Protein AF-0000000067412248 (afdb_homodimer)

Organism: Triticum aestivum (NCBI:txid4565)

Structure (mmCIF, N/CA/C/O backbone):
data_AF-0000000067412248-model_v1
#
loop_
_entity.id
_entity.type
_entity.pdbx_description
1 polymer "pyridoxal 5'-phosphate synthase"
#
loop_
_atom_site.group_PDB
_atom_site.id
_atom_site.type_symbol
_atom_site.label_atom_id
_atom_site.label_alt_id
_atom_site.label_comp_id
_atom_site.label_asym_id
_atom_site.label_entity_id
_atom_site.label_seq_id
_atom_site.pdbx_PDB_ins_code
_atom_site.Cartn_x
_atom_site.Cartn_y
_atom_site.Cartn_z
_atom_site.occupancy
_atom_site.B_iso_or_equiv
_atom_site.auth_seq_id
_atom_site.auth_comp_id
_atom_site.auth_asym_id
_atom_site.auth_atom_id
_atom_site.pdbx_PDB_model_num
ATOM 1 N N . MET A 1 1 ? -34.062 -30.984 -52.438 1 23.94 1 MET A N 1
ATOM 2 C CA . MET A 1 1 ? -34.156 -29.547 -52.156 1 23.94 1 MET A CA 1
ATOM 3 C C . MET A 1 1 ? -34.281 -29.281 -50.656 1 23.94 1 MET A C 1
ATOM 5 O O . MET A 1 1 ? -35.312 -28.844 -50.188 1 23.94 1 MET A O 1
ATOM 9 N N . GLU A 1 2 ? -33.75 -30.016 -49.812 1 24.92 2 GLU A N 1
ATOM 10 C CA . GLU A 1 2 ? -33.906 -30.172 -48.375 1 24.92 2 GLU A CA 1
ATOM 11 C C . GLU A 1 2 ? -33.438 -28.922 -47.656 1 24.92 2 GLU A C 1
ATOM 13 O O . GLU A 1 2 ? -32.312 -28.469 -47.844 1 24.92 2 GLU A O 1
ATOM 18 N N . VAL A 1 3 ? -34.406 -28.047 -47.219 1 26.38 3 VAL A N 1
ATOM 19 C CA . VAL A 1 3 ? -34.312 -26.75 -46.562 1 26.38 3 VAL A CA 1
ATOM 20 C C . VAL A 1 3 ? -33.562 -26.891 -45.25 1 26.38 3 VAL A C 1
ATOM 22 O O . VAL A 1 3 ? -33.938 -27.656 -44.375 1 26.38 3 VAL A O 1
ATOM 25 N N . ALA A 1 4 ? -32.219 -26.703 -45.188 1 28.34 4 ALA A N 1
ATOM 26 C CA . ALA A 1 4 ? -31.312 -26.703 -44.062 1 28.34 4 ALA A CA 1
ATOM 27 C C . ALA A 1 4 ? -31.766 -25.75 -42.969 1 28.34 4 ALA A C 1
ATOM 29 O O . ALA A 1 4 ? -31.953 -24.547 -43.219 1 28.34 4 ALA A O 1
ATOM 30 N N . ALA A 1 5 ? -32.531 -26.109 -41.938 1 21.38 5 ALA A N 1
ATOM 31 C CA . ALA A 1 5 ? -33.094 -25.375 -40.781 1 21.38 5 ALA A CA 1
ATOM 32 C C . ALA A 1 5 ? -32 -24.578 -40.062 1 21.38 5 ALA A C 1
ATOM 34 O O . ALA A 1 5 ? -31 -25.156 -39.625 1 21.38 5 ALA A O 1
ATOM 35 N N . ALA A 1 6 ? -31.922 -23.219 -40.219 1 25.75 6 ALA A N 1
ATOM 36 C CA . ALA A 1 6 ? -31.078 -22.172 -39.656 1 25.75 6 ALA A CA 1
ATOM 37 C C . ALA A 1 6 ? -31.219 -22.141 -38.125 1 25.75 6 ALA A C 1
ATOM 39 O O . ALA A 1 6 ? -32.281 -21.797 -37.594 1 25.75 6 ALA A O 1
ATOM 40 N N . ALA A 1 7 ? -30.719 -23.078 -37.281 1 24.94 7 ALA A N 1
ATOM 41 C CA . ALA A 1 7 ? -30.859 -23.062 -35.844 1 24.94 7 ALA A CA 1
ATOM 42 C C . ALA A 1 7 ? -30.453 -21.719 -35.25 1 24.94 7 ALA A C 1
ATOM 44 O O . ALA A 1 7 ? -29.328 -21.25 -35.469 1 24.94 7 ALA A O 1
ATOM 45 N N . SER A 1 8 ? -31.328 -20.688 -35 1 23.98 8 SER A N 1
ATOM 46 C CA . SER A 1 8 ? -31.219 -19.344 -34.406 1 23.98 8 SER A CA 1
ATOM 47 C C . SER A 1 8 ? -30.578 -19.391 -33.031 1 23.98 8 SER A C 1
ATOM 49 O O . SER A 1 8 ? -31.109 -20.016 -32.125 1 23.98 8 SER A O 1
ATOM 51 N N . ALA A 1 9 ? -29.328 -19.547 -32.875 1 26.02 9 ALA A N 1
ATOM 52 C CA . ALA A 1 9 ? -28.609 -19.5 -31.609 1 26.02 9 ALA A CA 1
ATOM 53 C C . ALA A 1 9 ? -29 -18.266 -30.812 1 26.02 9 ALA A C 1
ATOM 55 O O . ALA A 1 9 ? -28.875 -17.141 -31.297 1 26.02 9 ALA A O 1
ATOM 56 N N . GLY A 1 10 ? -29.984 -18.266 -29.969 1 25.47 10 GLY A N 1
ATOM 57 C CA . GLY A 1 10 ? -30.5 -17.25 -29.047 1 25.47 10 GLY A CA 1
ATOM 58 C C . GLY A 1 10 ? -29.422 -16.453 -28.359 1 25.47 10 GLY A C 1
ATOM 59 O O . GLY A 1 10 ? -28.422 -17.031 -27.891 1 25.47 10 GLY A O 1
ATOM 60 N N . HIS A 1 11 ? -29.203 -15.156 -28.719 1 24.83 11 HIS A N 1
ATOM 61 C CA . HIS A 1 11 ? -28.391 -14.047 -28.234 1 24.83 11 HIS A CA 1
ATOM 62 C C . HIS A 1 11 ? -28.5 -13.914 -26.719 1 24.83 11 HIS A C 1
ATOM 64 O O . HIS A 1 11 ? -29.547 -13.523 -26.203 1 24.83 11 HIS A O 1
ATOM 70 N N . GLN A 1 12 ? -28.094 -14.867 -26.031 1 26.34 12 GLN A N 1
ATOM 71 C CA . GLN A 1 12 ? -28.156 -14.633 -24.594 1 26.34 12 GLN A CA 1
ATOM 72 C C . GLN A 1 12 ? -27.672 -13.227 -24.234 1 26.34 12 GLN A C 1
ATOM 74 O O . GLN A 1 12 ? -26.594 -12.812 -24.641 1 26.34 12 GLN A O 1
ATOM 79 N N . ARG A 1 13 ? -28.625 -12.266 -24.047 1 27.31 13 ARG A N 1
ATOM 80 C CA . ARG A 1 13 ? -28.469 -10.891 -23.609 1 27.31 13 ARG A CA 1
ATOM 81 C C . ARG A 1 13 ? -27.375 -10.789 -22.531 1 27.31 13 ARG A C 1
ATOM 83 O O . ARG A 1 13 ? -27.391 -11.539 -21.562 1 27.31 13 ARG A O 1
ATOM 90 N N . ALA A 1 14 ? -26.328 -10.297 -22.906 1 27.39 14 ALA A N 1
ATOM 91 C CA . ALA A 1 14 ? -25.234 -9.914 -22.016 1 27.39 14 ALA A CA 1
ATOM 92 C C . ALA A 1 14 ? -25.766 -9.305 -20.719 1 27.39 14 ALA A C 1
ATOM 94 O O . ALA A 1 14 ? -26.656 -8.453 -20.75 1 27.39 14 ALA A O 1
ATOM 95 N N . PRO A 1 15 ? -25.688 -10.008 -19.641 1 29.42 15 PRO A N 1
ATOM 96 C CA . PRO A 1 15 ? -26.328 -9.406 -18.469 1 29.42 15 PRO A CA 1
ATOM 97 C C . PRO A 1 15 ? -26.078 -7.902 -18.375 1 29.42 15 PRO A C 1
ATOM 99 O O . PRO A 1 15 ? -25.016 -7.418 -18.812 1 29.42 15 PRO A O 1
ATOM 102 N N . GLN A 1 16 ? -27.094 -7.02 -18.5 1 25.97 16 GLN A N 1
ATOM 103 C CA . GLN A 1 16 ? -27.188 -5.562 -18.453 1 25.97 16 GLN A CA 1
ATOM 104 C C . GLN A 1 16 ? -26.156 -4.977 -17.5 1 25.97 16 GLN A C 1
ATOM 106 O O . GLN A 1 16 ? -25.875 -5.543 -16.438 1 25.97 16 GLN A O 1
ATOM 111 N N . ALA A 1 17 ? -25.266 -4.215 -17.922 1 28.03 17 ALA A N 1
ATOM 112 C CA . ALA A 1 17 ? -24.344 -3.309 -17.25 1 28.03 17 ALA A CA 1
ATOM 113 C C . ALA A 1 17 ? -24.984 -2.701 -16 1 28.03 17 ALA A C 1
ATOM 115 O O . ALA A 1 17 ? -26.031 -2.059 -16.094 1 28.03 17 ALA A O 1
ATOM 116 N N . LEU A 1 18 ? -24.938 -3.375 -14.93 1 32.53 18 LEU A N 1
ATOM 117 C CA . LEU A 1 18 ? -25.359 -2.721 -13.695 1 32.53 18 LEU A CA 1
ATOM 118 C C . LEU A 1 18 ? -25.047 -1.228 -13.742 1 32.53 18 LEU A C 1
ATOM 120 O O . LEU A 1 18 ? -23.906 -0.82 -13.57 1 32.53 18 LEU A O 1
ATOM 124 N N . HIS A 1 19 ? -25.453 -0.4 -14.672 1 30.81 19 HIS A N 1
ATOM 125 C CA . HIS A 1 19 ? -25.531 1.055 -14.727 1 30.81 19 HIS A CA 1
ATOM 126 C C . HIS A 1 19 ? -25.625 1.652 -13.328 1 30.81 19 HIS A C 1
ATOM 128 O O . HIS A 1 19 ? -25.906 0.942 -12.359 1 30.81 19 HIS A O 1
ATOM 134 N N . LEU A 1 20 ? -26.094 3.092 -13.328 1 32.75 20 LEU A N 1
ATOM 135 C CA . LEU A 1 20 ? -26.266 4.195 -12.391 1 32.75 20 LEU A CA 1
ATOM 136 C C . LEU A 1 20 ? -27.156 3.771 -11.219 1 32.75 20 LEU A C 1
ATOM 138 O O . LEU A 1 20 ? -28.375 3.85 -11.305 1 32.75 20 LEU A O 1
ATOM 142 N N . LEU A 1 21 ? -26.984 2.705 -10.688 1 34.81 21 LEU A N 1
ATOM 143 C CA . LEU A 1 21 ? -27.953 2.621 -9.602 1 34.81 21 LEU A CA 1
ATOM 144 C C . LEU A 1 21 ? -27.984 3.92 -8.797 1 34.81 21 LEU A C 1
ATOM 146 O O . LEU A 1 21 ? -26.938 4.414 -8.367 1 34.81 21 LEU A O 1
ATOM 150 N N . PRO A 1 22 ? -28.922 4.781 -8.938 1 34.53 22 PRO A N 1
ATOM 151 C CA . PRO A 1 22 ? -29.016 5.992 -8.117 1 34.53 22 PRO A CA 1
ATOM 152 C C . PRO A 1 22 ? -28.656 5.742 -6.656 1 34.53 22 PRO A C 1
ATOM 154 O O . PRO A 1 22 ? -28.844 4.633 -6.152 1 34.53 22 PRO A O 1
ATOM 157 N N . ALA A 1 23 ? -27.656 6.5 -6.062 1 37.81 23 ALA A N 1
ATOM 158 C CA . ALA A 1 23 ? -27.297 6.473 -4.648 1 37.81 23 ALA A CA 1
ATOM 159 C C . ALA A 1 23 ? -28.5 6.184 -3.768 1 37.81 23 ALA A C 1
ATOM 161 O O . ALA A 1 23 ? -28.359 5.957 -2.564 1 37.81 23 ALA A O 1
ATOM 162 N N . ARG A 1 24 ? -29.656 6.473 -4.238 1 37.31 24 ARG A N 1
ATOM 163 C CA . ARG A 1 24 ? -30.828 6.488 -3.371 1 37.31 24 ARG A CA 1
ATOM 164 C C . ARG A 1 24 ? -31.156 5.082 -2.881 1 37.31 24 ARG A C 1
ATOM 166 O O . ARG A 1 24 ? -31.641 4.906 -1.756 1 37.31 24 ARG A O 1
ATOM 173 N N . THR A 1 25 ? -31.5 4.109 -3.807 1 40.34 25 THR A N 1
ATOM 174 C CA . THR A 1 25 ? -32.219 2.914 -3.369 1 40.34 25 THR A CA 1
ATOM 175 C C . THR A 1 25 ? -31.234 1.777 -3.088 1 40.34 25 THR A C 1
ATOM 177 O O . THR A 1 25 ? -30.984 0.94 -3.955 1 40.34 25 THR A O 1
ATOM 180 N N . LEU A 1 26 ? -30.062 2.061 -2.721 1 41.75 26 LEU A N 1
ATOM 181 C CA . LEU A 1 26 ? -29.438 0.791 -2.363 1 41.75 26 LEU A CA 1
ATOM 182 C C . LEU A 1 26 ? -30.375 -0.048 -1.498 1 41.75 26 LEU A C 1
ATOM 184 O O . LEU A 1 26 ? -30.828 0.402 -0.44 1 41.75 26 LEU A O 1
ATOM 188 N N . PRO A 1 27 ? -31.188 -0.952 -2.027 1 41.38 27 PRO A N 1
ATOM 189 C CA . PRO A 1 27 ? -32.031 -1.787 -1.153 1 41.38 27 PRO A CA 1
ATOM 190 C C . PRO A 1 27 ? -31.266 -2.271 0.085 1 41.38 27 PRO A C 1
ATOM 192 O O . PRO A 1 27 ? -30.031 -2.211 0.127 1 41.38 27 PRO A O 1
ATOM 195 N N . SER A 1 28 ? -31.922 -2.9 1.094 1 44.16 28 SER A N 1
ATOM 196 C CA . SER A 1 28 ? -31.5 -3.762 2.191 1 44.16 28 SER A CA 1
ATOM 197 C C . SER A 1 28 ? -30.25 -4.559 1.812 1 44.16 28 SER A C 1
ATOM 199 O O . SER A 1 28 ? -29.953 -4.73 0.628 1 44.16 28 SER A O 1
ATOM 201 N N . PRO A 1 29 ? -29.406 -4.863 2.736 1 48.25 29 PRO A N 1
ATOM 202 C CA . PRO A 1 29 ? -28.25 -5.707 2.41 1 48.25 29 PRO A CA 1
ATOM 203 C C . PRO A 1 29 ? -28.547 -6.707 1.296 1 48.25 29 PRO A C 1
ATOM 205 O O . PRO A 1 29 ? -29.453 -7.547 1.436 1 48.25 29 PRO A O 1
ATOM 208 N N . VAL A 1 30 ? -28.75 -6.281 0.125 1 45.38 30 VAL A N 1
ATOM 209 C CA . VAL A 1 30 ? -29.031 -7.207 -0.966 1 45.38 30 VAL A CA 1
ATOM 210 C C . VAL A 1 30 ? -27.812 -8.07 -1.252 1 45.38 30 VAL A C 1
ATOM 212 O O . VAL A 1 30 ? -26.703 -7.555 -1.418 1 45.38 30 VAL A O 1
ATOM 215 N N . PRO A 1 31 ? -27.906 -9.336 -0.81 1 52.19 31 PRO A N 1
ATOM 216 C CA . PRO A 1 31 ? -26.891 -10.266 -1.32 1 52.19 31 PRO A CA 1
ATOM 217 C C . PRO A 1 31 ? -26.625 -10.086 -2.814 1 52.19 31 PRO A C 1
ATOM 219 O O . PRO A 1 31 ? -27.562 -10.125 -3.619 1 52.19 31 PRO A O 1
ATOM 222 N N . LEU A 1 32 ? -25.859 -9.148 -3.207 1 50.09 32 LEU A N 1
ATOM 223 C CA . LEU A 1 32 ? -25.562 -8.938 -4.621 1 50.09 32 LEU A CA 1
ATOM 224 C C . LEU A 1 32 ? -24.469 -9.906 -5.086 1 50.09 32 LEU A C 1
ATOM 226 O O . LEU A 1 32 ? -23.578 -10.25 -4.316 1 50.09 32 LEU A O 1
ATOM 230 N N . PRO A 1 33 ? -24.75 -10.703 -6.039 1 50.69 33 PRO A N 1
ATOM 231 C CA . PRO A 1 33 ? -23.578 -11.32 -6.664 1 50.69 33 PRO A CA 1
ATOM 232 C C . PRO A 1 33 ? -22.484 -10.305 -7.008 1 50.69 33 PRO A C 1
ATOM 234 O O . PRO A 1 33 ? -22.344 -9.914 -8.172 1 50.69 33 PRO A O 1
ATOM 237 N N . ILE A 1 34 ? -22.188 -9.305 -6.102 1 50.56 34 ILE A N 1
ATOM 238 C CA . ILE A 1 34 ? -21.359 -8.109 -6.07 1 50.56 34 ILE A CA 1
ATOM 239 C C . ILE A 1 34 ? -19.984 -8.406 -6.668 1 50.56 34 ILE A C 1
ATOM 241 O O . ILE A 1 34 ? -19.312 -7.504 -7.164 1 50.56 34 ILE A O 1
ATOM 245 N N . PRO A 1 35 ? -19.422 -9.758 -6.566 1 57.25 35 PRO A N 1
ATOM 246 C CA . PRO A 1 35 ? -18.125 -9.898 -7.242 1 57.25 35 PRO A CA 1
ATOM 247 C C . PRO A 1 35 ? -18.125 -9.273 -8.633 1 57.25 35 PRO A C 1
ATOM 249 O O . PRO A 1 35 ? -17.078 -8.805 -9.094 1 57.25 35 PRO A O 1
ATOM 252 N N . PHE A 1 36 ? -19.219 -8.93 -9.109 1 60.16 36 PHE A N 1
ATOM 253 C CA . PHE A 1 36 ? -19.25 -8.5 -10.5 1 60.16 36 PHE A CA 1
ATOM 254 C C . PHE A 1 36 ? -18.844 -7.035 -10.625 1 60.16 36 PHE A C 1
ATOM 256 O O . PHE A 1 36 ? -18.047 -6.68 -11.5 1 60.16 36 PHE A O 1
ATOM 263 N N . PHE A 1 37 ? -19.109 -6.117 -9.602 1 68.38 37 PHE A N 1
ATOM 264 C CA . PHE A 1 37 ? -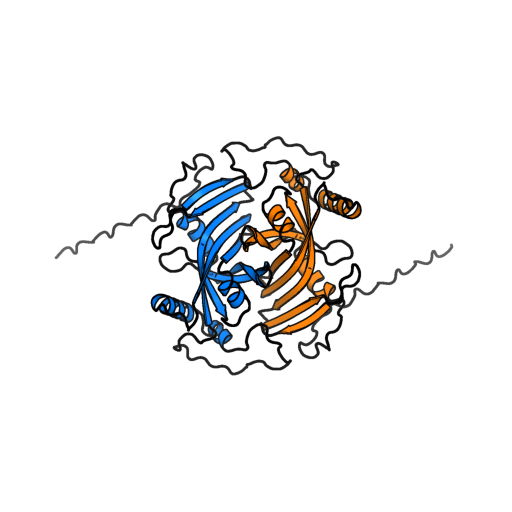18.797 -4.699 -9.75 1 68.38 37 PHE A CA 1
ATOM 265 C C . PHE A 1 37 ? -17.297 -4.461 -9.727 1 68.38 37 PHE A C 1
ATOM 267 O O . PHE A 1 37 ? -16.75 -3.887 -10.672 1 68.38 37 PHE A O 1
ATOM 274 N N . TRP A 1 38 ? -16.672 -4.945 -8.797 1 79.69 38 TRP A N 1
ATOM 275 C CA . TRP A 1 38 ? -15.242 -4.625 -8.734 1 79.69 38 TRP A CA 1
ATOM 276 C C . TRP A 1 38 ? -14.43 -5.57 -9.617 1 79.69 38 TRP A C 1
ATOM 278 O O . TRP A 1 38 ? -13.328 -5.227 -10.055 1 79.69 38 TRP A O 1
ATOM 288 N N . GLY A 1 39 ? -15.102 -6.676 -9.844 1 81.12 39 GLY A N 1
ATOM 289 C CA . GLY A 1 39 ? -14.406 -7.605 -10.711 1 81.12 39 GLY A CA 1
ATOM 290 C C . GLY A 1 39 ? -14.172 -7.059 -12.109 1 81.12 39 GLY A C 1
ATOM 291 O O . GLY A 1 39 ? -13.055 -7.129 -12.633 1 81.12 39 GLY A O 1
ATOM 292 N N . GLU A 1 40 ? -15.164 -6.484 -12.633 1 79.75 40 GLU A N 1
ATOM 293 C CA . GLU A 1 40 ? -15.062 -5.961 -13.992 1 79.75 40 GLU A CA 1
ATOM 294 C C . GLU A 1 40 ? -14.094 -4.789 -14.062 1 79.75 40 GLU A C 1
ATOM 296 O O . GLU A 1 40 ? -13.281 -4.707 -14.984 1 79.75 40 GLU A O 1
ATOM 301 N N . LYS A 1 41 ? -14.195 -3.932 -13.172 1 84.38 41 LYS A N 1
ATOM 302 C CA . LYS A 1 41 ? -13.336 -2.756 -13.164 1 84.38 41 LYS A CA 1
ATOM 303 C C . LYS A 1 41 ? -11.875 -3.146 -12.945 1 84.38 41 LYS A C 1
ATOM 305 O O . LYS A 1 41 ? -10.984 -2.664 -13.648 1 84.38 41 LYS A O 1
ATOM 310 N N . LEU A 1 42 ? -11.664 -4.012 -12.031 1 88.5 42 LEU A N 1
ATOM 311 C CA . LEU A 1 42 ? -10.297 -4.395 -11.703 1 88.5 42 LEU A CA 1
ATOM 312 C C . LEU A 1 42 ? -9.688 -5.238 -12.82 1 88.5 42 LEU A C 1
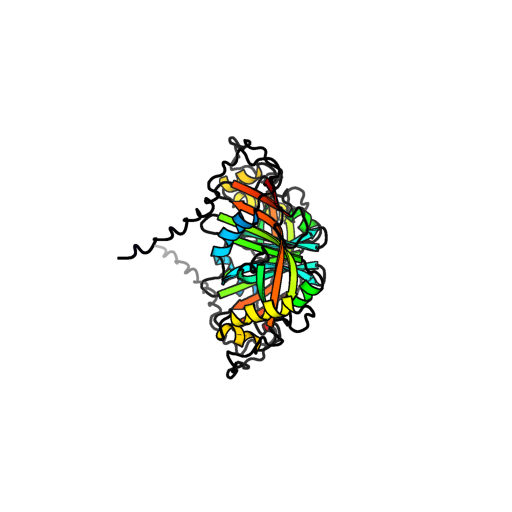ATOM 314 O O . LEU A 1 42 ? -8.477 -5.227 -13.023 1 88.5 42 LEU A O 1
ATOM 318 N N . ASP A 1 43 ? -10.547 -5.934 -13.508 1 85.94 43 ASP A N 1
ATOM 319 C CA . ASP A 1 43 ? -10.047 -6.75 -14.609 1 85.94 43 ASP A CA 1
ATOM 320 C C . ASP A 1 43 ? -9.312 -5.895 -15.641 1 85.94 43 ASP A C 1
ATOM 322 O O . ASP A 1 43 ? -8.383 -6.371 -16.297 1 85.94 43 ASP A O 1
ATOM 326 N N . THR A 1 44 ? -9.695 -4.648 -15.75 1 85.94 44 THR A N 1
ATOM 327 C CA . THR A 1 44 ? -9.047 -3.744 -16.688 1 85.94 44 THR A CA 1
ATOM 328 C C . THR A 1 44 ? -7.617 -3.451 -16.266 1 85.94 44 THR A C 1
ATOM 330 O O . THR A 1 44 ? -6.82 -2.936 -17.047 1 85.94 44 THR A O 1
ATOM 333 N N . LEU A 1 45 ? -7.305 -3.795 -15.023 1 87.88 45 LEU A N 1
ATOM 334 C CA . LEU A 1 45 ? -5.984 -3.508 -14.477 1 87.88 45 LEU A CA 1
ATOM 335 C C . LEU A 1 45 ? -5.105 -4.754 -14.492 1 87.88 45 LEU A C 1
ATOM 337 O O . LEU A 1 45 ? -4.012 -4.754 -13.93 1 87.88 45 LEU A O 1
ATOM 341 N N . THR A 1 46 ? -5.574 -5.727 -15.141 1 87.88 46 THR A N 1
ATOM 342 C CA . THR A 1 46 ? -4.797 -6.957 -15.211 1 87.88 46 THR A CA 1
ATOM 343 C C . THR A 1 46 ? -3.426 -6.699 -15.828 1 87.88 46 THR A C 1
ATOM 345 O O . THR A 1 46 ? -3.309 -5.957 -16.812 1 87.88 46 THR A O 1
ATOM 348 N N . ASP A 1 47 ? -2.381 -7.359 -15.203 1 90.19 47 ASP A N 1
ATOM 349 C CA . ASP A 1 47 ? -0.975 -7.273 -15.586 1 90.19 47 ASP A CA 1
ATOM 350 C C . ASP A 1 47 ? -0.39 -5.91 -15.211 1 90.19 47 ASP A C 1
ATOM 352 O O . ASP A 1 47 ? 0.741 -5.594 -15.586 1 90.19 47 ASP A O 1
ATOM 356 N N . GLY A 1 48 ? -1.179 -5.105 -14.523 1 91.06 48 GLY A N 1
ATOM 357 C CA . GLY A 1 48 ? -0.699 -3.834 -14 1 91.06 48 GLY A CA 1
ATOM 358 C C . GLY A 1 48 ? -0.297 -3.9 -12.539 1 91.06 48 GLY A C 1
ATOM 359 O O . GLY A 1 48 ? -0.519 -4.914 -11.875 1 91.06 48 GLY A O 1
ATOM 360 N N . PRO A 1 49 ? 0.266 -2.801 -12.117 1 93.19 49 PRO A N 1
ATOM 361 C CA . PRO A 1 49 ? 0.727 -2.762 -10.727 1 93.19 49 PRO A CA 1
ATOM 362 C C . PRO A 1 49 ? -0.419 -2.619 -9.727 1 93.19 49 PRO A C 1
ATOM 364 O O . PRO A 1 49 ? -1.43 -1.98 -10.031 1 93.19 49 PRO A O 1
ATOM 367 N N . SER A 1 50 ? -0.317 -3.215 -8.625 1 94.19 50 SER A N 1
ATOM 368 C CA . SER A 1 50 ? -1.123 -3.059 -7.414 1 94.19 50 SER A CA 1
ATOM 369 C C . SER A 1 50 ? -0.246 -2.979 -6.172 1 94.19 50 SER A C 1
ATOM 371 O O . SER A 1 50 ? 0.945 -3.293 -6.223 1 94.19 50 SER A O 1
ATOM 373 N N . PHE A 1 51 ? -0.813 -2.494 -5.102 1 96.69 51 PHE A N 1
ATOM 374 C CA . PHE A 1 51 ? -0.033 -2.322 -3.883 1 96.69 51 PHE A CA 1
ATOM 375 C C . PHE A 1 51 ? -0.536 -3.25 -2.785 1 96.69 51 PHE A C 1
ATOM 377 O O . PHE A 1 51 ? -1.683 -3.141 -2.348 1 96.69 51 PHE A O 1
ATOM 384 N N . GLN A 1 52 ? 0.35 -4.082 -2.367 1 98.5 52 GLN A N 1
ATOM 385 C CA . GLN A 1 52 ? -0.043 -5.09 -1.389 1 98.5 52 GLN A CA 1
ATOM 386 C C . GLN A 1 52 ? 0.632 -4.844 -0.042 1 98.5 52 GLN A C 1
ATOM 388 O O . GLN A 1 52 ? 1.855 -4.707 0.029 1 98.5 52 GLN A O 1
ATOM 393 N N . ALA A 1 53 ? -0.194 -4.828 0.939 1 98.69 53 ALA A N 1
ATOM 394 C CA . ALA A 1 53 ? 0.296 -4.723 2.311 1 98.69 53 ALA A CA 1
ATOM 395 C C . ALA A 1 53 ? 0.196 -6.059 3.035 1 98.69 53 ALA A C 1
ATOM 397 O O . ALA A 1 53 ? -0.783 -6.793 2.869 1 98.69 53 ALA A O 1
ATOM 398 N N . THR A 1 54 ? 1.182 -6.41 3.75 1 98.38 54 THR A N 1
ATOM 399 C CA . THR A 1 54 ? 1.253 -7.527 4.684 1 98.38 54 THR A CA 1
ATOM 400 C C . THR A 1 54 ? 1.837 -7.078 6.02 1 98.38 54 THR A C 1
ATOM 402 O O . THR A 1 54 ? 2.104 -5.891 6.223 1 98.38 54 THR A O 1
ATOM 405 N N . VAL A 1 55 ? 1.89 -7.984 6.941 1 96.5 55 VAL A N 1
ATOM 406 C CA . VAL A 1 55 ? 2.482 -7.676 8.234 1 96.5 55 VAL A CA 1
ATOM 407 C C . VAL A 1 55 ? 3.732 -8.523 8.453 1 96.5 55 VAL A C 1
ATOM 409 O O . VAL A 1 55 ? 3.684 -9.75 8.336 1 96.5 55 VAL A O 1
ATOM 412 N N . GLY A 1 56 ? 4.848 -7.852 8.695 1 90.69 56 GLY A N 1
ATOM 413 C CA . GLY A 1 56 ? 6.105 -8.539 8.938 1 90.69 56 GLY A CA 1
ATOM 414 C C . GLY A 1 56 ? 6.348 -8.828 10.406 1 90.69 56 GLY A C 1
ATOM 415 O O . GLY A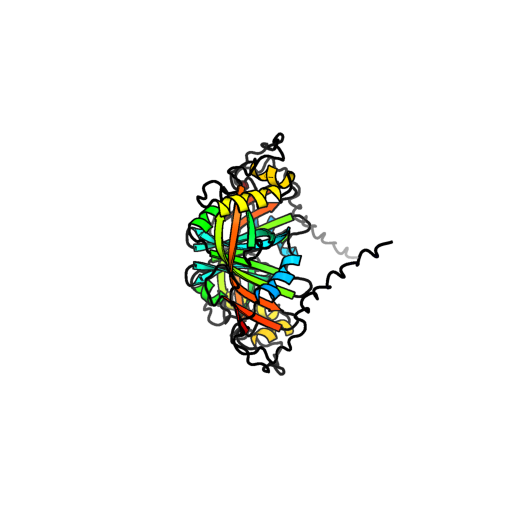 1 56 ? 5.434 -8.719 11.227 1 90.69 56 GLY A O 1
ATOM 416 N N . GLY A 1 57 ? 7.645 -9.273 10.602 1 84.44 57 GLY A N 1
ATOM 417 C CA . GLY A 1 57 ? 8.047 -9.539 11.977 1 84.44 57 GLY A CA 1
ATOM 418 C C . GLY A 1 57 ? 7.906 -8.336 12.883 1 84.44 57 GLY A C 1
ATOM 419 O O . GLY A 1 57 ? 8.172 -7.207 12.469 1 84.44 57 GLY A O 1
ATOM 420 N N . GLY A 1 58 ? 7.445 -8.547 14.18 1 82.38 58 GLY A N 1
ATOM 421 C CA . GLY A 1 58 ? 7.324 -7.465 15.133 1 82.38 58 GLY A CA 1
ATOM 422 C C . GLY A 1 58 ? 6.117 -6.574 14.883 1 82.38 58 GLY A C 1
ATOM 423 O O . GLY A 1 58 ? 6.016 -5.484 15.453 1 82.38 58 GLY A O 1
ATOM 424 N N . GLY A 1 59 ? 5.27 -6.996 13.906 1 87.38 59 GLY A N 1
ATOM 425 C CA . GLY A 1 59 ? 4.062 -6.219 13.672 1 87.38 59 GLY A CA 1
ATOM 426 C C . GLY A 1 59 ? 4.285 -5.047 12.734 1 87.38 59 GLY A C 1
ATOM 427 O O . GLY A 1 59 ? 3.465 -4.125 12.68 1 87.38 59 GLY A O 1
ATOM 428 N N . ARG A 1 60 ? 5.328 -5.055 12.016 1 93.25 60 ARG A N 1
ATOM 429 C CA . ARG A 1 60 ? 5.621 -3.963 11.094 1 93.25 60 ARG A CA 1
ATOM 430 C C . ARG A 1 60 ? 4.902 -4.164 9.766 1 93.25 60 ARG A C 1
ATOM 432 O O . ARG A 1 60 ? 5.004 -5.23 9.156 1 93.25 60 ARG A O 1
ATOM 439 N N . PRO A 1 61 ? 4.234 -3.119 9.344 1 97.44 61 PRO A N 1
ATOM 440 C CA . PRO A 1 61 ? 3.596 -3.258 8.031 1 97.44 61 PRO A CA 1
ATOM 441 C C . PRO A 1 61 ? 4.598 -3.213 6.883 1 97.44 61 PRO A C 1
ATOM 443 O O . PRO A 1 61 ? 5.613 -2.518 6.969 1 97.44 61 PRO A O 1
ATOM 446 N N . ALA A 1 62 ? 4.379 -3.979 5.91 1 97.88 62 ALA A N 1
ATOM 447 C CA . ALA A 1 62 ? 5.098 -3.932 4.641 1 97.88 62 ALA A CA 1
ATOM 448 C C . ALA A 1 62 ? 4.152 -3.613 3.484 1 97.88 62 ALA A C 1
ATOM 450 O O . ALA A 1 62 ? 3.014 -4.086 3.459 1 97.88 62 ALA A O 1
ATOM 451 N N . ASN A 1 63 ? 4.582 -2.818 2.623 1 98.5 63 ASN A N 1
ATOM 452 C CA . ASN A 1 63 ? 3.809 -2.398 1.46 1 98.5 63 ASN A CA 1
ATOM 453 C C . ASN A 1 63 ? 4.66 -2.393 0.193 1 98.5 63 ASN A C 1
ATOM 455 O O . ASN A 1 63 ? 5.727 -1.776 0.159 1 98.5 63 ASN A O 1
ATOM 459 N N . ARG A 1 64 ? 4.199 -3.064 -0.868 1 98.12 64 ARG A N 1
ATOM 460 C CA . ARG A 1 64 ? 4.984 -3.143 -2.096 1 98.12 64 ARG A CA 1
ATOM 461 C C . ARG A 1 64 ? 4.082 -3.32 -3.312 1 98.12 64 ARG A C 1
ATOM 463 O O . ARG A 1 64 ? 2.924 -3.719 -3.18 1 98.12 64 ARG A O 1
ATOM 470 N N . THR A 1 65 ? 4.719 -3.014 -4.387 1 97.38 65 THR A N 1
ATOM 471 C CA . THR A 1 65 ? 4.016 -3.258 -5.645 1 97.38 65 THR A CA 1
ATOM 472 C C . THR A 1 65 ? 4.074 -4.738 -6.016 1 97.38 65 THR A C 1
ATOM 474 O O . THR A 1 65 ? 5.109 -5.383 -5.852 1 97.38 65 THR A O 1
ATOM 477 N N . VAL A 1 66 ? 2.967 -5.234 -6.457 1 97.19 66 VAL A N 1
ATOM 478 C CA . VAL A 1 66 ? 2.871 -6.562 -7.055 1 97.19 66 VAL A CA 1
ATOM 479 C C . VAL A 1 66 ? 2.066 -6.492 -8.352 1 97.19 66 VAL A C 1
ATOM 481 O O . VAL A 1 66 ? 1.281 -5.562 -8.547 1 97.19 66 VAL A O 1
ATOM 484 N N . VAL A 1 67 ? 2.309 -7.426 -9.219 1 95.81 67 VAL A N 1
ATOM 485 C CA . VAL A 1 67 ? 1.563 -7.449 -10.469 1 95.81 67 VAL A CA 1
ATOM 486 C C . VAL A 1 67 ? 0.252 -8.203 -10.281 1 95.81 67 VAL A C 1
ATOM 488 O O . VAL A 1 67 ? 0.252 -9.359 -9.844 1 95.81 67 VAL A O 1
ATOM 491 N N . PHE A 1 68 ? -0.808 -7.488 -10.602 1 96.12 68 PHE A N 1
ATOM 492 C CA . PHE A 1 68 ? -2.127 -8.109 -10.602 1 96.12 68 PHE A CA 1
ATOM 493 C C . PHE A 1 68 ? -2.291 -9.031 -11.805 1 96.12 68 PHE A C 1
ATOM 495 O O . PHE A 1 68 ? -2.357 -8.562 -12.945 1 96.12 68 PHE A O 1
ATOM 502 N N . ARG A 1 69 ? -2.438 -10.344 -11.547 1 95.88 69 ARG A N 1
ATOM 503 C CA . ARG A 1 69 ? -2.508 -11.297 -12.648 1 95.88 69 ARG A CA 1
ATOM 504 C C . ARG A 1 69 ? -3.949 -11.711 -12.93 1 95.88 69 ARG A C 1
ATOM 506 O O . ARG A 1 69 ? -4.199 -12.711 -13.602 1 95.88 69 ARG A O 1
ATOM 513 N N . GLY A 1 70 ? -4.867 -10.961 -12.305 1 92.25 70 GLY A N 1
ATOM 514 C CA . GLY A 1 70 ? -6.277 -11.234 -12.531 1 92.25 70 GLY A CA 1
ATOM 515 C C . GLY A 1 70 ? -6.895 -12.117 -11.461 1 92.25 70 GLY A C 1
ATOM 516 O O . GLY A 1 70 ? -6.293 -12.336 -10.406 1 92.25 70 GLY A O 1
ATOM 517 N N . PHE A 1 71 ? -8.156 -12.523 -11.75 1 90.44 71 PHE A N 1
ATOM 518 C CA . PHE A 1 71 ? -8.898 -13.383 -10.844 1 90.44 71 PHE A CA 1
ATOM 519 C C . PHE A 1 71 ? -8.773 -14.844 -11.25 1 90.44 71 PHE A C 1
ATOM 521 O O . PHE A 1 71 ? -8.664 -15.156 -12.438 1 90.44 71 PHE A O 1
ATOM 528 N N . GLN A 1 72 ? -8.688 -15.656 -10.219 1 87.5 72 GLN A N 1
ATOM 529 C CA . GLN A 1 72 ? -8.719 -17.094 -10.492 1 87.5 72 GLN A CA 1
ATOM 530 C C . GLN A 1 72 ? -10 -17.484 -11.211 1 87.5 72 GLN A C 1
ATOM 532 O O . GLN A 1 72 ? -11.062 -16.906 -10.961 1 87.5 72 GLN A O 1
ATOM 537 N N . GLU A 1 73 ? -9.891 -18.516 -11.969 1 80.06 73 GLU A N 1
ATOM 538 C CA . GLU A 1 73 ? -11.031 -18.953 -12.766 1 80.06 73 GLU A CA 1
ATOM 539 C C . GLU A 1 73 ? -12.219 -19.328 -11.875 1 80.06 73 GLU A C 1
ATOM 541 O O . GLU A 1 73 ? -12.055 -20.047 -10.891 1 80.06 73 GLU A O 1
ATOM 546 N N . HIS A 1 74 ? -13.383 -18.781 -12.109 1 75.75 74 HIS A N 1
ATOM 547 C CA . HIS A 1 74 ? -14.68 -19.094 -11.523 1 75.75 74 HIS A CA 1
ATOM 548 C C . HIS A 1 74 ? -14.742 -18.688 -10.055 1 75.75 74 HIS A C 1
ATOM 550 O O . HIS A 1 74 ? -15.547 -19.234 -9.289 1 75.75 74 HIS A O 1
ATOM 556 N N . CYS A 1 75 ? -13.805 -17.891 -9.711 1 79.25 75 CYS A N 1
ATOM 557 C CA . CYS A 1 75 ? -13.914 -17.375 -8.352 1 79.25 75 CYS A CA 1
ATOM 558 C C . CYS A 1 75 ? -13.344 -15.969 -8.258 1 79.25 75 CYS A C 1
ATOM 560 O O . CYS A 1 75 ? -12.898 -15.406 -9.258 1 79.25 75 CYS A O 1
ATOM 562 N N . ASP A 1 76 ? -13.398 -15.367 -7.039 1 83.31 76 ASP A N 1
ATOM 563 C CA . ASP A 1 76 ? -13.016 -13.977 -6.84 1 83.31 76 ASP A CA 1
ATOM 564 C C . ASP A 1 76 ? -11.633 -13.867 -6.211 1 83.31 76 ASP A C 1
ATOM 566 O O . ASP A 1 76 ? -11.258 -12.812 -5.695 1 83.31 76 ASP A O 1
ATOM 570 N N . LYS A 1 77 ? -10.875 -14.93 -6.312 1 91.88 77 LYS A N 1
ATOM 571 C CA . LYS A 1 77 ? -9.539 -14.875 -5.727 1 91.88 77 LYS A CA 1
ATOM 572 C C . LYS A 1 77 ? -8.562 -14.156 -6.652 1 91.88 77 LYS A C 1
ATOM 574 O O . LYS A 1 77 ? -8.562 -14.383 -7.863 1 91.88 77 LYS A O 1
ATOM 579 N N . ILE A 1 78 ? -7.793 -13.344 -6.078 1 95 78 ILE A N 1
ATOM 580 C CA . ILE A 1 78 ? -6.797 -12.57 -6.816 1 95 78 ILE A CA 1
ATOM 581 C C . ILE A 1 78 ? -5.496 -13.367 -6.91 1 95 78 ILE A C 1
ATOM 583 O O . ILE A 1 78 ? -5.039 -13.938 -5.918 1 95 78 ILE A O 1
ATOM 587 N N . GLN A 1 79 ? -4.871 -13.328 -8.102 1 96.75 79 GLN A N 1
ATOM 588 C CA . GLN A 1 79 ? -3.645 -14.086 -8.312 1 96.75 79 GLN A CA 1
ATOM 589 C C . GLN A 1 79 ? -2.441 -13.164 -8.469 1 96.75 79 GLN A C 1
ATOM 591 O O . GLN A 1 79 ? -2.518 -12.141 -9.156 1 96.75 79 GLN A O 1
ATOM 596 N N . ILE A 1 80 ? -1.347 -13.602 -7.809 1 98.06 80 ILE A N 1
ATOM 597 C CA . ILE A 1 80 ? -0.078 -12.883 -7.863 1 98.06 80 ILE A CA 1
ATOM 598 C C . ILE A 1 80 ? 1.071 -13.875 -8.008 1 98.06 80 ILE A C 1
ATOM 600 O O . ILE A 1 80 ? 1.153 -14.852 -7.258 1 98.06 80 ILE A O 1
ATOM 604 N N . ASN A 1 81 ? 1.936 -13.648 -9 1 98.06 81 ASN A N 1
ATOM 605 C CA . ASN A 1 81 ? 3.182 -14.406 -9.102 1 98.06 81 ASN A CA 1
ATOM 606 C C . ASN A 1 81 ? 4.281 -13.781 -8.242 1 98.06 81 ASN A C 1
ATOM 608 O O . ASN A 1 81 ? 4.406 -12.562 -8.18 1 98.06 81 ASN A O 1
ATOM 612 N N . THR A 1 82 ? 5.027 -14.664 -7.598 1 98 82 THR A N 1
ATOM 613 C CA . THR A 1 82 ? 6.105 -14.109 -6.781 1 98 82 THR A CA 1
ATOM 614 C C . THR A 1 82 ? 7.211 -15.141 -6.582 1 98 82 THR A C 1
ATOM 616 O O . THR A 1 82 ? 7.117 -16.266 -7.074 1 98 82 THR A O 1
ATOM 619 N N . ASP A 1 83 ? 8.344 -14.703 -6.039 1 97.94 83 ASP A N 1
ATOM 620 C CA . ASP A 1 83 ? 9.477 -15.547 -5.672 1 97.94 83 ASP A CA 1
ATOM 621 C C . ASP A 1 83 ? 9.328 -16.078 -4.25 1 97.94 83 ASP A C 1
ATOM 623 O O . ASP A 1 83 ? 9.156 -15.312 -3.305 1 97.94 83 ASP A O 1
ATOM 627 N N . ALA A 1 84 ? 9.375 -17.359 -4.121 1 98.06 84 ALA A N 1
ATOM 628 C CA . ALA A 1 84 ? 9.164 -18.031 -2.84 1 98.06 84 ALA A CA 1
ATOM 629 C C . ALA A 1 84 ? 10.234 -17.641 -1.83 1 98.06 84 ALA A C 1
ATOM 631 O O . ALA A 1 84 ? 10.078 -17.859 -0.627 1 98.06 84 ALA A O 1
ATOM 632 N N . ARG A 1 85 ? 11.297 -17.094 -2.285 1 97.12 85 ARG A N 1
ATOM 633 C CA . ARG A 1 85 ? 12.438 -16.766 -1.438 1 97.12 85 ARG A CA 1
ATOM 634 C C . ARG A 1 85 ? 12.336 -15.328 -0.933 1 97.12 85 ARG A C 1
ATOM 636 O O . ARG A 1 85 ? 13.148 -14.898 -0.111 1 97.12 85 ARG A O 1
ATOM 643 N N . SER A 1 86 ? 11.352 -14.562 -1.402 1 96.44 86 SER A N 1
ATOM 644 C CA . SER A 1 86 ? 11.188 -13.172 -0.992 1 96.44 86 SER A CA 1
ATOM 645 C C . SER A 1 86 ? 10.688 -13.07 0.444 1 96.44 86 SER A C 1
ATOM 647 O O . SER A 1 86 ? 10.047 -14 0.947 1 96.44 86 SER A O 1
ATOM 649 N N . ASN A 1 87 ? 10.883 -11.945 1.09 1 94.38 87 ASN A N 1
ATOM 650 C CA . ASN A 1 87 ? 10.523 -11.711 2.484 1 94.38 87 ASN A CA 1
ATOM 651 C C . ASN A 1 87 ? 9.016 -11.844 2.707 1 94.38 87 ASN A C 1
ATOM 653 O O . ASN A 1 87 ? 8.586 -12.289 3.771 1 94.38 87 ASN A O 1
ATOM 657 N N . LYS A 1 88 ? 8.258 -11.477 1.71 1 96.69 88 LYS A N 1
ATOM 658 C CA . LYS A 1 88 ? 6.812 -11.461 1.903 1 96.69 88 LYS A CA 1
ATOM 659 C C . LYS A 1 88 ? 6.273 -12.867 2.156 1 96.69 88 LYS A C 1
ATOM 661 O O . LYS A 1 88 ? 5.227 -13.031 2.787 1 96.69 88 LYS A O 1
ATOM 666 N N . ILE A 1 89 ? 6.941 -13.844 1.657 1 97.31 89 ILE A N 1
ATOM 667 C CA . ILE A 1 89 ? 6.473 -15.211 1.845 1 97.31 89 ILE A CA 1
ATOM 668 C C . ILE A 1 89 ? 6.559 -15.594 3.322 1 97.31 89 ILE A C 1
ATOM 670 O O . ILE A 1 89 ? 5.625 -16.172 3.875 1 97.31 89 ILE A O 1
ATOM 674 N N . GLY A 1 90 ? 7.684 -15.266 3.936 1 95.69 90 GLY A N 1
ATOM 675 C CA . GLY A 1 90 ? 7.789 -15.492 5.371 1 95.69 90 GLY A CA 1
ATOM 676 C C . GLY A 1 90 ? 6.734 -14.742 6.168 1 95.69 90 GLY A C 1
ATOM 677 O O . GLY A 1 90 ? 6.172 -15.289 7.117 1 95.69 90 GLY A O 1
ATOM 678 N N . GLU A 1 91 ? 6.477 -13.523 5.801 1 96.38 91 GLU A N 1
ATOM 679 C CA . GLU A 1 91 ? 5.445 -12.719 6.449 1 96.38 91 GLU A CA 1
ATOM 680 C C . GLU A 1 91 ? 4.082 -13.398 6.367 1 96.38 91 GLU A C 1
ATOM 682 O O . GLU A 1 91 ? 3.393 -13.547 7.379 1 96.38 91 GLU A O 1
ATOM 687 N N . ILE A 1 92 ? 3.74 -13.82 5.199 1 97.19 92 ILE A N 1
ATOM 688 C CA . ILE A 1 92 ? 2.414 -14.359 4.914 1 97.19 92 ILE A CA 1
ATOM 689 C C . ILE A 1 92 ? 2.244 -15.711 5.605 1 97.19 92 ILE A C 1
ATOM 691 O O . ILE A 1 92 ? 1.154 -16.031 6.082 1 97.19 92 ILE A O 1
ATOM 695 N N . LYS A 1 93 ? 3.258 -16.484 5.645 1 95.88 93 LYS A N 1
ATOM 696 C CA . LYS A 1 93 ? 3.168 -17.781 6.324 1 95.88 93 LYS A CA 1
ATOM 697 C C . LYS A 1 93 ? 2.896 -17.594 7.816 1 95.88 93 LYS A C 1
ATOM 699 O O . LYS A 1 93 ? 2.189 -18.391 8.43 1 95.88 93 LYS A O 1
ATOM 704 N N . GLU A 1 94 ? 3.41 -16.562 8.32 1 94.19 94 GLU A N 1
ATOM 705 C CA . GLU A 1 94 ? 3.184 -16.266 9.734 1 94.19 94 GLU A CA 1
ATOM 706 C C . GLU A 1 94 ? 1.827 -15.602 9.945 1 94.19 94 GLU A C 1
ATOM 708 O O . GLU A 1 94 ? 1.113 -15.922 10.898 1 94.19 94 GLU A O 1
ATOM 713 N N . TRP A 1 95 ? 1.529 -14.625 9.086 1 93.94 95 TRP A N 1
ATOM 714 C CA . TRP A 1 95 ? 0.27 -13.883 9.125 1 93.94 95 TRP A CA 1
ATOM 715 C C . TRP A 1 95 ? -0.385 -13.859 7.746 1 93.94 95 TRP A C 1
ATOM 717 O O . TRP A 1 95 ? -0.179 -12.93 6.969 1 93.94 95 TRP A O 1
ATOM 727 N N . PRO A 1 96 ? -1.256 -14.82 7.484 1 96.62 96 PRO A N 1
ATOM 728 C CA . PRO A 1 96 ? -1.749 -14.984 6.117 1 96.62 96 PRO A CA 1
ATOM 729 C C . PRO A 1 96 ? -2.828 -13.969 5.75 1 96.62 96 PRO A C 1
ATOM 731 O O . PRO A 1 96 ? -3.838 -14.328 5.137 1 96.62 96 PRO A O 1
ATOM 734 N N . LEU A 1 97 ? -2.676 -12.758 6.168 1 96.75 97 LEU A N 1
ATOM 735 C CA . LEU A 1 97 ? -3.598 -11.664 5.883 1 96.75 97 LEU A CA 1
ATOM 736 C C . LEU A 1 97 ? -2.936 -10.609 5 1 96.75 97 LEU A C 1
ATOM 738 O O . LEU A 1 97 ? -1.735 -10.352 5.129 1 96.75 97 LEU A O 1
ATOM 742 N N . GLY A 1 98 ? -3.729 -10.047 4.113 1 97.81 98 GLY A N 1
ATOM 743 C CA . GLY A 1 98 ? -3.23 -8.984 3.252 1 97.81 98 GLY A CA 1
ATOM 744 C C . GLY A 1 98 ? -4.32 -8.047 2.77 1 97.81 98 GLY A C 1
ATOM 745 O O . GLY A 1 98 ? -5.508 -8.352 2.891 1 97.81 98 GLY A O 1
ATOM 746 N N . GLU A 1 99 ? -3.914 -6.93 2.336 1 98.44 99 GLU A N 1
ATOM 747 C CA . GLU A 1 99 ? -4.789 -5.973 1.669 1 98.44 99 GLU A CA 1
ATOM 748 C C . GLU A 1 99 ? -4.117 -5.367 0.44 1 98.44 99 GLU A C 1
ATOM 750 O O . GLU A 1 99 ? -2.945 -4.988 0.493 1 98.44 99 GLU A O 1
ATOM 755 N N . ILE A 1 100 ? -4.852 -5.352 -0.631 1 98.06 100 ILE A N 1
ATOM 756 C CA . ILE A 1 100 ? -4.375 -4.77 -1.881 1 98.06 100 ILE A CA 1
ATOM 757 C C . ILE A 1 100 ? -5.137 -3.48 -2.172 1 98.06 100 ILE A C 1
ATOM 759 O O . ILE A 1 100 ? -6.355 -3.418 -1.997 1 98.06 100 ILE A O 1
ATOM 763 N N . CYS A 1 101 ? -4.391 -2.51 -2.611 1 98.12 101 CYS A N 1
ATOM 764 C CA . CYS A 1 101 ? -4.965 -1.202 -2.908 1 98.12 101 CYS A CA 1
ATOM 765 C C . CYS A 1 101 ? -4.66 -0.783 -4.34 1 98.12 101 CYS A C 1
ATOM 767 O O . CYS A 1 101 ? -3.539 -0.963 -4.816 1 98.12 101 CYS A O 1
ATOM 769 N N . TRP A 1 102 ? -5.695 -0.324 -5.062 1 96.25 102 TRP A N 1
ATOM 770 C CA . TRP A 1 102 ? -5.578 0.329 -6.363 1 96.25 102 TRP A CA 1
ATOM 771 C C . TRP A 1 102 ? -6.117 1.755 -6.305 1 96.25 102 TRP A C 1
ATOM 773 O O . TRP A 1 102 ? -7.078 2.033 -5.586 1 96.25 102 TRP A O 1
ATOM 783 N N . TYR A 1 103 ? -5.477 2.602 -7.062 1 93.81 103 TYR A N 1
ATOM 784 C CA . TYR A 1 103 ? -6 3.951 -7.254 1 93.81 103 TYR A CA 1
ATOM 785 C C . TYR A 1 103 ? -6.047 4.309 -8.734 1 93.81 103 TYR A C 1
ATOM 787 O O . TYR A 1 103 ? -5.039 4.219 -9.438 1 93.81 103 TYR A O 1
ATOM 795 N N . PHE A 1 104 ? -7.207 4.703 -9.172 1 90.44 104 PHE A N 1
ATOM 796 C CA . PHE A 1 104 ? -7.422 5.188 -10.523 1 90.44 104 PHE A CA 1
ATOM 797 C C . PHE A 1 104 ? -7.309 6.703 -10.586 1 90.44 104 PHE A C 1
ATOM 799 O O . PHE A 1 104 ? -8.219 7.418 -10.156 1 90.44 104 PHE A O 1
ATOM 806 N N . THR A 1 105 ? -6.215 7.184 -11.141 1 87.81 105 THR A N 1
ATOM 807 C CA . THR A 1 105 ? -5.918 8.609 -11.109 1 87.81 105 THR A CA 1
ATOM 808 C C . THR A 1 105 ? -6.91 9.391 -11.969 1 87.81 105 THR A C 1
ATOM 810 O O . THR A 1 105 ? -7.234 10.539 -11.664 1 87.81 105 THR A O 1
ATOM 813 N N . ASP A 1 106 ? -7.41 8.812 -13.047 1 90.12 106 ASP A N 1
ATOM 814 C CA . ASP A 1 106 ? -8.297 9.516 -13.953 1 90.12 106 ASP A CA 1
ATOM 815 C C . ASP A 1 106 ? -9.695 9.664 -13.359 1 90.12 106 ASP A C 1
ATOM 817 O O . ASP A 1 106 ? -10.297 10.742 -13.43 1 90.12 106 ASP A O 1
ATOM 821 N N . SER A 1 107 ? -10.156 8.617 -12.734 1 91.81 107 SER A N 1
ATOM 822 C CA . SER A 1 107 ? -11.523 8.633 -12.219 1 91.81 107 SER A CA 1
ATOM 823 C C . SER A 1 107 ? -11.547 8.883 -10.719 1 91.81 107 SER A C 1
ATOM 825 O O . SER A 1 107 ? -12.625 9 -10.125 1 91.81 107 SER A O 1
ATOM 827 N N . TRP A 1 108 ? -10.43 9.016 -10.078 1 94.25 108 TRP A N 1
ATOM 828 C CA . TRP A 1 108 ? -10.281 9.258 -8.648 1 94.25 108 TRP A CA 1
ATOM 829 C C . TRP A 1 108 ? -10.984 8.18 -7.832 1 94.25 108 TRP A C 1
ATOM 831 O O . TRP A 1 108 ? -11.688 8.484 -6.867 1 94.25 108 TRP A O 1
ATOM 841 N N . GLU A 1 109 ? -10.766 6.973 -8.242 1 94.81 109 GLU A N 1
ATOM 842 C CA . GLU A 1 109 ? -11.352 5.824 -7.555 1 94.81 109 GLU A CA 1
ATOM 843 C C . GLU A 1 109 ? -10.273 5 -6.848 1 94.81 109 GLU A C 1
ATOM 845 O O . GLU A 1 109 ? -9.18 4.816 -7.375 1 94.81 109 GLU A O 1
ATOM 850 N N . GLN A 1 110 ? -10.695 4.547 -5.699 1 96.56 110 GLN A N 1
ATOM 851 C CA . GLN A 1 110 ? -9.836 3.635 -4.945 1 96.56 110 GLN A CA 1
ATOM 852 C C . GLN A 1 110 ? -10.57 2.334 -4.625 1 96.56 110 GLN A C 1
ATOM 854 O O . GLN A 1 110 ? -11.742 2.352 -4.238 1 96.56 110 GLN A O 1
ATOM 859 N N . PHE A 1 111 ? -9.867 1.234 -4.855 1 96.06 111 PHE A N 1
ATOM 860 C CA . PHE A 1 111 ? -10.305 -0.076 -4.387 1 96.06 111 PHE A CA 1
ATOM 861 C C . PHE A 1 111 ? -9.336 -0.633 -3.352 1 96.06 111 PHE A C 1
ATOM 863 O O . PHE A 1 111 ? -8.125 -0.634 -3.568 1 96.06 111 PHE A O 1
ATOM 870 N N . ARG A 1 112 ? -9.867 -1.053 -2.238 1 97.56 112 ARG A N 1
ATOM 871 C CA . ARG A 1 112 ? -9.117 -1.811 -1.24 1 97.56 112 ARG A CA 1
ATOM 872 C C . ARG A 1 112 ? -9.758 -3.174 -0.995 1 97.56 112 ARG A C 1
ATOM 874 O O . ARG A 1 112 ? -10.938 -3.256 -0.639 1 97.56 112 ARG A O 1
ATOM 881 N N . ILE A 1 113 ? -8.977 -4.176 -1.197 1 96.06 113 ILE A N 1
ATOM 882 C CA . ILE A 1 113 ? -9.477 -5.531 -1.026 1 96.06 113 ILE A CA 1
ATOM 883 C C . ILE A 1 113 ? -8.633 -6.273 0.004 1 96.06 113 ILE A C 1
ATOM 885 O O . ILE A 1 113 ? -7.422 -6.441 -0.186 1 96.06 113 ILE A O 1
ATOM 889 N N . SER A 1 114 ? -9.305 -6.68 1.026 1 96.94 114 SER A N 1
ATOM 890 C CA . SER A 1 114 ? -8.609 -7.402 2.084 1 96.94 114 SER A CA 1
ATOM 891 C C . SER A 1 114 ? -9.133 -8.828 2.223 1 96.94 114 SER A C 1
ATOM 893 O O . SER A 1 114 ? -10.297 -9.102 1.914 1 96.94 114 SER A O 1
ATOM 895 N N . GLY A 1 115 ? -8.188 -9.672 2.66 1 96.25 115 GLY A N 1
ATOM 896 C CA . GLY A 1 115 ? -8.57 -11.062 2.842 1 96.25 115 GLY A CA 1
ATOM 897 C C . GLY A 1 115 ? -7.41 -11.961 3.227 1 96.25 115 GLY A C 1
ATOM 898 O O . GLY A 1 115 ? -6.438 -11.5 3.824 1 96.25 115 GLY A O 1
ATOM 899 N N . ILE A 1 116 ? -7.586 -13.227 2.959 1 96.69 116 ILE A N 1
ATOM 900 C CA . ILE A 1 116 ? -6.617 -14.25 3.334 1 96.69 116 ILE A CA 1
ATOM 901 C C . ILE A 1 116 ? -5.75 -14.602 2.129 1 96.69 116 ILE A C 1
ATOM 903 O O . ILE A 1 116 ? -6.258 -14.789 1.021 1 96.69 116 ILE A O 1
ATOM 907 N N . ILE A 1 117 ? -4.449 -14.688 2.379 1 97.94 117 ILE A N 1
ATOM 908 C CA . ILE A 1 117 ? -3.518 -15.023 1.308 1 97.94 117 ILE A CA 1
ATOM 909 C C . ILE A 1 117 ? -3.053 -16.469 1.46 1 97.94 117 ILE A C 1
ATOM 911 O O . ILE A 1 117 ? -2.672 -16.891 2.553 1 97.94 117 ILE A O 1
ATOM 915 N N . ASP A 1 118 ? -3.09 -17.156 0.385 1 97.75 118 ASP A N 1
ATOM 916 C CA . ASP A 1 118 ? -2.559 -18.516 0.313 1 97.75 118 ASP A CA 1
ATOM 917 C C . ASP A 1 118 ? -1.239 -18.562 -0.454 1 97.75 118 ASP A C 1
ATOM 919 O O . ASP A 1 118 ? -1.118 -17.953 -1.519 1 97.75 118 ASP A O 1
ATOM 923 N N . VAL A 1 119 ? -0.318 -19.281 0.154 1 98.31 119 VAL A N 1
ATOM 924 C CA . VAL A 1 119 ? 0.978 -19.484 -0.481 1 98.31 119 VAL A CA 1
ATOM 925 C C . VAL A 1 119 ? 1.003 -20.859 -1.152 1 98.31 119 VAL A C 1
ATOM 927 O O . VAL A 1 119 ? 0.909 -21.891 -0.48 1 98.31 119 VAL A O 1
ATOM 930 N N . ILE A 1 120 ? 1.169 -20.844 -2.49 1 98.25 120 ILE A N 1
ATOM 931 C CA . ILE A 1 120 ? 1.182 -22.094 -3.252 1 98.25 120 ILE A CA 1
ATOM 932 C C . ILE A 1 120 ? 2.555 -22.281 -3.893 1 98.25 120 ILE A C 1
ATOM 934 O O . ILE A 1 120 ? 2.787 -21.859 -5.023 1 98.25 120 ILE A O 1
ATOM 938 N N . ASP A 1 121 ? 3.391 -22.875 -3.164 1 97.81 121 ASP A N 1
ATOM 939 C CA . ASP A 1 121 ? 4.711 -23.219 -3.682 1 97.81 121 ASP A CA 1
ATOM 940 C C . ASP A 1 121 ? 4.805 -24.703 -4.039 1 97.81 121 ASP A C 1
ATOM 942 O O . ASP A 1 121 ? 3.785 -25.391 -4.109 1 97.81 121 ASP A O 1
ATOM 946 N N . GLY A 1 122 ? 5.98 -25.188 -4.402 1 96.06 122 GLY A N 1
ATOM 947 C CA . GLY A 1 122 ? 6.168 -26.547 -4.879 1 96.06 122 GLY A CA 1
ATOM 948 C C . GLY A 1 122 ? 5.859 -27.594 -3.826 1 96.06 122 GLY A C 1
ATOM 949 O O . GLY A 1 122 ? 5.625 -28.75 -4.152 1 96.06 122 GLY A O 1
ATOM 950 N N . SER A 1 123 ? 5.852 -27.234 -2.586 1 95.62 123 SER A N 1
ATOM 951 C CA . SER A 1 123 ? 5.645 -28.188 -1.492 1 95.62 123 SER A CA 1
ATOM 952 C C . SER A 1 123 ? 4.172 -28.281 -1.112 1 95.62 123 SER A C 1
ATOM 954 O O . SER A 1 123 ? 3.803 -29.047 -0.223 1 95.62 123 SER A O 1
ATOM 956 N N . CYS A 1 124 ? 3.354 -27.562 -1.751 1 95.5 124 CYS A N 1
ATOM 957 C CA . CYS A 1 124 ? 1.924 -27.594 -1.458 1 95.5 124 CYS A CA 1
ATOM 958 C C . CYS A 1 124 ? 1.363 -29 -1.632 1 95.5 124 CYS A C 1
ATOM 960 O O . CYS A 1 124 ? 1.576 -29.625 -2.666 1 95.5 124 CYS A O 1
ATOM 962 N N . PRO A 1 125 ? 0.687 -29.5 -0.686 1 94.81 125 PRO A N 1
ATOM 963 C CA . PRO A 1 125 ? 0.183 -30.875 -0.763 1 94.81 125 PRO A CA 1
ATOM 964 C C . PRO A 1 125 ? -1.082 -31 -1.61 1 94.81 125 PRO A C 1
ATOM 966 O O . PRO A 1 125 ? -1.478 -32.094 -1.985 1 94.81 125 PRO A O 1
ATOM 969 N N . ASP A 1 126 ? -1.796 -30.016 -1.903 1 96.56 126 ASP A N 1
ATOM 970 C CA . ASP A 1 126 ? -3.062 -30.031 -2.629 1 96.56 126 ASP A CA 1
ATOM 971 C C . ASP A 1 126 ? -2.832 -30.078 -4.137 1 96.56 126 ASP A C 1
ATOM 973 O O . ASP A 1 126 ? -2.391 -29.094 -4.73 1 96.56 126 ASP A O 1
ATOM 977 N N . PRO A 1 127 ? -3.205 -31.125 -4.766 1 96.94 127 PRO A N 1
ATOM 978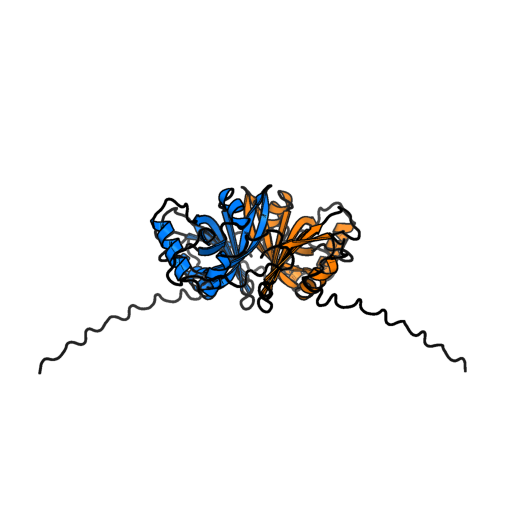 C CA . PRO A 1 127 ? -2.957 -31.25 -6.203 1 96.94 127 PRO A CA 1
ATOM 979 C C . PRO A 1 127 ? -3.68 -30.188 -7.027 1 96.94 127 PRO A C 1
ATOM 981 O O . PRO A 1 127 ? -3.176 -29.766 -8.07 1 96.94 127 PRO A O 1
ATOM 984 N N . ALA A 1 128 ? -4.816 -29.844 -6.598 1 95.25 128 ALA A N 1
ATOM 985 C CA . ALA A 1 128 ? -5.566 -28.812 -7.316 1 95.25 128 ALA A CA 1
ATOM 986 C C . ALA A 1 128 ? -4.816 -27.484 -7.309 1 95.25 128 ALA A C 1
ATOM 988 O O . ALA A 1 128 ? -4.777 -26.766 -8.32 1 95.25 128 ALA A O 1
ATOM 989 N N . LYS A 1 129 ? -4.246 -27.141 -6.234 1 96.56 129 LYS A N 1
ATOM 990 C CA . LYS A 1 129 ? -3.471 -25.922 -6.117 1 96.56 129 LYS A CA 1
ATOM 991 C C . LYS A 1 129 ? -2.182 -26 -6.93 1 96.56 129 LYS A C 1
ATOM 993 O O . LYS A 1 129 ? -1.748 -25.016 -7.52 1 96.56 129 LYS A O 1
ATOM 998 N N . LEU A 1 130 ? -1.632 -27.156 -6.969 1 97.5 130 LEU A N 1
ATOM 999 C CA . LEU A 1 130 ? -0.435 -27.344 -7.781 1 97.5 130 LEU A CA 1
ATOM 1000 C C . LEU A 1 130 ? -0.747 -27.156 -9.266 1 97.5 130 LEU A C 1
ATOM 1002 O O . LEU A 1 130 ? 0.076 -26.625 -10.016 1 97.5 130 LEU A O 1
ATOM 1006 N N . GLN A 1 131 ? -1.854 -27.609 -9.656 1 96.81 131 GLN A N 1
ATOM 1007 C CA . GLN A 1 131 ? -2.281 -27.406 -11.039 1 96.81 131 GLN A CA 1
ATOM 1008 C C . GLN A 1 131 ? -2.467 -25.922 -11.336 1 96.81 131 GLN A C 1
ATOM 1010 O O . GLN A 1 131 ? -2.111 -25.453 -12.422 1 96.81 131 GLN A O 1
ATOM 1015 N N . GLN A 1 132 ? -3.049 -25.219 -10.422 1 95.81 132 GLN A N 1
ATOM 1016 C CA . GLN A 1 132 ? -3.205 -23.766 -10.562 1 95.81 132 GLN A CA 1
ATOM 1017 C C . GLN A 1 132 ? -1.851 -23.078 -10.695 1 95.81 132 GLN A C 1
ATOM 1019 O O . GLN A 1 132 ? -1.683 -22.188 -11.523 1 95.81 132 GLN A O 1
ATOM 1024 N N . ARG A 1 133 ? -0.964 -23.5 -9.867 1 98 133 ARG A N 1
ATOM 1025 C CA . ARG A 1 133 ? 0.402 -22.984 -9.906 1 98 133 ARG A CA 1
ATOM 1026 C C . ARG A 1 133 ? 1.025 -23.219 -11.281 1 98 133 ARG A C 1
ATOM 1028 O O . ARG A 1 133 ? 1.64 -22.297 -11.852 1 98 133 ARG A O 1
ATOM 1035 N N . GLU A 1 134 ? 0.875 -24.344 -11.812 1 98.12 134 GLU A N 1
ATOM 1036 C CA . GLU A 1 134 ? 1.421 -24.688 -13.125 1 98.12 134 GLU A CA 1
ATOM 1037 C C . GLU A 1 134 ? 0.768 -23.844 -14.219 1 98.12 134 GLU A C 1
ATOM 1039 O O . GLU A 1 134 ? 1.452 -23.328 -15.109 1 98.12 134 GLU A O 1
ATOM 1044 N N . LYS A 1 135 ? -0.502 -23.766 -14.156 1 97.06 135 LYS A N 1
ATOM 1045 C CA . LYS A 1 135 ? -1.222 -22.953 -15.133 1 97.06 135 LYS A CA 1
ATOM 1046 C C . LYS A 1 135 ? -0.724 -21.5 -15.125 1 97.06 135 LYS A C 1
ATOM 1048 O O . LYS A 1 135 ? -0.496 -20.906 -16.188 1 97.06 135 LYS A O 1
ATOM 1053 N N . ALA A 1 136 ? -0.59 -20.922 -13.953 1 97.12 136 ALA A N 1
ATOM 1054 C CA . ALA A 1 136 ? -0.11 -19.547 -13.812 1 97.12 136 ALA A CA 1
ATOM 1055 C C . ALA A 1 136 ? 1.311 -19.406 -14.352 1 97.12 136 ALA A C 1
ATOM 1057 O O . ALA A 1 136 ? 1.645 -18.406 -14.977 1 97.12 136 ALA A O 1
ATOM 1058 N N . TRP A 1 137 ? 2.141 -20.391 -14.117 1 98.12 137 TRP A N 1
ATOM 1059 C CA . TRP A 1 137 ? 3.508 -20.438 -14.625 1 98.12 137 TRP A CA 1
ATOM 1060 C C . TRP A 1 137 ? 3.527 -20.344 -16.141 1 98.12 137 TRP A C 1
ATOM 1062 O O . TRP A 1 137 ? 4.227 -19.5 -16.719 1 98.12 137 TRP A O 1
ATOM 1072 N N . PHE A 1 138 ? 2.748 -21.109 -16.766 1 97.69 138 PHE A N 1
ATOM 1073 C CA . PHE A 1 138 ? 2.775 -21.188 -18.219 1 97.69 138 PHE A CA 1
ATOM 1074 C C . PHE A 1 138 ? 2.051 -20 -18.844 1 97.69 138 PHE A C 1
ATOM 1076 O O . PHE A 1 138 ? 2.221 -19.703 -20.016 1 97.69 138 PHE A O 1
ATOM 1083 N N . ALA A 1 139 ? 1.197 -19.312 -18.031 1 95.75 139 ALA A N 1
ATOM 1084 C CA . ALA A 1 139 ? 0.553 -18.094 -18.5 1 95.75 139 ALA A CA 1
ATOM 1085 C C . ALA A 1 139 ? 1.545 -16.922 -18.547 1 95.75 139 ALA A C 1
ATOM 1087 O O . ALA A 1 139 ? 1.284 -15.906 -19.188 1 95.75 139 ALA A O 1
ATOM 1088 N N . SER A 1 140 ? 2.699 -17.062 -17.891 1 95.69 140 SER A N 1
ATOM 1089 C CA . SER A 1 140 ? 3.738 -16.031 -17.875 1 95.69 140 SER A CA 1
ATOM 1090 C C . SER A 1 140 ? 4.695 -16.203 -19.047 1 95.69 140 SER A C 1
ATOM 1092 O O . SER A 1 140 ? 4.926 -17.312 -19.516 1 95.69 140 SER A O 1
ATOM 1094 N N . SER A 1 141 ? 5.266 -15.109 -19.531 1 94.38 141 SER A N 1
ATOM 1095 C CA . SER A 1 141 ? 6.254 -15.18 -20.609 1 94.38 141 SER A CA 1
ATOM 1096 C C . SER A 1 141 ? 7.516 -15.906 -20.156 1 94.38 141 SER A C 1
ATOM 1098 O O . SER A 1 141 ? 7.816 -15.945 -18.953 1 94.38 141 SER A O 1
ATOM 1100 N N . VAL A 1 142 ? 8.211 -16.422 -21.094 1 94.62 142 VAL A N 1
ATOM 1101 C CA . VAL A 1 142 ? 9.469 -17.094 -20.781 1 94.62 142 VAL A CA 1
ATOM 1102 C C . VAL A 1 142 ? 10.43 -16.094 -20.125 1 94.62 142 VAL A C 1
ATOM 1104 O O . VAL A 1 142 ? 11.141 -16.453 -19.188 1 94.62 142 VAL A O 1
ATOM 1107 N N . LYS A 1 143 ? 10.43 -14.914 -20.625 1 91 143 LYS A N 1
ATOM 1108 C CA . LYS A 1 143 ? 11.266 -13.867 -20.047 1 91 143 LYS A CA 1
ATOM 1109 C C . LYS A 1 143 ? 10.945 -13.656 -18.562 1 91 143 LYS A C 1
ATOM 1111 O O . LYS A 1 143 ? 11.852 -13.547 -17.734 1 91 143 LYS A O 1
ATOM 1116 N N . SER A 1 144 ? 9.664 -13.57 -18.266 1 92.88 144 SER A N 1
ATOM 1117 C CA . SER A 1 144 ? 9.234 -13.414 -16.875 1 92.88 144 SER A CA 1
ATOM 1118 C C . SER A 1 144 ? 9.641 -14.617 -16.031 1 92.88 144 SER A C 1
ATOM 1120 O O . SER A 1 144 ? 10.07 -14.469 -14.883 1 92.88 144 SER A O 1
ATOM 1122 N N . ARG A 1 145 ? 9.57 -15.773 -16.594 1 96.38 145 ARG A N 1
ATOM 1123 C CA . ARG A 1 145 ? 9.883 -17 -15.883 1 96.38 145 ARG A CA 1
ATOM 1124 C C . ARG A 1 145 ? 11.375 -17.094 -15.586 1 96.38 145 ARG A C 1
ATOM 1126 O O . ARG A 1 145 ? 11.781 -17.656 -14.562 1 96.38 145 ARG A O 1
ATOM 1133 N N . LEU A 1 146 ? 12.219 -16.562 -16.391 1 93.56 146 LEU A N 1
ATOM 1134 C CA . LEU A 1 146 ? 13.664 -16.594 -16.234 1 93.56 146 LEU A CA 1
ATOM 1135 C C . LEU A 1 146 ? 14.086 -15.867 -14.961 1 93.56 146 LEU A C 1
ATOM 1137 O O . LEU A 1 146 ? 15.148 -16.156 -14.398 1 93.56 146 LEU A O 1
ATOM 1141 N N . GLN A 1 147 ? 13.258 -15.008 -14.477 1 90.69 147 GLN A N 1
ATOM 1142 C CA . GLN A 1 147 ? 13.586 -14.227 -13.289 1 90.69 147 GLN A CA 1
ATOM 1143 C C . GLN A 1 147 ? 13.703 -15.117 -12.055 1 90.69 147 GLN A C 1
ATOM 1145 O O . GLN A 1 147 ? 14.406 -14.773 -11.102 1 90.69 147 GLN A O 1
ATOM 1150 N N . TYR A 1 148 ? 13.102 -16.219 -12.102 1 95.81 148 TYR A N 1
ATOM 1151 C CA . TYR A 1 148 ? 13.062 -17.094 -10.945 1 95.81 148 TYR A CA 1
ATOM 1152 C C . TYR A 1 148 ? 14.305 -17.969 -10.875 1 95.81 148 TYR A C 1
ATOM 1154 O O . TYR A 1 148 ? 14.516 -18.703 -9.906 1 95.81 148 TYR A O 1
ATOM 1162 N N . LEU A 1 149 ? 15.117 -17.891 -11.883 1 93.62 149 LEU A N 1
ATOM 1163 C CA . LEU A 1 149 ? 16.344 -18.672 -11.93 1 93.62 149 LEU A CA 1
ATOM 1164 C C . LEU A 1 149 ? 17.531 -17.859 -11.422 1 93.62 149 LEU A C 1
ATOM 1166 O O . LEU A 1 149 ? 18.625 -18.391 -11.219 1 93.62 149 LEU A O 1
ATOM 1170 N N . GLY A 1 150 ? 17.328 -16.609 -11.219 1 88.81 150 GLY A N 1
ATOM 1171 C CA . GLY A 1 150 ? 18.375 -15.727 -10.75 1 88.81 150 GLY A CA 1
ATOM 1172 C C . GLY A 1 150 ? 18.609 -15.812 -9.258 1 88.81 150 GLY A C 1
ATOM 1173 O O . GLY A 1 150 ? 18.094 -16.719 -8.594 1 88.81 150 GLY A O 1
ATOM 1174 N N . PRO A 1 151 ? 19.406 -14.891 -8.742 1 91 151 PRO A N 1
ATOM 1175 C CA . PRO A 1 151 ? 19.688 -14.875 -7.305 1 91 151 PRO A CA 1
ATOM 1176 C C . PRO A 1 151 ? 18.453 -14.578 -6.461 1 91 151 PRO A C 1
ATOM 1178 O O . PRO A 1 151 ? 17.5 -13.961 -6.949 1 91 151 PRO A O 1
ATOM 1181 N N . SER A 1 152 ? 18.531 -15.047 -5.211 1 93.44 152 SER A N 1
ATOM 1182 C CA . SER A 1 152 ? 17.453 -14.773 -4.281 1 93.44 152 SER A CA 1
ATOM 1183 C C . SER A 1 152 ? 17.281 -13.273 -4.035 1 93.44 152 SER A C 1
ATOM 1185 O O . SER A 1 152 ? 18.281 -12.562 -3.85 1 93.44 152 SER A O 1
ATOM 1187 N N . PRO A 1 153 ? 16.047 -12.891 -4.012 1 94.19 153 PRO A N 1
ATOM 1188 C CA . PRO A 1 153 ? 15.82 -11.469 -3.734 1 94.19 153 PRO A CA 1
ATOM 1189 C C . PRO A 1 153 ? 16.328 -11.047 -2.359 1 94.19 153 PRO A C 1
ATOM 1191 O O . PRO A 1 153 ? 16.156 -11.773 -1.378 1 94.19 153 PRO A O 1
ATOM 1194 N N . GLY A 1 154 ? 16.969 -9.867 -2.338 1 92.81 154 GLY A N 1
ATOM 1195 C CA . GLY A 1 154 ? 17.375 -9.289 -1.064 1 92.81 154 GLY A CA 1
ATOM 1196 C C . GLY A 1 154 ? 18.766 -9.703 -0.628 1 92.81 154 GLY A C 1
ATOM 1197 O O . GLY A 1 154 ? 19.281 -9.195 0.369 1 92.81 154 GLY A O 1
ATOM 1198 N N . VAL A 1 155 ? 19.312 -10.625 -1.331 1 91.38 155 VAL A N 1
ATOM 1199 C CA . VAL A 1 155 ? 20.672 -11.039 -0.988 1 91.38 155 VAL A CA 1
ATOM 1200 C C . VAL A 1 155 ? 21.672 -10.008 -1.493 1 91.38 155 VAL A C 1
ATOM 1202 O O . VAL A 1 155 ? 21.531 -9.477 -2.596 1 91.38 155 VAL A O 1
ATOM 1205 N N . PRO A 1 156 ? 22.672 -9.781 -0.687 1 89.69 156 PRO A N 1
ATOM 1206 C CA . PRO A 1 156 ? 23.688 -8.82 -1.124 1 89.69 156 PRO A CA 1
ATOM 1207 C C . PRO A 1 156 ? 24.359 -9.227 -2.434 1 89.69 156 PRO A C 1
ATOM 1209 O O . PRO A 1 156 ? 24.609 -10.414 -2.66 1 89.69 156 PRO A O 1
ATOM 1212 N N . VAL A 1 157 ? 24.359 -8.359 -3.387 1 81.75 157 VAL A N 1
ATOM 1213 C CA . VAL A 1 157 ? 25 -8.625 -4.676 1 81.75 157 VAL A CA 1
ATOM 1214 C C . VAL A 1 157 ? 26.406 -8.023 -4.695 1 81.75 157 VAL A C 1
ATOM 1216 O O . VAL A 1 157 ? 26.594 -6.875 -4.293 1 81.75 157 VAL A O 1
ATOM 1219 N N . ALA A 1 158 ? 27.219 -8.969 -4.961 1 68.75 158 ALA A N 1
ATOM 1220 C CA . ALA A 1 158 ? 28.562 -8.453 -5.238 1 68.75 158 ALA A CA 1
ATOM 1221 C C . ALA A 1 158 ? 28.625 -7.84 -6.637 1 68.75 158 ALA A C 1
ATOM 1223 O O . ALA A 1 158 ? 27.797 -8.133 -7.492 1 68.75 158 ALA A O 1
ATOM 1224 N N . ASN A 1 159 ? 29.234 -6.746 -6.957 1 58.12 159 ASN A N 1
ATOM 1225 C CA . ASN A 1 159 ? 29.328 -5.934 -8.164 1 58.12 159 ASN A CA 1
ATOM 1226 C C . ASN A 1 159 ? 28.922 -6.719 -9.406 1 58.12 159 ASN A C 1
ATOM 1228 O O . ASN A 1 159 ? 28.25 -6.184 -10.289 1 58.12 159 ASN A O 1
ATOM 1232 N N . ASP A 1 160 ? 29.531 -7.859 -9.797 1 54.16 160 ASP A N 1
ATOM 1233 C CA . ASP A 1 160 ? 29.656 -8.352 -11.164 1 54.16 160 ASP A CA 1
ATOM 1234 C C . ASP A 1 160 ? 28.641 -9.461 -11.445 1 54.16 160 ASP A C 1
ATOM 1236 O O . ASP A 1 160 ? 28.719 -10.117 -12.484 1 54.16 160 ASP A O 1
ATOM 1240 N N . ASP A 1 161 ? 27.766 -9.734 -10.609 1 54.38 161 ASP A N 1
ATOM 1241 C CA . ASP A 1 161 ? 27.266 -11.078 -10.898 1 54.38 161 ASP A CA 1
ATOM 1242 C C . ASP A 1 161 ? 26.016 -11.031 -11.758 1 54.38 161 ASP A C 1
ATOM 1244 O O . ASP A 1 161 ? 24.906 -10.891 -11.234 1 54.38 161 ASP A O 1
ATOM 1248 N N . HIS A 1 162 ? 26.094 -10.484 -12.906 1 55.53 162 HIS A N 1
ATOM 1249 C CA . HIS A 1 162 ? 24.969 -10.625 -13.82 1 55.53 162 HIS A CA 1
ATOM 1250 C C . HIS A 1 162 ? 24.812 -12.07 -14.273 1 55.53 162 HIS A C 1
ATOM 1252 O O . HIS A 1 162 ? 25.781 -12.703 -14.703 1 55.53 162 HIS A O 1
ATOM 1258 N N . VAL A 1 163 ? 23.938 -12.711 -13.719 1 56.19 163 VAL A N 1
ATOM 1259 C CA . VAL A 1 163 ? 23.656 -14.055 -14.219 1 56.19 163 VAL A CA 1
ATOM 1260 C C . VAL A 1 163 ? 23.266 -13.984 -15.695 1 56.19 163 VAL A C 1
ATOM 1262 O O . VAL A 1 163 ? 22.25 -13.375 -16.047 1 56.19 163 VAL A O 1
ATOM 1265 N N . THR A 1 164 ? 24.172 -13.906 -16.672 1 61.66 164 THR A N 1
ATOM 1266 C CA . THR A 1 164 ? 24 -13.719 -18.109 1 61.66 164 THR A CA 1
ATOM 1267 C C . THR A 1 164 ? 23.422 -14.977 -18.75 1 61.66 164 THR A C 1
ATOM 1269 O O . THR A 1 164 ? 22.656 -14.898 -19.719 1 61.66 164 THR A O 1
ATOM 1272 N N . ASP A 1 165 ? 23.875 -16.141 -18.359 1 66.31 165 ASP A N 1
ATOM 1273 C CA . ASP A 1 165 ? 23.672 -17.219 -19.344 1 66.31 165 ASP A CA 1
ATOM 1274 C C . ASP A 1 165 ? 22.688 -18.266 -18.812 1 66.31 165 ASP A C 1
ATOM 1276 O O . ASP A 1 165 ? 23.031 -19.438 -18.688 1 66.31 165 ASP A O 1
ATOM 1280 N N . VAL A 1 166 ? 21.469 -17.719 -18.453 1 78.06 166 VAL A N 1
ATOM 1281 C CA . VAL A 1 166 ? 20.531 -18.719 -17.953 1 78.06 166 VAL A CA 1
ATOM 1282 C C . VAL A 1 166 ? 19.547 -19.109 -19.047 1 78.06 166 VAL A C 1
ATOM 1284 O O . VAL A 1 166 ? 19.094 -18.25 -19.812 1 78.06 166 VAL A O 1
ATOM 1287 N N . HIS A 1 167 ? 19.375 -20.453 -19.297 1 87.25 167 HIS A N 1
ATOM 1288 C CA . HIS A 1 167 ? 18.438 -20.984 -20.266 1 87.25 167 HIS A CA 1
ATOM 1289 C C . HIS A 1 167 ? 17.297 -21.734 -19.578 1 87.25 167 HIS A C 1
ATOM 1291 O O . HIS A 1 167 ? 17.516 -22.422 -18.578 1 87.25 167 HIS A O 1
ATOM 1297 N N . LEU A 1 168 ? 16.078 -21.5 -20.109 1 91.31 168 LEU A N 1
ATOM 1298 C CA . LEU A 1 168 ? 14.898 -22.188 -19.609 1 91.31 168 LEU A CA 1
ATOM 1299 C C . LEU A 1 168 ? 14.133 -22.844 -20.75 1 91.31 168 LEU A C 1
ATOM 1301 O O . LEU A 1 168 ? 13.828 -22.203 -21.75 1 91.31 168 LEU A O 1
ATOM 1305 N N . ASP A 1 169 ? 13.945 -24.188 -20.625 1 94.31 169 ASP A N 1
ATOM 1306 C CA . ASP A 1 169 ? 13.062 -24.891 -21.547 1 94.31 169 ASP A CA 1
ATOM 1307 C C . ASP A 1 169 ? 11.625 -24.375 -21.438 1 94.31 169 ASP A C 1
ATOM 1309 O O . ASP A 1 169 ? 11.023 -24.422 -20.359 1 94.31 169 ASP A O 1
ATOM 1313 N N . PRO A 1 170 ? 11.086 -23.891 -22.5 1 94.25 170 PRO A N 1
ATOM 1314 C CA . PRO A 1 170 ? 9.734 -23.312 -22.469 1 94.25 170 PRO A CA 1
ATOM 1315 C C . PRO A 1 170 ? 8.688 -24.328 -22 1 94.25 170 PRO A C 1
ATOM 1317 O O . PRO A 1 170 ? 7.625 -23.922 -21.516 1 94.25 170 PRO A O 1
ATOM 1320 N N . SER A 1 171 ? 8.938 -25.562 -22.062 1 96.25 171 SER A N 1
ATOM 1321 C CA . SER A 1 171 ? 7.969 -26.578 -21.688 1 96.25 171 SER A CA 1
ATOM 1322 C C . SER A 1 171 ? 8.18 -27.016 -20.234 1 96.25 171 SER A C 1
ATOM 1324 O O . SER A 1 171 ? 7.363 -27.766 -19.688 1 96.25 171 SER A O 1
ATOM 1326 N N . ALA A 1 172 ? 9.195 -26.531 -19.672 1 96.44 172 ALA A N 1
ATOM 1327 C CA . ALA A 1 172 ? 9.5 -26.922 -18.297 1 96.44 172 ALA A CA 1
ATOM 1328 C C . ALA A 1 172 ? 8.492 -26.328 -17.312 1 96.44 172 ALA A C 1
ATOM 1330 O O . ALA A 1 172 ? 8.102 -25.156 -17.453 1 96.44 172 ALA A O 1
ATOM 1331 N N . GLY A 1 173 ? 8.086 -27.078 -16.375 1 97.5 173 GLY A N 1
ATOM 1332 C CA . GLY A 1 173 ? 7.176 -26.625 -15.344 1 97.5 173 GLY A CA 1
ATOM 1333 C C . GLY A 1 173 ? 7.82 -25.656 -14.367 1 97.5 173 GLY A C 1
ATOM 1334 O O . GLY A 1 173 ? 8.977 -25.266 -14.547 1 97.5 173 GLY A O 1
ATOM 1335 N N . PRO A 1 174 ? 7.012 -25.25 -13.336 1 98.38 174 PRO A N 1
ATOM 1336 C CA . PRO A 1 174 ? 7.496 -24.25 -12.398 1 98.38 174 PRO A CA 1
ATOM 1337 C C . PRO A 1 174 ? 8.742 -24.703 -11.633 1 98.38 174 PRO A C 1
ATOM 1339 O O . PRO A 1 174 ? 8.812 -25.844 -11.188 1 98.38 174 PRO A O 1
ATOM 1342 N N . VAL A 1 175 ? 9.664 -23.781 -11.531 1 97.75 175 VAL A N 1
ATOM 1343 C CA . VAL A 1 175 ? 10.859 -24.047 -10.734 1 97.75 175 VAL A CA 1
ATOM 1344 C C . VAL A 1 175 ? 10.547 -23.844 -9.25 1 97.75 175 VAL A C 1
ATOM 1346 O O . VAL A 1 175 ? 9.492 -23.312 -8.898 1 97.75 175 VAL A O 1
ATOM 1349 N N . ASP A 1 176 ? 11.406 -24.234 -8.328 1 97.19 176 ASP A N 1
ATOM 1350 C CA . ASP A 1 176 ? 11.172 -24.203 -6.891 1 97.19 176 ASP A CA 1
ATOM 1351 C C . ASP A 1 176 ? 10.938 -22.781 -6.398 1 97.19 176 ASP A C 1
ATOM 1353 O O . ASP A 1 176 ? 10.102 -22.547 -5.523 1 97.19 176 ASP A O 1
ATOM 1357 N N . ALA A 1 177 ? 11.609 -21.844 -6.988 1 97.69 177 ALA A N 1
ATOM 1358 C CA . ALA A 1 177 ? 11.57 -20.453 -6.527 1 97.69 177 ALA A CA 1
ATOM 1359 C C . ALA A 1 177 ? 10.234 -19.812 -6.875 1 97.69 177 ALA A C 1
ATOM 1361 O O . ALA A 1 177 ? 9.852 -18.797 -6.281 1 97.69 177 ALA A O 1
ATOM 1362 N N . TYR A 1 178 ? 9.609 -20.391 -7.824 1 98.56 178 TYR A N 1
ATOM 1363 C CA . TYR A 1 178 ? 8.344 -19.812 -8.25 1 98.56 178 TYR A CA 1
ATOM 1364 C C . TYR A 1 178 ? 7.234 -20.141 -7.25 1 98.56 178 TYR A C 1
ATOM 1366 O O . TYR A 1 178 ? 7.074 -21.297 -6.848 1 98.56 178 TYR A O 1
ATOM 1374 N N . CYS A 1 179 ? 6.434 -19.125 -6.93 1 98.5 179 CYS A N 1
ATOM 1375 C CA . CYS A 1 179 ? 5.328 -19.234 -5.984 1 98.5 179 CYS A CA 1
ATOM 1376 C C . CYS A 1 179 ? 4.113 -18.469 -6.48 1 98.5 179 CYS A C 1
ATOM 1378 O O . CYS A 1 179 ? 4.242 -17.359 -6.996 1 98.5 179 CYS A O 1
ATOM 1380 N N . LEU A 1 180 ? 2.969 -19.078 -6.387 1 98.56 180 LEU A N 1
ATOM 1381 C CA . LEU A 1 180 ? 1.7 -18.422 -6.672 1 98.56 180 LEU A CA 1
ATOM 1382 C C . LEU A 1 180 ? 1.004 -18 -5.379 1 98.56 180 LEU A C 1
ATOM 1384 O O . LEU A 1 180 ? 0.814 -18.828 -4.48 1 98.56 180 LEU A O 1
ATOM 1388 N N . LEU A 1 181 ? 0.651 -16.766 -5.293 1 98.62 181 LEU A N 1
ATOM 1389 C CA . LEU A 1 181 ? -0.189 -16.281 -4.203 1 98.62 181 LEU A CA 1
ATOM 1390 C C . LEU A 1 181 ? -1.631 -16.109 -4.668 1 98.62 181 LEU A C 1
ATOM 1392 O O . LEU A 1 181 ? -1.875 -15.633 -5.781 1 98.62 181 LEU A O 1
ATOM 1396 N N . THR A 1 182 ? -2.5 -16.453 -3.816 1 97.62 182 THR A N 1
ATOM 1397 C CA . THR A 1 182 ? -3.906 -16.125 -4.039 1 97.62 182 THR A CA 1
ATOM 1398 C C . THR A 1 182 ? -4.492 -15.391 -2.834 1 97.62 182 THR A C 1
ATOM 1400 O O . THR A 1 182 ? -4.246 -15.773 -1.688 1 97.62 182 THR A O 1
ATOM 1403 N N . LEU A 1 183 ? -5.184 -14.375 -3.084 1 97 183 LEU A N 1
ATOM 1404 C CA . LEU A 1 183 ? -5.898 -13.656 -2.037 1 97 183 LEU A CA 1
ATOM 1405 C C . LEU A 1 183 ? -7.402 -13.898 -2.137 1 97 183 LEU A C 1
ATOM 1407 O O . LEU A 1 183 ? -8.008 -13.625 -3.174 1 97 183 LEU A O 1
ATOM 1411 N N . ASP A 1 184 ? -7.93 -14.414 -1.112 1 94.88 184 ASP A N 1
ATOM 1412 C CA . ASP A 1 184 ? -9.367 -14.625 -0.983 1 94.88 184 ASP A CA 1
ATOM 1413 C C . ASP A 1 184 ? -10.039 -13.43 -0.302 1 94.88 184 ASP A C 1
ATOM 1415 O O . ASP A 1 184 ? -9.898 -13.242 0.908 1 94.88 184 ASP A O 1
ATOM 1419 N N . PRO A 1 185 ? -10.844 -12.656 -1.086 1 93.88 185 PRO A N 1
ATOM 1420 C CA . PRO A 1 185 ? -11.375 -11.406 -0.536 1 93.88 185 PRO A CA 1
ATOM 1421 C C . PRO A 1 185 ? -12.398 -11.641 0.571 1 93.88 185 PRO A C 1
ATOM 1423 O O . PRO A 1 185 ? -13.25 -12.531 0.455 1 93.88 185 PRO A O 1
ATOM 1426 N N . GLU A 1 186 ? -12.336 -10.828 1.604 1 93.44 186 GLU A N 1
ATOM 1427 C CA . GLU A 1 186 ? -13.312 -10.805 2.693 1 93.44 186 GLU A CA 1
ATOM 1428 C C . GLU A 1 186 ? -14.031 -9.461 2.76 1 93.44 186 GLU A C 1
ATOM 1430 O O . GLU A 1 186 ? -15.195 -9.398 3.152 1 93.44 186 GLU A O 1
ATOM 1435 N N . LYS A 1 187 ? -13.305 -8.43 2.463 1 94.25 187 LYS A N 1
ATOM 1436 C CA . LYS A 1 187 ? -13.836 -7.066 2.475 1 94.25 187 LYS A CA 1
ATOM 1437 C C . LYS A 1 187 ? -13.352 -6.277 1.259 1 94.25 187 LYS A C 1
ATOM 1439 O O . LYS A 1 187 ? -12.203 -6.422 0.836 1 94.25 187 LYS A O 1
ATOM 1444 N N . VAL A 1 188 ? -14.266 -5.473 0.738 1 94.38 188 VAL A N 1
ATOM 1445 C CA . VAL A 1 188 ? -13.938 -4.547 -0.342 1 94.38 188 VAL A CA 1
ATOM 1446 C C . VAL A 1 188 ? -14.383 -3.135 0.034 1 94.38 188 VAL A C 1
ATOM 1448 O O . VAL A 1 188 ? -15.539 -2.922 0.405 1 94.38 188 VAL A O 1
ATOM 1451 N N . ASP A 1 189 ? -13.461 -2.201 0.046 1 96.44 189 ASP A N 1
ATOM 1452 C CA . ASP A 1 189 ? -13.703 -0.786 0.302 1 96.44 189 ASP A CA 1
ATOM 1453 C C . ASP A 1 189 ? -13.508 0.043 -0.965 1 96.44 189 ASP A C 1
ATOM 1455 O O . ASP A 1 189 ? -12.398 0.137 -1.488 1 96.44 189 ASP A O 1
ATOM 1459 N N . TYR A 1 190 ? -14.648 0.569 -1.476 1 95.56 190 TYR A N 1
ATOM 1460 C CA . TYR A 1 190 ? -14.633 1.366 -2.697 1 95.56 190 TYR A CA 1
ATOM 1461 C C . TYR A 1 190 ? -14.938 2.828 -2.396 1 95.56 190 TYR A C 1
ATOM 1463 O O . TYR A 1 190 ? -15.938 3.141 -1.743 1 95.56 190 TYR A O 1
ATOM 1471 N N . VAL A 1 191 ? -14 3.699 -2.877 1 96 191 VAL A N 1
ATOM 1472 C CA . VAL A 1 191 ? -14.234 5.133 -2.723 1 96 191 VAL A CA 1
ATOM 1473 C C . VAL A 1 191 ? -14.141 5.82 -4.082 1 96 191 VAL A C 1
ATOM 1475 O O . VAL A 1 191 ? -13.242 5.516 -4.879 1 96 191 VAL A O 1
ATOM 1478 N N . ASN A 1 192 ? -15.102 6.617 -4.383 1 93.94 192 ASN A N 1
ATOM 1479 C CA . ASN A 1 192 ? -15.078 7.547 -5.508 1 93.94 192 ASN A CA 1
ATOM 1480 C C . ASN A 1 192 ? -15.047 9 -5.035 1 93.94 192 ASN A C 1
ATOM 1482 O O . ASN A 1 192 ? -16.062 9.516 -4.551 1 93.94 192 ASN A O 1
ATOM 1486 N N . LEU A 1 193 ? -13.938 9.656 -5.25 1 91 193 LEU A N 1
ATOM 1487 C CA . LEU A 1 193 ? -13.742 10.992 -4.707 1 91 193 LEU A CA 1
ATOM 1488 C C . LEU A 1 193 ? -14.406 12.039 -5.59 1 91 193 LEU A C 1
ATOM 1490 O O . LEU A 1 193 ? -14.68 13.156 -5.141 1 91 193 LEU A O 1
ATOM 1494 N N . LYS A 1 194 ? -14.594 11.703 -6.836 1 90.19 194 LYS A N 1
ATOM 1495 C CA . LYS A 1 194 ? -15.305 12.641 -7.707 1 90.19 194 LYS A CA 1
ATOM 1496 C C . LYS A 1 194 ? -16.766 12.758 -7.309 1 90.19 194 LYS A C 1
ATOM 1498 O O . LYS A 1 194 ? -17.297 13.867 -7.195 1 90.19 194 LYS A O 1
ATOM 1503 N N . SER A 1 195 ? -17.391 11.688 -7.078 1 90.06 195 SER A N 1
ATOM 1504 C CA . SER A 1 195 ? -18.797 11.68 -6.684 1 90.06 195 SER A CA 1
ATOM 1505 C C . SER A 1 195 ? -18.938 11.664 -5.164 1 90.06 195 SER A C 1
ATOM 1507 O O . SER A 1 195 ? -20.062 11.633 -4.645 1 90.06 195 SER A O 1
ATOM 1509 N N . ASN A 1 196 ? -17.844 11.617 -4.473 1 89.38 196 ASN A N 1
ATOM 1510 C CA . ASN A 1 196 ? -17.812 11.594 -3.014 1 89.38 196 ASN A CA 1
ATOM 1511 C C . ASN A 1 196 ? -18.641 10.438 -2.457 1 89.38 196 ASN A C 1
ATOM 1513 O O . ASN A 1 196 ? -19.5 10.648 -1.596 1 89.38 196 ASN A O 1
ATOM 1517 N N . GLN A 1 197 ? -18.438 9.273 -2.918 1 91.75 197 GLN A N 1
ATOM 1518 C CA . GLN A 1 197 ? -19.125 8.062 -2.496 1 91.75 197 GLN A CA 1
ATOM 1519 C C . GLN A 1 197 ? -18.156 7.023 -1.955 1 91.75 197 GLN A C 1
ATOM 1521 O O . GLN A 1 197 ? -17.016 6.914 -2.439 1 91.75 197 GLN A O 1
ATOM 1526 N N . ARG A 1 198 ? -18.656 6.285 -1.024 1 94.31 198 ARG A N 1
ATOM 1527 C CA . ARG A 1 198 ? -17.875 5.18 -0.467 1 94.31 198 ARG A CA 1
ATOM 1528 C C . ARG A 1 198 ? -18.781 3.99 -0.147 1 94.31 198 ARG A C 1
ATOM 1530 O O . ARG A 1 198 ? -19.797 4.137 0.542 1 94.31 198 ARG A O 1
ATOM 1537 N N . LEU A 1 199 ? -18.422 2.875 -0.668 1 92.56 199 LEU A N 1
ATOM 1538 C CA . LEU A 1 199 ? -19.156 1.632 -0.461 1 92.56 199 LEU A CA 1
ATOM 1539 C C . LEU A 1 199 ? -18.266 0.581 0.196 1 92.56 199 LEU A C 1
ATOM 1541 O O . LEU A 1 199 ? -17.141 0.355 -0.241 1 92.56 199 LEU A O 1
ATOM 1545 N N . MET A 1 200 ? -18.812 -0.025 1.19 1 93.44 200 MET A N 1
ATOM 1546 C CA . MET A 1 200 ? -18.125 -1.118 1.873 1 93.44 200 MET A CA 1
ATOM 1547 C C . MET A 1 200 ? -18.859 -2.441 1.641 1 93.44 200 MET A C 1
ATOM 1549 O O . MET A 1 200 ? -20.047 -2.555 1.896 1 93.44 200 MET A O 1
ATOM 1553 N N . PHE A 1 201 ? -18.078 -3.408 1.142 1 91.31 201 PHE A N 1
ATOM 1554 C CA . PHE A 1 201 ? -18.625 -4.746 0.932 1 91.31 201 PHE A CA 1
ATOM 1555 C C . PHE A 1 201 ? -17.984 -5.742 1.896 1 91.31 201 PHE A C 1
ATOM 1557 O O . PHE A 1 201 ? -16.766 -5.738 2.09 1 91.31 201 PHE A O 1
ATOM 1564 N N . THR A 1 202 ? -18.812 -6.543 2.504 1 91.56 202 THR A N 1
ATOM 1565 C CA . THR A 1 202 ? -18.328 -7.605 3.381 1 91.56 202 THR A CA 1
ATOM 1566 C C . THR A 1 202 ? -18.922 -8.953 2.979 1 91.56 202 THR A C 1
ATOM 1568 O O . THR A 1 202 ? -20.125 -9.047 2.717 1 91.56 202 THR A O 1
ATOM 1571 N N . ARG A 1 203 ? -18.047 -9.875 2.959 1 88.69 203 ARG A N 1
ATOM 1572 C CA . ARG A 1 203 ? -18.5 -11.219 2.615 1 88.69 203 ARG A CA 1
ATOM 1573 C C . ARG A 1 203 ? -19.312 -11.828 3.754 1 88.69 203 ARG A C 1
ATOM 1575 O O . ARG A 1 203 ? -18.906 -11.758 4.918 1 88.69 203 ARG A O 1
ATOM 1582 N N . THR A 1 204 ? -20.547 -12.328 3.541 1 81.38 204 THR A N 1
ATOM 1583 C CA . THR A 1 204 ? -21.438 -12.859 4.574 1 81.38 204 THR A CA 1
ATOM 1584 C C . THR A 1 204 ? -21.234 -14.367 4.727 1 81.38 204 THR A C 1
ATOM 1586 O O . THR A 1 204 ? -21.5 -14.922 5.793 1 81.38 204 THR A O 1
ATOM 1589 N N . GLN A 1 205 ? -21.172 -15.141 3.73 1 67.75 205 GLN A N 1
ATOM 1590 C CA . GLN A 1 205 ? -21.031 -16.578 3.881 1 67.75 205 GLN A CA 1
ATOM 1591 C C . GLN A 1 205 ? -19.688 -17.062 3.361 1 67.75 205 GLN A C 1
ATOM 1593 O O . GLN A 1 205 ? -19.141 -16.5 2.406 1 67.75 205 GLN A O 1
ATOM 1598 N N . GLU A 1 206 ? -19.125 -17.859 4.348 1 58.19 206 GLU A N 1
ATOM 1599 C CA . GLU A 1 206 ? -17.891 -18.547 4.004 1 58.19 206 GLU A CA 1
ATOM 1600 C C . GLU A 1 206 ? -18.172 -19.734 3.078 1 58.19 206 GLU A C 1
ATOM 1602 O O . GLU A 1 206 ? -19.203 -20.391 3.193 1 58.19 206 GLU A O 1
ATOM 1607 N N . GLY A 1 207 ? -17.812 -19.781 1.692 1 53.47 207 GLY A N 1
ATOM 1608 C CA . GLY A 1 207 ? -17.891 -20.953 0.852 1 53.47 207 GLY A CA 1
ATOM 1609 C C . GLY A 1 207 ? -17.453 -20.703 -0.581 1 53.47 207 GLY A C 1
ATOM 1610 O O . GLY A 1 207 ? -17.25 -19.547 -0.973 1 53.47 207 GLY A O 1
ATOM 1611 N N . ASP A 1 208 ? -16.938 -21.703 -1.198 1 52.75 208 ASP A N 1
ATOM 1612 C CA . ASP A 1 208 ? -16.328 -21.797 -2.52 1 52.75 208 ASP A CA 1
ATOM 1613 C C . ASP A 1 208 ? -17.203 -21.141 -3.58 1 52.75 208 ASP A C 1
ATOM 1615 O O . ASP A 1 208 ? -16.719 -20.734 -4.633 1 52.75 208 ASP A O 1
ATOM 1619 N N . GLU A 1 209 ? -18.562 -21.312 -3.465 1 50.78 209 GLU A N 1
ATOM 1620 C CA . GLU A 1 209 ? -19.422 -20.922 -4.578 1 50.78 209 GLU A CA 1
ATOM 1621 C C . GLU A 1 209 ? -19.672 -19.406 -4.562 1 50.78 209 GLU A C 1
ATOM 1623 O O . GLU A 1 209 ? -19.031 -18.672 -3.812 1 50.78 209 GLU A O 1
ATOM 1628 N N . SER A 1 210 ? -20.922 -18.922 -4.852 1 54 210 SER A N 1
ATOM 1629 C CA . SER A 1 210 ? -21.375 -17.547 -4.988 1 54 210 SER A CA 1
ATOM 1630 C C . SER A 1 210 ? -21.344 -16.812 -3.648 1 54 210 SER A C 1
ATOM 1632 O O . SER A 1 210 ? -22.031 -17.219 -2.705 1 54 210 SER A O 1
ATOM 1634 N N . SER A 1 211 ? -20.141 -16.203 -3.354 1 60.59 211 SER A N 1
ATOM 1635 C CA . SER A 1 211 ? -20.078 -15.445 -2.105 1 60.59 211 SER A CA 1
ATOM 1636 C C . SER A 1 211 ? -21.156 -14.375 -2.043 1 60.59 211 SER A C 1
ATOM 1638 O O . SER A 1 211 ? -21.406 -13.68 -3.029 1 60.59 211 SER A O 1
ATOM 1640 N N . ASP A 1 212 ? -21.891 -14.492 -1.024 1 76.44 212 ASP A N 1
ATOM 1641 C CA . ASP A 1 212 ? -22.844 -13.422 -0.738 1 76.44 212 ASP A CA 1
ATOM 1642 C C . ASP A 1 212 ? -22.156 -12.25 -0.042 1 76.44 212 ASP A C 1
ATOM 1644 O O . ASP A 1 212 ? -21.312 -12.445 0.823 1 76.44 212 ASP A O 1
ATOM 1648 N N . TRP A 1 213 ? -22.312 -11.133 -0.649 1 84 213 TRP A N 1
ATOM 1649 C CA . TRP A 1 213 ? -21.719 -9.898 -0.134 1 84 213 TRP A CA 1
ATOM 1650 C C . TRP A 1 213 ? -22.797 -8.953 0.382 1 84 213 TRP A C 1
ATOM 1652 O O . TRP A 1 213 ? -23.891 -8.867 -0.195 1 84 213 TRP A O 1
ATOM 1662 N N . MET A 1 214 ? -22.547 -8.352 1.461 1 85.81 214 MET A N 1
ATOM 1663 C CA . MET A 1 214 ? -23.359 -7.238 1.955 1 85.81 214 MET A CA 1
ATOM 1664 C C . MET A 1 214 ? -22.656 -5.906 1.692 1 85.81 214 MET A C 1
ATOM 1666 O O . MET A 1 214 ? -21.453 -5.773 1.92 1 85.81 214 MET A O 1
ATOM 1670 N N . ALA A 1 215 ? -23.469 -4.93 1.196 1 87.44 215 ALA A N 1
ATOM 1671 C CA . ALA A 1 215 ? -22.922 -3.609 0.891 1 87.44 215 ALA A CA 1
ATOM 1672 C C . ALA A 1 215 ? -23.5 -2.547 1.826 1 87.44 215 ALA A C 1
ATOM 1674 O O . ALA A 1 215 ? -24.688 -2.592 2.174 1 87.44 215 ALA A O 1
ATOM 1675 N N . LYS A 1 216 ? -22.672 -1.656 2.203 1 90 216 LYS A N 1
ATOM 1676 C CA . LYS A 1 216 ? -23.062 -0.498 2.994 1 90 216 LYS A CA 1
ATOM 1677 C C . LYS A 1 216 ? -22.469 0.788 2.43 1 90 216 LYS A C 1
ATOM 1679 O O . LYS A 1 216 ? -21.297 0.824 2.062 1 90 216 LYS A O 1
ATOM 1684 N N . LYS A 1 217 ? -23.359 1.786 2.381 1 92.12 217 LYS A N 1
ATOM 1685 C CA . LYS A 1 217 ? -22.875 3.117 2.025 1 92.12 217 LYS A CA 1
ATOM 1686 C C . LYS A 1 217 ? -22.406 3.877 3.258 1 92.12 217 LYS A C 1
ATOM 1688 O O . LYS A 1 217 ? -23.125 3.98 4.25 1 92.12 217 LYS A O 1
ATOM 1693 N N . VAL A 1 218 ? -21.219 4.402 3.129 1 94 218 VAL A N 1
ATOM 1694 C CA . VAL A 1 218 ? -20.656 5.121 4.273 1 94 218 VAL A CA 1
ATOM 1695 C C . VAL A 1 218 ? -20.062 6.449 3.807 1 94 218 VAL A C 1
ATOM 1697 O O . VAL A 1 218 ? -19.875 6.668 2.607 1 94 218 VAL A O 1
ATOM 1700 N N . SER A 1 219 ? -19.812 7.312 4.785 1 93.12 219 SER A N 1
ATOM 1701 C CA . SER A 1 219 ? -19.188 8.594 4.469 1 93.12 219 SER A CA 1
ATOM 1702 C C . SER A 1 219 ? -17.734 8.398 4.023 1 93.12 219 SER A C 1
ATOM 1704 O O . SER A 1 219 ? -16.984 7.637 4.641 1 93.12 219 SER A O 1
ATOM 1706 N N . PRO A 1 220 ? -17.344 9.078 3 1 91.88 220 PRO A N 1
ATOM 1707 C CA . PRO A 1 220 ? -15.961 8.961 2.535 1 91.88 220 PRO A CA 1
ATOM 1708 C C . PRO A 1 220 ? -14.953 9.555 3.521 1 91.88 220 PRO A C 1
ATOM 1710 O O . PRO A 1 220 ? -15.305 10.445 4.305 1 91.88 220 PRO A O 1
ATOM 1713 N N . MET B 1 1 ? 29.484 61.062 -8.117 1 24.25 1 MET B N 1
ATOM 1714 C CA . MET B 1 1 ? 29.375 60.062 -9.195 1 24.25 1 MET B CA 1
ATOM 1715 C C . MET B 1 1 ? 29.734 58.688 -8.695 1 24.25 1 MET B C 1
ATOM 1717 O O . MET B 1 1 ? 30.531 57.969 -9.328 1 24.25 1 MET B O 1
ATOM 1721 N N . GLU B 1 2 ? 29.641 58.375 -7.441 1 24.39 2 GLU B N 1
ATOM 1722 C CA . GLU B 1 2 ? 30.094 57.25 -6.645 1 24.39 2 GLU B CA 1
ATOM 1723 C C . GLU B 1 2 ? 29.469 55.938 -7.152 1 24.39 2 GLU B C 1
ATOM 1725 O O . GLU B 1 2 ? 28.25 55.844 -7.316 1 24.39 2 GLU B O 1
ATOM 1730 N N . VAL B 1 3 ? 30.328 55.125 -7.902 1 25.88 3 VAL B N 1
ATOM 1731 C CA . VAL B 1 3 ? 30.109 53.875 -8.609 1 25.88 3 VAL B CA 1
ATOM 1732 C C . VAL B 1 3 ? 29.594 52.812 -7.637 1 25.88 3 VAL B C 1
ATOM 1734 O O . VAL B 1 3 ? 30.281 52.469 -6.668 1 25.88 3 VAL B O 1
ATOM 1737 N N . ALA B 1 4 ? 28.297 52.781 -7.312 1 27.84 4 ALA B N 1
ATOM 1738 C CA . ALA B 1 4 ? 27.656 51.781 -6.469 1 27.84 4 ALA B CA 1
ATOM 1739 C C . ALA B 1 4 ? 28.109 50.344 -6.852 1 27.84 4 ALA B C 1
ATOM 1741 O O . ALA B 1 4 ? 27.938 49.938 -8 1 27.84 4 ALA B O 1
ATOM 1742 N N . ALA B 1 5 ? 29.141 49.781 -6.242 1 23.59 5 ALA B N 1
ATOM 1743 C CA . ALA B 1 5 ? 29.719 48.438 -6.41 1 23.59 5 ALA B CA 1
ATOM 1744 C C . ALA B 1 5 ? 28.641 47.375 -6.371 1 23.59 5 ALA B C 1
ATOM 1746 O O . ALA B 1 5 ? 27.891 47.281 -5.398 1 23.59 5 ALA B O 1
ATOM 1747 N N . ALA B 1 6 ? 28.141 46.812 -7.48 1 25.02 6 ALA B N 1
ATOM 1748 C CA . ALA B 1 6 ? 27.219 45.719 -7.746 1 25.02 6 ALA B CA 1
ATOM 1749 C C . ALA B 1 6 ? 27.688 44.438 -7.07 1 25.02 6 ALA B C 1
ATOM 1751 O O . ALA B 1 6 ? 28.734 43.906 -7.406 1 25.02 6 ALA B O 1
ATOM 1752 N N . ALA B 1 7 ? 27.469 44.25 -5.809 1 25.03 7 ALA B N 1
ATOM 1753 C CA . ALA B 1 7 ? 27.859 43.031 -5.086 1 25.03 7 ALA B CA 1
ATOM 1754 C C . ALA B 1 7 ? 27.438 41.781 -5.855 1 25.03 7 ALA B C 1
ATOM 1756 O O . ALA B 1 7 ? 26.281 41.625 -6.23 1 25.03 7 ALA B O 1
ATOM 1757 N N . SER B 1 8 ? 28.266 41.125 -6.672 1 23.67 8 SER B N 1
ATOM 1758 C CA . SER B 1 8 ? 28.188 39.875 -7.422 1 23.67 8 SER B CA 1
ATOM 1759 C C . SER B 1 8 ? 27.703 38.75 -6.535 1 23.67 8 SER B C 1
ATOM 1761 O O . SER B 1 8 ? 28.375 38.375 -5.559 1 23.67 8 SER B O 1
ATOM 1763 N N . ALA B 1 9 ? 26.5 38.688 -6.168 1 24.72 9 ALA B N 1
ATOM 1764 C CA . ALA B 1 9 ? 25.953 37.562 -5.402 1 24.72 9 ALA B CA 1
ATOM 1765 C C . ALA B 1 9 ? 26.438 36.219 -5.969 1 24.72 9 ALA B C 1
ATOM 1767 O O . ALA B 1 9 ? 26.234 35.938 -7.148 1 24.72 9 ALA B O 1
ATOM 1768 N N . GLY B 1 10 ? 27.469 35.625 -5.531 1 23.97 10 GLY B N 1
ATOM 1769 C CA . GLY B 1 10 ? 28.078 34.344 -5.824 1 23.97 10 GLY B CA 1
ATOM 1770 C C . GLY B 1 10 ? 27.078 33.219 -6.027 1 23.97 10 GLY B C 1
ATOM 1771 O O . GLY B 1 10 ? 26.109 33.125 -5.27 1 23.97 10 GLY B O 1
ATOM 1772 N N . HIS B 1 11 ? 26.875 32.75 -7.293 1 24.92 11 HIS B N 1
ATOM 1773 C CA . HIS B 1 11 ? 26.156 31.609 -7.859 1 24.92 11 HIS B CA 1
ATOM 1774 C C . HIS B 1 11 ? 26.359 30.344 -7.027 1 24.92 11 HIS B C 1
ATOM 1776 O O . HIS B 1 11 ? 27.453 29.766 -7.027 1 24.92 11 HIS B O 1
ATOM 1782 N N . GLN B 1 12 ? 26 30.375 -5.816 1 27.25 12 GLN B N 1
ATOM 1783 C CA . GLN B 1 12 ? 26.172 29.109 -5.125 1 27.25 12 GLN B CA 1
ATOM 1784 C C . GLN B 1 12 ? 25.781 27.938 -6.023 1 27.25 12 GLN B C 1
ATOM 1786 O O . GLN B 1 12 ? 24.703 27.922 -6.598 1 27.25 12 GLN B O 1
ATOM 1791 N N . ARG B 1 13 ? 26.781 27.344 -6.656 1 26.16 13 ARG B N 1
ATOM 1792 C CA . ARG B 1 13 ? 26.734 26.156 -7.496 1 26.16 13 ARG B CA 1
ATOM 1793 C C . ARG B 1 13 ? 25.719 25.141 -6.961 1 26.16 13 ARG B C 1
ATOM 1795 O O . ARG B 1 13 ? 25.734 24.812 -5.777 1 26.16 13 ARG B O 1
ATOM 1802 N N . ALA B 1 14 ? 24.703 24.984 -7.621 1 27.78 14 ALA B N 1
ATOM 1803 C CA . ALA B 1 14 ? 23.688 23.938 -7.414 1 27.78 14 ALA B CA 1
ATOM 1804 C C . ALA B 1 14 ? 24.344 22.594 -7.137 1 27.78 14 ALA B C 1
ATOM 1806 O O . ALA B 1 14 ? 25.266 22.188 -7.848 1 27.78 14 ALA B O 1
ATOM 1807 N N . PRO B 1 15 ? 24.359 22.172 -5.93 1 28.62 15 PRO B N 1
ATOM 1808 C CA . PRO B 1 15 ? 25.094 20.922 -5.723 1 28.62 15 PRO B CA 1
ATOM 1809 C C . PRO B 1 15 ? 24.859 19.922 -6.848 1 28.62 15 PRO B C 1
ATOM 1811 O O . PRO B 1 15 ? 23.797 19.891 -7.457 1 28.62 15 PRO B O 1
ATOM 1814 N N . GLN B 1 16 ? 25.891 19.516 -7.629 1 26.08 16 GLN B N 1
ATOM 1815 C CA . GLN B 1 16 ? 26.031 18.578 -8.734 1 26.08 16 GLN B CA 1
ATOM 1816 C C . GLN B 1 16 ? 25.078 17.406 -8.578 1 26.08 16 GLN B C 1
ATOM 1818 O O . GLN B 1 16 ? 24.844 16.922 -7.465 1 26.08 16 GLN B O 1
ATOM 1823 N N . ALA B 1 17 ? 24.188 17.188 -9.422 1 27.53 17 ALA B N 1
ATOM 1824 C CA . ALA B 1 17 ? 23.328 16.047 -9.695 1 27.53 17 ALA B CA 1
ATOM 1825 C C . ALA B 1 17 ? 24.062 14.727 -9.422 1 27.53 17 ALA B C 1
ATOM 1827 O O . ALA B 1 17 ? 25.109 14.453 -10.008 1 27.53 17 ALA B O 1
ATOM 1828 N N . LEU B 1 18 ? 24.078 14.297 -8.234 1 32.31 18 LEU B N 1
ATOM 1829 C CA . LEU B 1 18 ? 24.547 12.938 -7.996 1 32.31 18 LEU B CA 1
ATOM 1830 C C . LEU B 1 18 ? 24.203 12.023 -9.164 1 32.31 18 LEU B C 1
ATOM 1832 O O . LEU B 1 18 ? 23.047 11.594 -9.305 1 32.31 18 LEU B O 1
ATOM 1836 N N . HIS B 1 19 ? 24.469 12.289 -10.438 1 30.98 19 HIS B N 1
ATOM 1837 C CA . HIS B 1 19 ? 24.5 11.445 -11.625 1 30.98 19 HIS B CA 1
ATOM 1838 C C . HIS B 1 19 ? 24.75 9.984 -11.25 1 30.98 19 HIS B C 1
ATOM 1840 O O . HIS B 1 19 ? 25.156 9.688 -10.125 1 30.98 19 HIS B O 1
ATOM 1846 N N . LEU B 1 20 ? 25.453 9.203 -12.375 1 32.47 20 LEU B N 1
ATOM 1847 C CA . LEU B 1 20 ? 25.797 7.832 -12.734 1 32.47 20 LEU B CA 1
ATOM 1848 C C . LEU B 1 20 ? 26.688 7.199 -11.68 1 32.47 20 LEU B C 1
ATOM 1850 O O . LEU B 1 20 ? 27.922 7.305 -11.75 1 32.47 20 LEU B O 1
ATOM 1854 N N . LEU B 1 21 ? 26.516 7.41 -10.508 1 34.47 21 LEU B N 1
ATOM 1855 C CA . LEU B 1 21 ? 27.531 6.629 -9.797 1 34.47 21 LEU B CA 1
ATOM 1856 C C . LEU B 1 21 ? 27.594 5.203 -10.344 1 34.47 21 LEU B C 1
ATOM 1858 O O . LEU B 1 21 ? 26.562 4.523 -10.43 1 34.47 21 LEU B O 1
ATOM 1862 N N . PRO B 1 22 ? 28.5 4.809 -11.156 1 34 22 PRO B N 1
ATOM 1863 C CA . PRO B 1 22 ? 28.641 3.426 -11.617 1 34 22 PRO B CA 1
ATOM 1864 C C . PRO B 1 22 ? 28.375 2.406 -10.516 1 34 22 PRO B C 1
ATOM 1866 O O . PRO B 1 22 ? 28.594 2.697 -9.336 1 34 22 PRO B O 1
ATOM 1869 N N . ALA B 1 23 ? 27.406 1.446 -10.703 1 37.16 23 ALA B N 1
ATOM 1870 C CA . ALA B 1 23 ? 27.109 0.318 -9.82 1 37.16 23 ALA B CA 1
ATOM 1871 C C . ALA B 1 23 ? 28.391 -0.188 -9.148 1 37.16 23 ALA B C 1
ATOM 1873 O O . ALA B 1 23 ? 28.328 -1.062 -8.281 1 37.16 23 ALA B O 1
ATOM 1874 N N . ARG B 1 24 ? 29.516 0.058 -9.727 1 36.94 24 ARG B N 1
ATOM 1875 C CA . ARG B 1 24 ? 30.734 -0.625 -9.297 1 36.94 24 ARG B CA 1
ATOM 1876 C C . ARG B 1 24 ? 31.109 -0.226 -7.871 1 36.94 24 ARG B C 1
ATOM 1878 O O . ARG B 1 24 ? 31.625 -1.047 -7.105 1 36.94 24 ARG B O 1
ATOM 1885 N N . THR B 1 25 ? 31.516 1.091 -7.621 1 39.44 25 THR B N 1
ATOM 1886 C CA . THR B 1 25 ? 32.25 1.406 -6.406 1 39.44 25 THR B CA 1
ATOM 1887 C C . THR B 1 25 ? 31.328 1.867 -5.297 1 39.44 25 THR B C 1
ATOM 1889 O O . THR B 1 25 ? 31.078 3.064 -5.141 1 39.44 25 THR B O 1
ATOM 1892 N N . LEU B 1 26 ? 30.141 1.398 -5.246 1 41.16 26 LEU B N 1
ATOM 1893 C CA . LEU B 1 26 ? 29.562 1.877 -3.996 1 41.16 26 LEU B CA 1
ATOM 1894 C C . LEU B 1 26 ? 30.562 1.727 -2.846 1 41.16 26 LEU B C 1
ATOM 1896 O O . LEU B 1 26 ? 31.047 0.625 -2.578 1 41.16 26 LEU B O 1
ATOM 1900 N N . PRO B 1 27 ? 31.375 2.719 -2.488 1 41.12 27 PRO B N 1
ATOM 1901 C CA . PRO B 1 27 ? 32.25 2.549 -1.333 1 41.12 27 PRO B CA 1
ATOM 1902 C C . PRO B 1 27 ? 31.578 1.841 -0.166 1 41.12 27 PRO B C 1
ATOM 1904 O O . PRO B 1 27 ? 30.344 1.753 -0.128 1 41.12 27 PRO B O 1
ATOM 1907 N N . SER B 1 28 ? 32.281 1.44 0.92 1 43.69 28 SER B N 1
ATOM 1908 C CA . SER B 1 28 ? 31.938 1.081 2.289 1 43.69 28 SER B CA 1
ATOM 1909 C C . SER B 1 28 ? 30.703 1.838 2.756 1 43.69 28 SER B C 1
ATOM 1911 O O . SER B 1 28 ? 30.344 2.875 2.188 1 43.69 28 SER B O 1
ATOM 1913 N N . PRO B 1 29 ? 29.922 1.298 3.619 1 47.84 29 PRO B N 1
ATOM 1914 C CA . PRO B 1 29 ? 28.781 2.041 4.152 1 47.84 29 PRO B CA 1
ATOM 1915 C C . PRO B 1 29 ? 29.047 3.543 4.23 1 47.84 29 PRO B C 1
ATOM 1917 O O . PRO B 1 29 ? 29.969 3.98 4.914 1 47.84 29 PRO B O 1
ATOM 1920 N N . VAL B 1 30 ? 29.125 4.195 3.156 1 44.59 30 VAL B N 1
ATOM 1921 C CA . VAL B 1 30 ? 29.375 5.633 3.184 1 44.59 30 VAL B CA 1
ATOM 1922 C C . VAL B 1 30 ? 28.172 6.352 3.793 1 44.59 30 VAL B C 1
ATOM 1924 O O . VAL B 1 30 ? 27.031 6.137 3.369 1 44.59 30 VAL B O 1
ATOM 1927 N N . PRO B 1 31 ? 28.344 6.777 5.051 1 51.56 31 PRO B N 1
ATOM 1928 C CA . PRO B 1 31 ? 27.344 7.719 5.547 1 51.56 31 PRO B CA 1
ATOM 1929 C C . PRO B 1 31 ? 26.969 8.781 4.516 1 51.56 31 PRO B C 1
ATOM 1931 O O . PRO B 1 31 ? 27.844 9.477 3.994 1 51.56 31 PRO B O 1
ATOM 1934 N N . LEU B 1 32 ? 26.172 8.5 3.588 1 49.59 32 LEU B N 1
ATOM 1935 C CA . LEU B 1 32 ? 25.766 9.484 2.59 1 49.59 32 LEU B CA 1
ATOM 1936 C C . LEU B 1 32 ? 24.688 10.414 3.143 1 49.59 32 LEU B C 1
ATOM 1938 O O . LEU B 1 32 ? 23.844 9.992 3.938 1 49.59 32 LEU B O 1
ATOM 1942 N N . PRO B 1 33 ? 24.953 11.656 3.188 1 50.22 33 PRO B N 1
ATOM 1943 C CA . PRO B 1 33 ? 23.766 12.5 3.373 1 50.22 33 PRO B CA 1
ATOM 1944 C C . PRO B 1 33 ? 22.625 12.133 2.428 1 50.22 33 PRO B C 1
ATOM 1946 O O . PRO B 1 33 ? 22.391 12.836 1.439 1 50.22 33 PRO B O 1
ATOM 1949 N N . ILE B 1 34 ? 22.359 10.797 2.17 1 50.28 34 ILE B N 1
ATOM 1950 C CA . ILE B 1 34 ? 21.5 10.031 1.278 1 50.28 34 ILE B CA 1
ATOM 1951 C C . ILE B 1 34 ? 20.094 10.641 1.262 1 50.28 34 ILE B C 1
ATOM 1953 O O . ILE B 1 34 ? 19.344 10.453 0.301 1 50.28 34 ILE B O 1
ATOM 1957 N N . PRO B 1 35 ? 19.562 11.352 2.447 1 57.03 35 PRO B N 1
ATOM 1958 C CA . PRO B 1 35 ? 18.25 11.938 2.236 1 57.03 35 PRO B CA 1
ATOM 1959 C C . PRO B 1 35 ? 18.125 12.672 0.901 1 57.03 35 PRO B C 1
ATOM 1961 O O . PRO B 1 35 ? 17.047 12.727 0.314 1 57.03 35 PRO B O 1
ATOM 1964 N N . PHE B 1 36 ? 19.188 12.859 0.254 1 60.16 36 PHE B N 1
ATOM 1965 C CA . PHE B 1 36 ? 19.125 13.719 -0.926 1 60.16 36 PHE B CA 1
ATOM 1966 C C . PHE B 1 36 ? 18.641 12.922 -2.141 1 60.16 36 PHE B C 1
ATOM 1968 O O . PHE B 1 36 ? 17.781 13.383 -2.893 1 60.16 36 PHE B O 1
ATOM 1975 N N . PHE B 1 37 ? 18.938 11.555 -2.279 1 68.75 37 PHE B N 1
ATOM 1976 C CA . PHE B 1 37 ? 18.578 10.805 -3.479 1 68.75 37 PHE B CA 1
ATOM 1977 C C . PHE B 1 37 ? 17.062 10.602 -3.559 1 68.75 37 PHE B C 1
ATOM 1979 O O . PHE B 1 37 ? 16.438 10.992 -4.543 1 68.75 37 PHE B O 1
ATOM 1986 N N . TRP B 1 38 ? 16.531 10.133 -2.561 1 79.69 38 TRP B N 1
ATOM 1987 C CA . TRP B 1 38 ? 15.102 9.844 -2.686 1 79.69 38 TRP B CA 1
ATOM 1988 C C . TRP B 1 38 ? 14.266 11.086 -2.408 1 79.69 38 TRP B C 1
ATOM 1990 O O . TRP B 1 38 ? 13.125 11.195 -2.867 1 79.69 38 TRP B O 1
ATOM 2000 N N . GLY B 1 39 ? 14.953 11.961 -1.705 1 81.19 39 GLY B N 1
ATOM 2001 C CA . GLY B 1 39 ? 14.227 13.195 -1.446 1 81.19 39 GLY B CA 1
ATOM 2002 C C . GLY B 1 39 ? 13.898 13.969 -2.709 1 81.19 39 GLY B C 1
ATOM 2003 O O . GLY B 1 39 ? 12.758 14.406 -2.898 1 81.19 39 GLY B O 1
ATOM 2004 N N . GLU B 1 40 ? 14.844 14.062 -3.549 1 80 40 GLU B N 1
ATOM 2005 C CA . GLU B 1 40 ? 14.648 14.82 -4.777 1 80 40 GLU B CA 1
ATOM 2006 C C . GLU B 1 40 ? 13.641 14.148 -5.699 1 80 40 GLU B C 1
ATOM 2008 O O . GLU B 1 40 ? 12.773 14.812 -6.273 1 80 40 GLU B O 1
ATOM 2013 N N . LYS B 1 41 ? 13.766 12.914 -5.852 1 84.5 41 LYS B N 1
ATOM 2014 C CA . LYS B 1 41 ? 12.867 12.18 -6.73 1 84.5 41 LYS B CA 1
ATOM 2015 C C . LYS B 1 41 ? 11.438 12.195 -6.195 1 84.5 41 LYS B C 1
ATOM 2017 O O . LYS B 1 41 ? 10.484 12.438 -6.949 1 84.5 41 LYS B O 1
ATOM 2022 N N . LEU B 1 42 ? 11.297 11.984 -4.941 1 88.44 42 LEU B N 1
ATOM 2023 C CA . LEU B 1 42 ? 9.969 11.922 -4.355 1 88.44 42 LEU B CA 1
ATOM 2024 C C . LEU B 1 42 ? 9.32 13.305 -4.316 1 88.44 42 LEU B C 1
ATOM 2026 O O . LEU B 1 42 ? 8.094 13.422 -4.379 1 88.44 42 LEU B O 1
ATOM 2030 N N . ASP B 1 43 ? 10.156 14.305 -4.219 1 86 43 ASP B N 1
ATOM 2031 C CA . ASP B 1 43 ? 9.617 15.664 -4.199 1 86 43 ASP B CA 1
ATOM 2032 C C . ASP B 1 43 ? 8.789 15.945 -5.453 1 86 43 ASP B C 1
ATOM 2034 O O . ASP B 1 43 ? 7.84 16.734 -5.414 1 86 43 ASP B O 1
ATOM 2038 N N . THR B 1 44 ? 9.125 15.281 -6.547 1 86 44 THR B N 1
ATOM 2039 C CA . THR B 1 44 ? 8.391 15.461 -7.793 1 86 44 THR B CA 1
ATOM 2040 C C . THR B 1 44 ? 6.977 14.898 -7.68 1 86 44 THR B C 1
ATOM 2042 O O . THR B 1 44 ? 6.117 15.195 -8.516 1 86 44 THR B O 1
ATOM 2045 N N . LEU B 1 45 ? 6.762 14.109 -6.656 1 87.94 45 LEU B N 1
ATOM 2046 C CA . LEU B 1 45 ? 5.465 13.461 -6.469 1 87.94 45 LEU B CA 1
ATOM 2047 C C . LEU B 1 45 ? 4.629 14.203 -5.434 1 87.94 45 LEU B C 1
ATOM 2049 O O . LEU B 1 45 ? 3.566 13.727 -5.031 1 87.94 45 LEU B O 1
ATOM 2053 N N . THR B 1 46 ? 5.086 15.32 -5.062 1 88.12 46 THR B N 1
ATOM 2054 C CA . THR B 1 46 ? 4.348 16.094 -4.07 1 88.12 46 THR B CA 1
ATOM 2055 C C . THR B 1 46 ? 2.936 16.391 -4.562 1 88.12 46 THR B C 1
ATOM 2057 O O . THR B 1 46 ? 2.736 16.719 -5.738 1 88.12 46 THR B O 1
ATOM 2060 N N . ASP B 1 47 ? 1.947 16.266 -3.592 1 90.25 47 ASP B N 1
ATOM 2061 C CA . ASP B 1 47 ? 0.518 16.469 -3.805 1 90.25 47 ASP B CA 1
ATOM 2062 C C . ASP B 1 47 ? -0.084 15.336 -4.629 1 90.25 47 ASP B C 1
ATOM 2064 O O . ASP B 1 47 ? -1.244 15.406 -5.039 1 90.25 47 ASP B O 1
ATOM 2068 N N . GLY B 1 48 ? 0.718 14.328 -4.914 1 91 48 GLY B N 1
ATOM 2069 C CA . GLY B 1 48 ? 0.232 13.133 -5.586 1 91 48 GLY B CA 1
ATOM 2070 C C . GLY B 1 48 ? -0.083 12 -4.629 1 91 48 GLY B C 1
ATOM 2071 O O . GLY B 1 48 ? 0.21 12.086 -3.434 1 91 48 GLY B O 1
ATOM 2072 N N . PRO B 1 49 ? -0.65 10.977 -5.215 1 93.19 49 PRO B N 1
ATOM 2073 C CA . PRO B 1 49 ? -1.03 9.828 -4.383 1 93.19 49 PRO B CA 1
ATOM 2074 C C . PRO B 1 49 ? 0.167 8.977 -3.967 1 93.19 49 PRO B C 1
ATOM 2076 O O . PRO B 1 49 ? 1.133 8.859 -4.727 1 93.19 49 PRO B O 1
ATOM 2079 N N . SER B 1 50 ? 0.151 8.469 -2.82 1 94.31 50 SER B N 1
ATOM 2080 C CA . SER B 1 50 ? 1.024 7.434 -2.273 1 94.31 50 SER B CA 1
ATOM 2081 C C . SER B 1 50 ? 0.224 6.367 -1.533 1 94.31 50 SER B C 1
ATOM 2083 O O . SER B 1 50 ? -0.954 6.566 -1.229 1 94.31 50 SER B O 1
ATOM 2085 N N . PHE B 1 51 ? 0.843 5.227 -1.324 1 96.75 51 PHE B N 1
ATOM 2086 C CA . PHE B 1 51 ? 0.135 4.125 -0.679 1 96.75 51 PHE B CA 1
ATOM 2087 C C . PHE B 1 51 ? 0.734 3.826 0.69 1 96.75 51 PHE B C 1
ATOM 2089 O O . PHE B 1 51 ? 1.901 3.443 0.793 1 96.75 51 PHE B O 1
ATOM 2096 N N . GLN B 1 52 ? -0.101 3.971 1.652 1 98.5 52 GLN B N 1
ATOM 2097 C CA . GLN B 1 52 ? 0.383 3.812 3.02 1 98.5 52 GLN B CA 1
ATOM 2098 C C . GLN B 1 52 ? -0.216 2.572 3.674 1 98.5 52 GLN B C 1
ATOM 2100 O O . GLN B 1 52 ? -1.436 2.395 3.684 1 98.5 52 GLN B O 1
ATOM 2105 N N . ALA B 1 53 ? 0.665 1.805 4.211 1 98.69 53 ALA B N 1
ATOM 2106 C CA . ALA B 1 53 ? 0.255 0.631 4.977 1 98.69 53 ALA B CA 1
ATOM 2107 C C . ALA B 1 53 ? 0.44 0.864 6.473 1 98.69 53 ALA B C 1
ATOM 2109 O O . ALA B 1 53 ? 1.43 1.467 6.898 1 98.69 53 ALA B O 1
ATOM 2110 N N . THR B 1 54 ? -0.483 0.471 7.242 1 98.38 54 THR B N 1
ATOM 2111 C CA . THR B 1 54 ? -0.463 0.396 8.703 1 98.38 54 THR B CA 1
ATOM 2112 C C . THR B 1 54 ? -0.979 -0.957 9.18 1 98.38 54 THR B C 1
ATOM 2114 O O . THR B 1 54 ? -1.268 -1.84 8.367 1 98.38 54 THR B O 1
ATOM 2117 N N . VAL B 1 55 ? -0.953 -1.144 10.461 1 96.44 55 VAL B N 1
ATOM 2118 C CA . VAL B 1 55 ? -1.477 -2.383 11.031 1 96.44 55 VAL B CA 1
ATOM 2119 C C . VAL B 1 55 ? -2.689 -2.078 11.906 1 96.44 55 VAL B C 1
ATOM 2121 O O . VAL B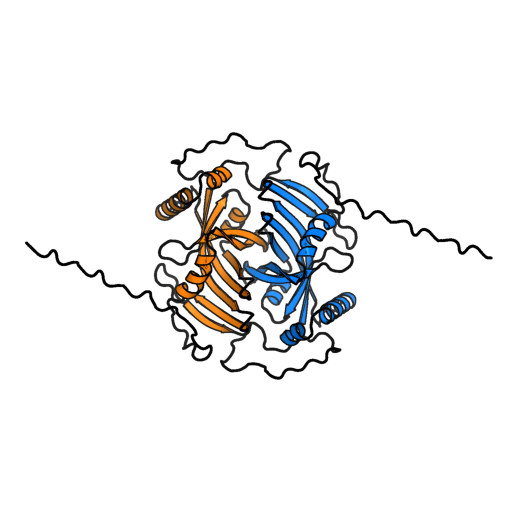 1 55 ? -2.615 -1.24 12.812 1 96.44 55 VAL B O 1
ATOM 2124 N N . GLY B 1 56 ? -3.809 -2.709 11.586 1 90.69 56 GLY B N 1
ATOM 2125 C CA . GLY B 1 56 ? -5.031 -2.527 12.352 1 90.69 56 GLY B CA 1
ATOM 2126 C C . GLY B 1 56 ? -5.176 -3.529 13.484 1 90.69 56 GLY B C 1
ATOM 2127 O O . GLY B 1 56 ? -4.219 -4.223 13.836 1 90.69 56 GLY B O 1
ATOM 2128 N N . GLY B 1 57 ? -6.438 -3.457 14.031 1 84.56 57 GLY B N 1
ATOM 2129 C CA . GLY B 1 57 ? -6.75 -4.402 15.094 1 84.56 57 GLY B CA 1
ATOM 2130 C C . GLY B 1 57 ? -6.594 -5.852 14.664 1 84.56 57 GLY B C 1
ATOM 2131 O O . GLY B 1 57 ? -6.926 -6.207 13.531 1 84.56 57 GLY B O 1
ATOM 2132 N N . GLY B 1 58 ? -6.051 -6.738 15.594 1 82.44 58 GLY B N 1
ATOM 2133 C CA . GLY B 1 58 ? -5.906 -8.156 15.297 1 82.44 58 GLY B CA 1
ATOM 2134 C C . GLY B 1 58 ? -4.746 -8.453 14.367 1 82.44 58 GLY B C 1
ATOM 2135 O O . GLY B 1 58 ? -4.645 -9.562 13.828 1 82.44 58 GLY B O 1
ATOM 2136 N N . GLY B 1 59 ? -3.945 -7.395 14.062 1 87.5 59 GLY B N 1
ATOM 2137 C CA . GLY B 1 59 ? -2.775 -7.633 13.227 1 87.5 59 GLY B CA 1
ATOM 2138 C C . GLY B 1 59 ? -3.08 -7.598 11.742 1 87.5 59 GLY B C 1
ATOM 2139 O O . GLY B 1 59 ? -2.281 -8.07 10.93 1 87.5 59 GLY B O 1
ATOM 2140 N N . ARG B 1 60 ? -4.168 -7.062 11.383 1 93.31 60 ARG B N 1
ATOM 2141 C CA . ARG B 1 60 ? -4.543 -6.996 9.977 1 93.31 60 ARG B CA 1
ATOM 2142 C C . ARG B 1 60 ? -3.9 -5.793 9.297 1 93.31 60 ARG B C 1
ATOM 2144 O O . ARG B 1 60 ? -4.004 -4.668 9.789 1 93.31 60 ARG B O 1
ATOM 2151 N N . PRO B 1 61 ? -3.295 -6.062 8.164 1 97.44 61 PRO B N 1
ATOM 2152 C CA . PRO B 1 61 ? -2.732 -4.914 7.449 1 97.44 61 PRO B CA 1
ATOM 2153 C C . PRO B 1 61 ? -3.803 -4.055 6.781 1 97.44 61 PRO B C 1
ATOM 2155 O O . PRO B 1 61 ? -4.832 -4.57 6.344 1 97.44 61 PRO B O 1
ATOM 2158 N N . ALA B 1 62 ? -3.623 -2.816 6.797 1 97.88 62 ALA B N 1
ATOM 2159 C CA . ALA B 1 62 ? -4.418 -1.854 6.035 1 97.88 62 ALA B CA 1
ATOM 2160 C C . ALA B 1 62 ? -3.551 -1.105 5.027 1 97.88 62 ALA B C 1
ATOM 2162 O O . ALA B 1 62 ? -2.395 -0.782 5.312 1 97.88 62 ALA B O 1
ATOM 2163 N N . ASN B 1 63 ? -4.055 -0.898 3.914 1 98.5 63 ASN B N 1
ATOM 2164 C CA . ASN B 1 63 ? -3.367 -0.198 2.834 1 98.5 63 ASN B CA 1
ATOM 2165 C C . ASN B 1 63 ? -4.297 0.781 2.121 1 98.5 63 ASN B C 1
ATOM 2167 O O . ASN B 1 63 ? -5.379 0.402 1.676 1 98.5 63 ASN B O 1
ATOM 2171 N N . ARG B 1 64 ? -3.877 2.045 1.99 1 98.12 64 ARG B N 1
ATOM 2172 C CA . ARG B 1 64 ? -4.734 3.045 1.361 1 98.12 64 ARG B CA 1
ATOM 2173 C C . ARG B 1 64 ? -3.904 4.152 0.718 1 98.12 64 ARG B C 1
ATOM 2175 O O . ARG B 1 64 ? -2.727 4.32 1.041 1 98.12 64 ARG B O 1
ATOM 2182 N N . THR B 1 65 ? -4.617 4.809 -0.127 1 97.38 65 THR B N 1
ATOM 2183 C CA . THR B 1 65 ? -3.988 5.977 -0.733 1 97.38 65 THR B CA 1
ATOM 2184 C C . THR B 1 65 ? -4.023 7.164 0.221 1 97.38 65 THR B C 1
ATOM 2186 O O . THR B 1 65 ? -5.031 7.398 0.894 1 97.38 65 THR B O 1
ATOM 2189 N N . VAL B 1 66 ? -2.936 7.852 0.294 1 97.12 66 VAL B N 1
ATOM 2190 C CA . VAL B 1 66 ? -2.838 9.133 0.986 1 97.12 66 VAL B CA 1
ATOM 2191 C C . VAL B 1 66 ? -2.115 10.141 0.101 1 97.12 66 VAL B C 1
ATOM 2193 O O . VAL B 1 66 ? -1.369 9.766 -0.805 1 97.12 66 VAL B O 1
ATOM 2196 N N . VAL B 1 67 ? -2.377 11.398 0.35 1 95.88 67 VAL B N 1
ATOM 2197 C CA . VAL B 1 67 ? -1.709 12.43 -0.433 1 95.88 67 VAL B CA 1
ATOM 2198 C C . VAL B 1 67 ? -0.364 12.773 0.204 1 95.88 67 VAL B C 1
ATOM 2200 O O . VAL B 1 67 ? -0.3 13.117 1.386 1 95.88 67 VAL B O 1
ATOM 2203 N N . PHE B 1 68 ? 0.661 12.633 -0.635 1 96.12 68 PHE B N 1
ATOM 2204 C CA . PHE B 1 68 ? 1.996 13.047 -0.221 1 96.12 68 PHE B CA 1
ATOM 2205 C C . PHE B 1 68 ? 2.117 14.57 -0.223 1 96.12 68 PHE B C 1
ATOM 2207 O O . PHE B 1 68 ? 2.092 15.195 -1.283 1 96.12 68 PHE B O 1
ATOM 2214 N N . ARG B 1 69 ? 2.322 15.156 0.985 1 95.88 69 ARG B N 1
ATOM 2215 C CA . ARG B 1 69 ? 2.357 16.609 1.078 1 95.88 69 ARG B CA 1
ATOM 2216 C C . ARG B 1 69 ? 3.793 17.125 1.144 1 95.88 69 ARG B C 1
ATOM 2218 O O . ARG B 1 69 ? 4.035 18.266 1.531 1 95.88 69 ARG B O 1
ATOM 2225 N N . GLY B 1 70 ? 4.719 16.188 0.856 1 92.31 70 GLY B N 1
ATOM 2226 C CA . GLY B 1 70 ? 6.125 16.578 0.846 1 92.31 70 GLY B CA 1
ATOM 2227 C C . GLY B 1 70 ? 6.832 16.281 2.154 1 92.31 70 GLY B C 1
ATOM 2228 O O . GLY B 1 70 ? 6.305 15.555 3 1 92.31 70 GLY B O 1
ATOM 2229 N N . PHE B 1 71 ? 8.086 16.797 2.236 1 90.44 71 PHE B N 1
ATOM 2230 C CA . PHE B 1 71 ? 8.914 16.609 3.422 1 90.44 71 PHE B CA 1
ATOM 2231 C C . PHE B 1 71 ? 8.812 17.812 4.348 1 90.44 71 PHE B C 1
ATOM 2233 O O . PHE B 1 71 ? 8.641 18.953 3.887 1 90.44 71 PHE B O 1
ATOM 2240 N N . GLN B 1 72 ? 8.812 17.484 5.629 1 87.31 72 GLN B N 1
ATOM 2241 C CA . GLN B 1 72 ? 8.867 18.578 6.605 1 87.31 72 GLN B CA 1
ATOM 2242 C C . GLN B 1 72 ? 10.117 19.422 6.406 1 87.31 72 GLN B C 1
ATOM 2244 O O . GLN B 1 72 ? 11.18 18.906 6.039 1 87.31 72 GLN B O 1
ATOM 2249 N N . GLU B 1 73 ? 9.992 20.641 6.766 1 79.5 73 GLU B N 1
ATOM 2250 C CA . GLU B 1 73 ? 11.102 21.578 6.566 1 79.5 73 GLU B CA 1
ATOM 2251 C C . GLU B 1 73 ? 12.344 21.125 7.328 1 79.5 73 GLU B C 1
A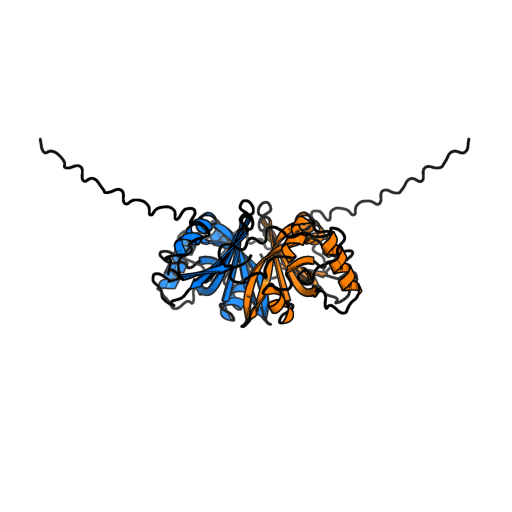TOM 2253 O O . GLU B 1 73 ? 12.266 20.781 8.508 1 79.5 73 GLU B O 1
ATOM 2258 N N . HIS B 1 74 ? 13.477 21.016 6.688 1 75.44 74 HIS B N 1
ATOM 2259 C CA . HIS B 1 74 ? 14.812 20.766 7.215 1 75.44 74 HIS B CA 1
ATOM 2260 C C . HIS B 1 74 ? 14.945 19.359 7.766 1 75.44 74 HIS B C 1
ATOM 2262 O O . HIS B 1 74 ? 15.812 19.078 8.594 1 75.44 74 HIS B O 1
ATOM 2268 N N . CYS B 1 75 ? 14.008 18.562 7.391 1 79.25 75 CYS B N 1
ATOM 2269 C CA . CYS B 1 75 ? 14.18 17.172 7.789 1 79.25 75 CYS B CA 1
ATOM 2270 C C . CYS B 1 75 ? 13.57 16.234 6.758 1 79.25 75 CYS B C 1
ATOM 2272 O O . CYS B 1 75 ? 13.039 16.688 5.738 1 79.25 75 CYS B O 1
ATOM 2274 N N . ASP B 1 76 ? 13.68 14.906 7.02 1 83.31 76 ASP B N 1
ATOM 2275 C CA . ASP B 1 76 ? 13.273 13.891 6.051 1 83.31 76 ASP B CA 1
ATOM 2276 C C . ASP B 1 76 ? 11.922 13.289 6.426 1 83.31 76 ASP B C 1
ATOM 2278 O O . ASP B 1 76 ? 11.547 12.234 5.91 1 83.31 76 ASP B O 1
ATOM 2282 N N . LYS B 1 77 ? 11.203 13.992 7.25 1 91.81 77 LYS B N 1
ATOM 2283 C CA . LYS B 1 77 ? 9.906 13.445 7.641 1 91.81 77 LYS B CA 1
ATOM 2284 C C . LYS B 1 77 ? 8.852 13.727 6.574 1 91.81 77 LYS B C 1
ATOM 2286 O O . LYS B 1 77 ? 8.781 14.828 6.027 1 91.81 77 LYS B O 1
ATOM 2291 N N . ILE B 1 78 ? 8.086 12.758 6.32 1 94.94 78 ILE B N 1
ATOM 2292 C CA . ILE B 1 78 ? 7.027 12.852 5.324 1 94.94 78 ILE B CA 1
ATOM 2293 C C . ILE B 1 78 ? 5.746 13.367 5.977 1 94.94 78 ILE B C 1
ATOM 2295 O O . ILE B 1 78 ? 5.371 12.906 7.062 1 94.94 78 ILE B O 1
ATOM 2299 N N . GLN B 1 79 ? 5.047 14.281 5.277 1 96.75 79 GLN B N 1
ATOM 2300 C CA . GLN B 1 79 ? 3.834 14.867 5.832 1 96.75 79 GLN B CA 1
ATOM 2301 C C . GLN B 1 79 ? 2.594 14.398 5.078 1 96.75 79 GLN B C 1
ATOM 2303 O O . GLN B 1 79 ? 2.6 14.328 3.85 1 96.75 79 GLN B O 1
ATOM 2308 N N . ILE B 1 80 ? 1.555 14.102 5.895 1 98.06 80 ILE B N 1
ATOM 2309 C CA . ILE B 1 80 ? 0.262 13.672 5.367 1 98.06 80 ILE B CA 1
ATOM 2310 C C . ILE B 1 80 ? -0.862 14.359 6.141 1 98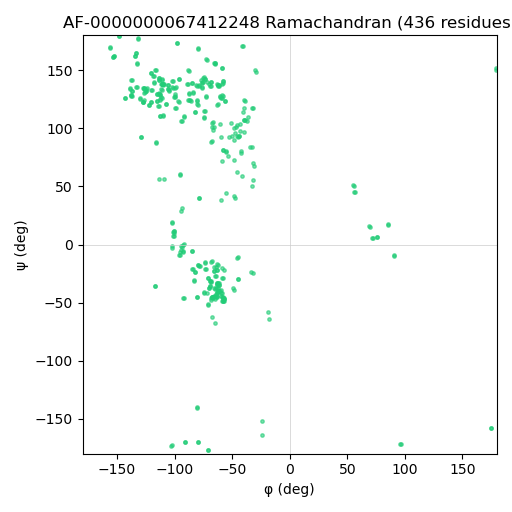.06 80 ILE B C 1
ATOM 2312 O O . ILE B 1 80 ? -0.865 14.352 7.375 1 98.06 80 ILE B O 1
ATOM 2316 N N . ASN B 1 81 ? -1.796 14.984 5.414 1 98.12 81 ASN B N 1
ATOM 2317 C CA . ASN B 1 81 ? -3.023 15.477 6.027 1 98.12 81 ASN B CA 1
ATOM 2318 C C . ASN B 1 81 ? -4.086 14.383 6.113 1 98.12 81 ASN B C 1
ATOM 2320 O O . ASN B 1 81 ? -4.246 13.594 5.184 1 98.12 81 ASN B O 1
ATOM 2324 N N . THR B 1 82 ? -4.762 14.375 7.25 1 98 82 THR B N 1
ATOM 2325 C CA . THR B 1 82 ? -5.801 13.359 7.367 1 98 82 THR B CA 1
ATOM 2326 C C . THR B 1 82 ? -6.859 13.781 8.375 1 98 82 THR B C 1
ATOM 2328 O O . THR B 1 82 ? -6.762 14.859 8.977 1 98 82 THR B O 1
ATOM 2331 N N . ASP B 1 83 ? -7.977 13.055 8.414 1 97.94 83 ASP B N 1
ATOM 2332 C CA . ASP B 1 83 ? -9.055 13.234 9.375 1 97.94 83 ASP B CA 1
ATOM 2333 C C . ASP B 1 83 ? -8.805 12.43 10.648 1 97.94 83 ASP B C 1
ATOM 2335 O O . ASP B 1 83 ? -8.602 11.219 10.594 1 97.94 83 ASP B O 1
ATOM 2339 N N . ALA B 1 84 ? -8.805 13.102 11.758 1 98.06 84 ALA B N 1
ATOM 2340 C CA . ALA B 1 84 ? -8.5 12.492 13.055 1 98.06 84 ALA B CA 1
ATOM 2341 C C . ALA B 1 84 ? -9.516 11.414 13.406 1 98.06 84 ALA B C 1
ATOM 2343 O O . ALA B 1 84 ? -9.281 10.594 14.297 1 98.06 84 ALA B O 1
ATOM 2344 N N . ARG B 1 85 ? -10.609 11.422 12.773 1 97.06 85 ARG B N 1
ATOM 2345 C CA . ARG B 1 85 ? -11.703 10.516 13.086 1 97.06 85 ARG B CA 1
ATOM 2346 C C . ARG B 1 85 ? -11.625 9.25 12.234 1 97.06 85 ARG B C 1
ATOM 2348 O O . ARG B 1 85 ? -12.398 8.312 12.438 1 97.06 85 ARG B O 1
ATOM 2355 N N . SER B 1 86 ? -10.695 9.18 11.281 1 96.38 86 SER B N 1
ATOM 2356 C CA . SER B 1 86 ? -10.555 8.023 10.414 1 96.38 86 SER B CA 1
ATOM 2357 C C . SER B 1 86 ? -9.969 6.832 11.164 1 96.38 86 SER B C 1
ATOM 2359 O O . SER B 1 86 ? -9.273 7.012 12.164 1 96.38 86 SER B O 1
ATOM 2361 N N . ASN B 1 87 ? -10.156 5.637 10.656 1 94.25 87 ASN B N 1
ATOM 2362 C CA . ASN B 1 87 ? -9.719 4.391 11.281 1 94.25 87 ASN B CA 1
ATOM 2363 C C . ASN B 1 87 ? -8.203 4.344 11.43 1 94.25 87 ASN B C 1
ATOM 2365 O O . ASN B 1 87 ? -7.688 3.771 12.391 1 94.25 87 ASN B O 1
ATOM 2369 N N . LYS B 1 88 ? -7.52 4.941 10.5 1 96.69 88 LYS B N 1
ATOM 2370 C CA . LYS B 1 88 ? -6.066 4.82 10.508 1 96.69 88 LYS B CA 1
ATOM 2371 C C . LYS B 1 88 ? -5.469 5.48 11.75 1 96.69 88 LYS B C 1
ATOM 2373 O O . LYS B 1 88 ? -4.383 5.109 12.195 1 96.69 88 LYS B O 1
ATOM 2378 N N . ILE B 1 89 ? -6.137 6.449 12.273 1 97.25 89 ILE B N 1
ATOM 2379 C CA . ILE B 1 89 ? -5.613 7.137 13.445 1 97.25 89 ILE B CA 1
ATOM 2380 C C . ILE B 1 89 ? -5.598 6.184 14.641 1 97.25 89 ILE B C 1
ATOM 2382 O O . ILE B 1 89 ? -4.617 6.125 15.383 1 97.25 89 ILE B O 1
ATOM 2386 N N . GLY B 1 90 ? -6.691 5.465 14.828 1 95.56 90 GLY B N 1
ATOM 2387 C CA . GLY B 1 90 ? -6.703 4.449 15.867 1 95.56 90 GLY B CA 1
ATOM 2388 C C . GLY B 1 90 ? -5.629 3.395 15.688 1 95.56 90 GLY B C 1
ATOM 2389 O O . GLY B 1 90 ? -4.992 2.975 16.656 1 95.56 90 GLY B O 1
ATOM 2390 N N . GLU B 1 91 ? -5.43 2.973 14.477 1 96.31 91 GLU B N 1
ATOM 2391 C CA . GLU B 1 91 ? -4.387 2 14.156 1 96.31 91 GLU B CA 1
ATOM 2392 C C . GLU B 1 91 ? -3.01 2.514 14.562 1 96.31 91 GLU B C 1
ATOM 2394 O O . GLU B 1 91 ? -2.258 1.817 15.25 1 96.31 91 GLU B O 1
ATOM 2399 N N . ILE B 1 92 ? -2.721 3.713 14.188 1 97.19 92 ILE B N 1
ATOM 2400 C CA . ILE B 1 92 ? -1.396 4.301 14.359 1 97.19 92 ILE B CA 1
ATOM 2401 C C . ILE B 1 92 ? -1.139 4.566 15.836 1 97.19 92 ILE B C 1
ATOM 2403 O O . ILE B 1 92 ? -0.012 4.414 16.312 1 97.19 92 ILE B O 1
ATOM 2407 N N . LYS B 1 93 ? -2.135 4.977 16.547 1 95.81 93 LYS B N 1
ATOM 2408 C CA . LYS B 1 93 ? -1.962 5.211 17.984 1 95.81 93 LYS B CA 1
ATOM 2409 C C . LYS B 1 93 ? -1.607 3.918 18.703 1 95.81 93 LYS B C 1
ATOM 2411 O O . LYS B 1 93 ? -0.84 3.934 19.672 1 95.81 93 LYS B O 1
ATOM 2416 N N . GLU B 1 94 ? -2.117 2.881 18.219 1 94.19 94 GLU B N 1
ATOM 2417 C CA . GLU B 1 94 ? -1.816 1.582 18.812 1 94.19 94 GLU B CA 1
ATOM 2418 C C . GLU B 1 94 ? -0.471 1.051 18.328 1 94.19 94 GLU B C 1
ATOM 2420 O O . GLU B 1 94 ? 0.308 0.506 19.125 1 94.19 94 GLU B O 1
ATOM 2425 N N . TRP B 1 95 ? -0.26 1.159 17.016 1 93.94 95 TRP B N 1
ATOM 2426 C CA . TRP B 1 95 ? 0.976 0.725 16.375 1 93.94 95 TRP B CA 1
ATOM 2427 C C . TRP B 1 95 ? 1.545 1.829 15.484 1 93.94 95 TRP B C 1
ATOM 2429 O O . TRP B 1 95 ? 1.258 1.882 14.289 1 93.94 95 TRP B O 1
ATOM 2439 N N . PRO B 1 96 ? 2.422 2.643 16.031 1 96.62 96 PRO B N 1
ATOM 2440 C CA . PRO B 1 96 ? 2.84 3.846 15.312 1 96.62 96 PRO B CA 1
ATOM 2441 C C . PRO B 1 96 ? 3.865 3.553 14.227 1 96.62 96 PRO B C 1
ATOM 2443 O O . PRO B 1 96 ? 4.848 4.285 14.086 1 96.62 96 PRO B O 1
ATOM 2446 N N . LEU B 1 97 ? 3.703 2.486 13.516 1 96.75 97 LEU B N 1
ATOM 2447 C CA . LEU B 1 97 ? 4.57 2.08 12.414 1 96.75 97 LEU B CA 1
ATOM 2448 C C . LEU B 1 97 ? 3.826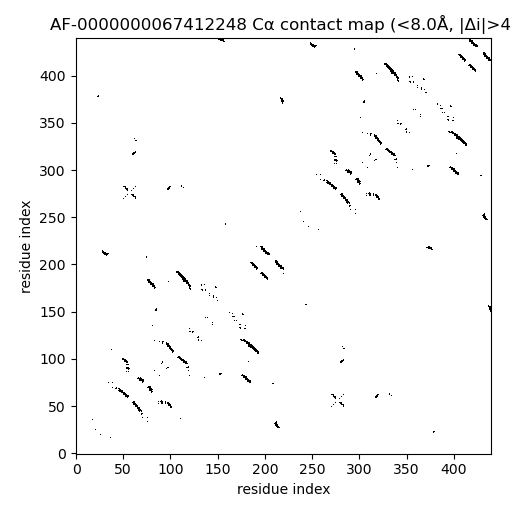 2.127 11.086 1 96.75 97 LEU B C 1
ATOM 2450 O O . LEU B 1 97 ? 2.629 1.831 11.031 1 96.75 97 LEU B O 1
ATOM 2454 N N . GLY B 1 98 ? 4.543 2.531 10.062 1 97.81 98 GLY B N 1
ATOM 2455 C CA . GLY B 1 98 ? 3.963 2.564 8.734 1 97.81 98 GLY B CA 1
ATOM 2456 C C . GLY B 1 98 ? 4.992 2.414 7.629 1 97.81 98 GLY B C 1
ATOM 2457 O O . GLY B 1 98 ? 6.195 2.535 7.871 1 97.81 98 GLY B O 1
ATOM 2458 N N . GLU B 1 99 ? 4.523 2.068 6.488 1 98.44 99 GLU B N 1
ATOM 2459 C CA . GLU B 1 99 ? 5.328 2.049 5.273 1 98.44 99 GLU B CA 1
ATOM 2460 C C . GLU B 1 99 ? 4.562 2.643 4.094 1 98.44 99 GLU B C 1
ATOM 2462 O O . GLU B 1 99 ? 3.387 2.326 3.889 1 98.44 99 GLU B O 1
ATOM 2467 N N . ILE B 1 100 ? 5.227 3.51 3.4 1 98.06 100 ILE B N 1
ATOM 2468 C CA . ILE B 1 100 ? 4.656 4.141 2.215 1 98.06 100 ILE B CA 1
ATOM 2469 C C . ILE B 1 100 ? 5.355 3.611 0.963 1 98.06 100 ILE B C 1
ATOM 2471 O O . ILE B 1 100 ? 6.578 3.469 0.942 1 98.06 100 ILE B O 1
ATOM 2475 N N . CYS B 1 101 ? 4.555 3.357 -0.032 1 98.12 101 CYS B N 1
ATOM 2476 C CA . CYS B 1 101 ? 5.074 2.822 -1.287 1 98.12 101 CYS B CA 1
ATOM 2477 C C . CYS B 1 101 ? 4.668 3.705 -2.463 1 98.12 101 CYS B C 1
ATOM 2479 O O . CYS B 1 101 ? 3.525 4.16 -2.539 1 98.12 101 CYS B O 1
ATOM 2481 N N . TRP B 1 102 ? 5.645 4.043 -3.324 1 96.25 102 TRP B N 1
ATOM 2482 C CA . TRP B 1 102 ? 5.43 4.684 -4.617 1 96.25 102 TRP B CA 1
ATOM 2483 C C . TRP B 1 102 ? 5.926 3.793 -5.754 1 96.25 102 TRP B C 1
ATOM 2485 O O . TRP B 1 102 ? 6.926 3.086 -5.602 1 96.25 102 TRP B O 1
ATOM 2495 N N . TYR B 1 103 ? 5.215 3.865 -6.84 1 93.88 103 TYR B N 1
ATOM 2496 C CA . TYR B 1 103 ? 5.688 3.225 -8.062 1 93.88 103 TYR B CA 1
ATOM 2497 C C . TYR B 1 103 ? 5.637 4.191 -9.242 1 93.88 103 TYR B C 1
ATOM 2499 O O . TYR B 1 103 ? 4.586 4.777 -9.523 1 93.88 103 TYR B O 1
ATOM 2507 N N . PHE B 1 104 ? 6.762 4.332 -9.891 1 90.56 104 PHE B N 1
ATOM 2508 C CA . PHE B 1 104 ? 6.879 5.129 -11.109 1 90.56 104 PHE B CA 1
ATOM 2509 C C . PHE B 1 104 ? 6.715 4.258 -12.344 1 90.56 104 PHE B C 1
ATOM 2511 O O . PHE B 1 104 ? 7.625 3.518 -12.719 1 90.56 104 PHE B O 1
ATOM 2518 N N . THR B 1 105 ? 5.562 4.383 -12.992 1 87.88 105 THR B N 1
ATOM 2519 C CA . THR B 1 105 ? 5.223 3.486 -14.086 1 87.88 105 THR B CA 1
ATOM 2520 C C . THR B 1 105 ? 6.129 3.736 -15.289 1 87.88 105 THR B C 1
ATOM 2522 O O . THR B 1 105 ? 6.438 2.811 -16.047 1 87.88 105 THR B O 1
ATOM 2525 N N . ASP B 1 106 ? 6.574 4.965 -15.5 1 90.19 106 ASP B N 1
ATOM 2526 C CA . ASP B 1 106 ? 7.387 5.293 -16.672 1 90.19 106 ASP B CA 1
ATOM 2527 C C . ASP B 1 106 ? 8.812 4.762 -16.516 1 90.19 106 ASP B C 1
ATOM 2529 O O . ASP B 1 106 ? 9.367 4.191 -17.453 1 90.19 106 ASP B O 1
ATOM 2533 N N . SER B 1 107 ? 9.352 4.891 -15.336 1 91.88 107 SER B N 1
ATOM 2534 C CA . SER B 1 107 ? 10.742 4.52 -15.125 1 91.88 107 SER B CA 1
ATOM 2535 C C . SER B 1 107 ? 10.852 3.164 -14.43 1 91.88 107 SER B C 1
ATOM 2537 O O . SER B 1 107 ? 11.953 2.652 -14.227 1 91.88 107 SER B O 1
ATOM 2539 N N . TRP B 1 108 ? 9.789 2.547 -14.07 1 94.31 108 TRP B N 1
ATOM 2540 C CA . TRP B 1 108 ? 9.719 1.256 -13.391 1 94.31 108 TRP B CA 1
ATOM 2541 C C . TRP B 1 108 ? 10.5 1.279 -12.086 1 94.31 108 TRP B C 1
ATOM 2543 O O . TRP B 1 108 ? 11.25 0.347 -11.789 1 94.31 108 TRP B O 1
ATOM 2553 N N . GLU B 1 109 ? 10.312 2.322 -11.352 1 94.88 109 GLU B N 1
ATOM 2554 C CA . GLU B 1 109 ? 10.969 2.486 -10.062 1 94.88 109 GLU B CA 1
ATOM 2555 C C . GLU B 1 109 ? 9.961 2.387 -8.914 1 94.88 109 GLU B C 1
ATOM 2557 O O . GLU B 1 109 ? 8.836 2.883 -9.023 1 94.88 109 GLU B O 1
ATOM 2562 N N . GLN B 1 110 ? 10.453 1.759 -7.895 1 96.62 110 GLN B N 1
ATOM 2563 C CA . GLN B 1 110 ? 9.672 1.681 -6.664 1 96.62 110 GLN B CA 1
ATOM 2564 C C . GLN B 1 110 ? 10.461 2.236 -5.477 1 96.62 110 GLN B C 1
ATOM 2566 O O . GLN B 1 110 ? 11.648 1.951 -5.328 1 96.62 110 GLN B O 1
ATOM 2571 N N . PHE B 1 111 ? 9.781 3.051 -4.691 1 96.12 111 PHE B N 1
ATOM 2572 C CA . PHE B 1 111 ? 10.289 3.482 -3.391 1 96.12 111 PHE B CA 1
ATOM 2573 C C . PHE B 1 111 ? 9.398 2.963 -2.266 1 96.12 111 PHE B C 1
ATOM 2575 O O . PHE B 1 111 ? 8.172 3.102 -2.32 1 96.12 111 PHE B O 1
ATOM 2582 N N . ARG B 1 112 ? 10 2.344 -1.29 1 97.56 112 ARG B N 1
ATOM 2583 C CA . ARG B 1 112 ? 9.344 1.986 -0.039 1 97.56 112 ARG B CA 1
ATOM 2584 C C . ARG B 1 112 ? 10.039 2.633 1.152 1 97.56 112 ARG B C 1
ATOM 2586 O O . ARG B 1 112 ? 11.234 2.436 1.36 1 97.56 112 ARG B O 1
ATOM 2593 N N . ILE B 1 113 ? 9.281 3.379 1.878 1 96.06 113 ILE B N 1
ATOM 2594 C CA . ILE B 1 113 ? 9.836 4.074 3.033 1 96.06 113 ILE B CA 1
ATOM 2595 C C . ILE B 1 113 ? 9.078 3.674 4.293 1 96.06 113 ILE B C 1
ATOM 2597 O O . ILE B 1 113 ? 7.867 3.893 4.391 1 96.06 113 ILE B O 1
ATOM 2601 N N . SER B 1 114 ? 9.82 3.117 5.188 1 96.88 114 SER B N 1
ATOM 2602 C CA . SER B 1 114 ? 9.211 2.688 6.441 1 96.88 114 SER B CA 1
ATOM 2603 C C . SER B 1 114 ? 9.789 3.457 7.629 1 96.88 114 SER B C 1
ATOM 2605 O O . SER B 1 114 ? 10.938 3.9 7.586 1 96.88 114 SER B O 1
ATOM 2607 N N . GLY B 1 115 ? 8.891 3.588 8.625 1 96.19 115 GLY B N 1
ATOM 2608 C CA . GLY B 1 115 ? 9.336 4.289 9.82 1 96.19 115 GLY B CA 1
ATOM 2609 C C . GLY B 1 115 ? 8.219 4.492 10.836 1 96.19 115 GLY B C 1
ATOM 2610 O O . GLY B 1 115 ? 7.266 3.717 10.883 1 96.19 115 GLY B O 1
ATOM 2611 N N . ILE B 1 116 ? 8.422 5.469 11.68 1 96.69 116 ILE B N 1
ATOM 2612 C CA . ILE B 1 116 ? 7.504 5.762 12.773 1 96.69 116 ILE B CA 1
ATOM 2613 C C . ILE B 1 116 ? 6.578 6.91 12.383 1 96.69 116 ILE B C 1
ATOM 2615 O O . ILE B 1 116 ? 7.023 7.918 11.828 1 96.69 116 ILE B O 1
ATOM 2619 N N . ILE B 1 117 ? 5.297 6.73 12.68 1 97.94 117 ILE B N 1
ATOM 2620 C CA . ILE B 1 117 ? 4.312 7.758 12.359 1 97.94 117 ILE B CA 1
ATOM 2621 C C . ILE B 1 117 ? 3.9 8.492 13.633 1 97.94 117 ILE B C 1
ATOM 2623 O O . ILE B 1 117 ? 3.596 7.867 14.648 1 97.94 117 ILE B O 1
ATOM 2627 N N . ASP B 1 118 ? 3.9 9.773 13.539 1 97.75 118 ASP B N 1
ATOM 2628 C CA . ASP B 1 118 ? 3.408 10.633 14.609 1 97.75 118 ASP B CA 1
ATOM 2629 C C . ASP B 1 118 ? 2.047 11.227 14.258 1 97.75 118 ASP B C 1
ATOM 2631 O O . ASP B 1 118 ? 1.841 11.703 13.141 1 97.75 118 ASP B O 1
ATOM 2635 N N . VAL B 1 119 ? 1.184 11.141 15.258 1 98.25 119 VAL B N 1
ATOM 2636 C CA . VAL B 1 119 ? -0.142 11.742 15.125 1 98.25 119 VAL B CA 1
ATOM 2637 C C . VAL B 1 119 ? -0.165 13.102 15.82 1 98.25 119 VAL B C 1
ATOM 2639 O O . VAL B 1 119 ? 0 13.188 17.031 1 98.25 119 VAL B O 1
ATOM 2642 N N . ILE B 1 120 ? -0.407 14.156 15.016 1 98.25 120 ILE B N 1
ATOM 2643 C CA . ILE B 1 120 ? -0.427 15.508 15.555 1 98.25 120 ILE B CA 1
ATOM 2644 C C . ILE B 1 120 ? -1.828 16.109 15.406 1 98.25 120 ILE B C 1
ATOM 2646 O O . ILE B 1 120 ? -2.141 16.734 14.398 1 98.25 120 ILE B O 1
ATOM 2650 N N . ASP B 1 121 ? -2.596 15.852 16.375 1 97.81 121 ASP B N 1
ATOM 2651 C CA . ASP B 1 121 ? -3.936 16.422 16.406 1 97.81 121 ASP B CA 1
ATOM 2652 C C . ASP B 1 121 ? -4 17.609 17.375 1 97.81 121 ASP B C 1
ATOM 2654 O O . ASP B 1 121 ? -2.965 18.109 17.812 1 97.81 121 ASP B O 1
ATOM 2658 N N . GLY B 1 122 ? -5.184 18.141 17.641 1 96 122 GLY B N 1
ATOM 2659 C CA . GLY B 1 122 ? -5.352 19.344 18.453 1 96 122 GLY B CA 1
ATOM 2660 C C . GLY B 1 122 ? -4.945 19.141 19.891 1 96 122 GLY B C 1
ATOM 2661 O O . GLY B 1 122 ? -4.691 20.109 20.609 1 96 122 GLY B O 1
ATOM 2662 N N . SER B 1 123 ? -4.875 17.922 20.359 1 95.75 123 SER B N 1
ATOM 2663 C CA . SER B 1 123 ? -4.574 17.625 21.75 1 95.75 123 SER B CA 1
ATOM 2664 C C . SER B 1 123 ? -3.076 17.422 21.953 1 95.75 123 SER B C 1
ATOM 2666 O O . SER B 1 123 ? -2.629 17.188 23.078 1 95.75 123 SER B O 1
ATOM 2668 N N . CYS B 1 124 ? -2.324 17.531 20.953 1 95.62 124 CYS B N 1
ATOM 2669 C CA . CYS B 1 124 ? -0.879 17.375 21.062 1 95.62 124 CYS B CA 1
ATOM 2670 C C . CYS B 1 124 ? -0.288 18.375 22.047 1 95.62 124 CYS B C 1
ATOM 2672 O O . CYS B 1 124 ? -0.545 19.578 21.938 1 95.62 124 CYS B O 1
ATOM 2674 N N . PRO B 1 125 ? 0.466 17.953 22.984 1 94.81 125 PRO B N 1
ATOM 2675 C CA . PRO B 1 125 ? 1.008 18.859 24 1 94.81 125 PRO B CA 1
ATOM 2676 C C . PRO B 1 125 ? 2.223 19.641 23.516 1 94.81 125 PRO B C 1
ATOM 2678 O O . PRO B 1 125 ? 2.629 20.625 24.141 1 94.81 125 PRO B O 1
ATOM 2681 N N . ASP B 1 126 ? 2.877 19.297 22.516 1 96.56 126 ASP B N 1
ATOM 2682 C CA . ASP B 1 126 ? 4.098 19.922 22 1 96.56 126 ASP B CA 1
ATOM 2683 C C . ASP B 1 126 ? 3.779 21.141 21.141 1 96.56 126 ASP B C 1
ATOM 2685 O O . ASP B 1 126 ? 3.271 21.016 20.031 1 96.56 126 ASP B O 1
ATOM 2689 N N . PRO B 1 127 ? 4.145 22.281 21.578 1 96.88 127 PRO B N 1
ATOM 2690 C CA . PRO B 1 127 ? 3.816 23.5 20.828 1 96.88 127 PRO B CA 1
ATOM 2691 C C . PRO B 1 127 ? 4.453 23.547 19.453 1 96.88 127 PRO B C 1
ATOM 2693 O O . PRO B 1 127 ? 3.873 24.094 18.516 1 96.88 127 PRO B O 1
ATOM 2696 N N . ALA B 1 128 ? 5.605 23.016 19.344 1 95.19 128 ALA B N 1
ATOM 2697 C CA . ALA B 1 128 ? 6.273 22.984 18.047 1 95.19 128 ALA B CA 1
ATOM 2698 C C . ALA B 1 128 ? 5.484 22.156 17.047 1 95.19 128 ALA B C 1
ATOM 2700 O O . ALA B 1 128 ? 5.359 22.531 15.875 1 95.19 128 ALA B O 1
ATOM 2701 N N . LYS B 1 129 ? 4.965 21.094 17.453 1 96.5 129 LYS B N 1
ATOM 2702 C CA . LYS B 1 129 ? 4.156 20.234 16.594 1 96.5 129 LYS B CA 1
ATOM 2703 C C . LYS B 1 129 ? 2.824 20.891 16.25 1 96.5 129 LYS B C 1
ATOM 2705 O O . LYS B 1 129 ? 2.324 20.75 15.141 1 96.5 129 LYS B O 1
ATOM 2710 N N . LEU B 1 130 ? 2.305 21.609 17.188 1 97.5 130 LEU B N 1
ATOM 2711 C CA . LEU B 1 130 ? 1.068 22.328 16.922 1 97.5 130 LEU B CA 1
ATOM 2712 C C . LEU B 1 130 ? 1.285 23.406 15.867 1 97.5 130 LEU B C 1
ATOM 2714 O O . LEU B 1 130 ? 0.403 23.656 15.047 1 97.5 130 LEU B O 1
ATOM 2718 N N . GLN B 1 131 ? 2.393 24.031 15.914 1 96.81 131 GLN B N 1
ATOM 2719 C CA . GLN B 1 131 ? 2.729 25.016 14.891 1 96.81 131 GLN B CA 1
ATOM 2720 C C . GLN B 1 131 ? 2.85 24.359 13.523 1 96.81 131 GLN B C 1
ATOM 2722 O O . GLN B 1 131 ? 2.41 24.938 12.516 1 96.81 131 GLN B O 1
ATOM 2727 N N . GLN B 1 132 ? 3.461 23.234 13.469 1 95.75 132 GLN B N 1
ATOM 2728 C CA . GLN B 1 132 ? 3.562 22.469 12.227 1 95.75 132 GLN B CA 1
ATOM 2729 C C . GLN B 1 132 ? 2.18 22.125 11.68 1 95.75 132 GLN B C 1
ATOM 2731 O O . GLN B 1 132 ? 1.935 22.234 10.477 1 95.75 132 GLN B O 1
ATOM 2736 N N . ARG B 1 133 ? 1.358 21.688 12.57 1 98 133 ARG B N 1
ATOM 2737 C CA . ARG B 1 133 ? -0.024 21.375 12.219 1 98 133 ARG B CA 1
ATOM 2738 C C . ARG B 1 133 ? -0.721 22.594 11.617 1 98 133 ARG B C 1
ATOM 2740 O O . ARG B 1 133 ? -1.396 22.469 10.586 1 98 133 ARG B O 1
ATOM 2747 N N . GLU B 1 134 ? -0.577 23.703 12.188 1 98.12 134 GLU B N 1
ATOM 2748 C CA . GLU B 1 134 ? -1.189 24.938 11.695 1 98.12 134 GLU B CA 1
ATOM 2749 C C . GLU B 1 134 ? -0.631 25.328 10.328 1 98.12 134 GLU B C 1
ATOM 2751 O O . GLU B 1 134 ? -1.383 25.703 9.43 1 98.12 134 GLU B O 1
ATOM 2756 N N . LYS B 1 135 ? 0.644 25.25 10.227 1 97 135 LYS B N 1
ATOM 2757 C CA . LYS B 1 135 ? 1.276 25.562 8.945 1 97 135 LYS B CA 1
ATOM 2758 C C . LYS B 1 135 ? 0.735 24.656 7.832 1 97 135 LYS B C 1
ATOM 2760 O O . LYS B 1 135 ? 0.425 25.141 6.738 1 97 135 LYS B O 1
ATOM 2765 N N . ALA B 1 136 ? 0.658 23.375 8.086 1 97.12 136 ALA B N 1
ATOM 2766 C CA . ALA B 1 136 ? 0.144 22.422 7.105 1 97.12 136 ALA B CA 1
ATOM 2767 C C . ALA B 1 136 ? -1.311 22.734 6.754 1 97.12 136 ALA B C 1
ATOM 2769 O O . ALA B 1 136 ? -1.714 22.609 5.598 1 97.12 136 ALA B O 1
ATOM 2770 N N . TRP B 1 137 ? -2.104 23.109 7.746 1 98.12 137 TRP B N 1
ATOM 2771 C CA . TRP B 1 137 ? -3.496 23.5 7.559 1 98.12 137 TRP B CA 1
ATOM 2772 C C . TRP B 1 137 ? -3.611 24.656 6.57 1 98.12 137 TRP B C 1
ATOM 2774 O O . TRP B 1 137 ? -4.375 24.578 5.605 1 98.12 137 TRP B O 1
ATOM 2784 N N . PHE B 1 138 ? -2.848 25.625 6.754 1 97.69 138 PHE B N 1
ATOM 2785 C CA . PHE B 1 138 ? -2.963 26.844 5.941 1 97.69 138 PHE B CA 1
ATOM 2786 C C . PHE B 1 138 ? -2.314 26.641 4.578 1 97.69 138 PHE B C 1
ATOM 2788 O O . PHE B 1 138 ? -2.564 27.406 3.648 1 97.69 138 PHE B O 1
ATOM 2795 N N . ALA B 1 139 ? -1.429 25.609 4.449 1 95.75 139 ALA B N 1
ATOM 2796 C CA . ALA B 1 139 ? -0.852 25.266 3.152 1 95.75 139 ALA B CA 1
ATOM 2797 C C . ALA B 1 139 ? -1.88 24.578 2.26 1 95.75 139 ALA B C 1
ATOM 2799 O O . ALA B 1 139 ? -1.688 24.484 1.045 1 95.75 139 ALA B O 1
ATOM 2800 N N . SER B 1 140 ? -2.986 24.094 2.844 1 95.62 140 SER B N 1
ATOM 2801 C CA . SER B 1 140 ? -4.055 23.438 2.1 1 95.62 140 SER B CA 1
ATOM 2802 C C . SER B 1 140 ? -5.074 24.438 1.586 1 95.62 140 SER B C 1
ATOM 2804 O O . SER B 1 140 ? -5.297 25.484 2.211 1 95.62 140 SER B O 1
ATOM 2806 N N . SER B 1 141 ? -5.715 24.172 0.456 1 94.25 141 SER B N 1
ATOM 2807 C CA . SER B 1 141 ? -6.766 25.031 -0.071 1 94.25 141 SER B CA 1
ATOM 2808 C C . SER B 1 141 ? -7.973 25.062 0.86 1 94.25 141 SER B C 1
ATOM 2810 O O . SER B 1 141 ? -8.203 24.125 1.625 1 94.25 141 SER B O 1
ATOM 2812 N N . VAL B 1 142 ? -8.711 26.109 0.75 1 94.5 142 VAL B N 1
ATOM 2813 C CA . VAL B 1 142 ? -9.93 26.219 1.538 1 94.5 142 VAL B CA 1
ATOM 2814 C C . VAL B 1 142 ? -10.875 25.078 1.201 1 94.5 142 VAL B C 1
ATOM 2816 O O . VAL B 1 142 ? -11.516 24.5 2.09 1 94.5 142 VAL B O 1
ATOM 2819 N N . LYS B 1 143 ? -10.93 24.75 -0.037 1 90.81 143 LYS B N 1
ATOM 2820 C CA . LYS B 1 143 ? -11.758 23.625 -0.473 1 90.81 143 LYS B CA 1
ATOM 2821 C C . LYS B 1 143 ? -11.352 22.328 0.23 1 90.81 143 LYS B C 1
ATOM 2823 O O . LYS B 1 143 ? -12.211 21.578 0.689 1 90.81 143 LYS B O 1
ATOM 2828 N N . SER B 1 144 ? -10.062 22.094 0.278 1 92.88 144 SER B N 1
ATOM 2829 C CA . SER B 1 144 ? -9.555 20.906 0.961 1 92.88 144 SER B CA 1
ATOM 2830 C C . SER B 1 144 ? -9.867 20.953 2.453 1 92.88 144 SER B C 1
ATOM 2832 O O . SER B 1 144 ? -10.234 19.938 3.045 1 92.88 144 SER B O 1
ATOM 2834 N N . ARG B 1 145 ? -9.789 22.094 3.023 1 96.31 145 ARG B N 1
ATOM 2835 C CA . ARG B 1 145 ? -10.031 22.266 4.453 1 96.31 145 ARG B CA 1
ATOM 2836 C C . ARG B 1 145 ? -11.5 22.047 4.797 1 96.31 145 ARG B C 1
ATOM 2838 O O . ARG B 1 145 ? -11.82 21.547 5.879 1 96.31 145 ARG B O 1
ATOM 2845 N N . LEU B 1 146 ? -12.391 22.344 3.936 1 93.44 146 LEU B N 1
ATOM 2846 C CA . LEU B 1 146 ? -13.828 22.188 4.145 1 93.44 146 LEU B CA 1
ATOM 2847 C C . LEU B 1 146 ? -14.195 20.719 4.348 1 93.44 146 LEU B C 1
ATOM 2849 O O . LEU B 1 146 ? -15.211 20.422 4.977 1 93.44 146 LEU B O 1
ATOM 2853 N N . GLN B 1 147 ? -13.375 19.844 3.895 1 90.62 147 GLN B N 1
ATOM 2854 C CA . GLN B 1 147 ? -13.656 18.406 4 1 90.62 147 GLN B CA 1
ATOM 2855 C C . GLN B 1 147 ? -13.664 17.953 5.457 1 90.62 147 GLN B C 1
ATOM 2857 O O . GLN B 1 147 ? -14.328 16.969 5.805 1 90.62 147 GLN B O 1
ATOM 2862 N N . TYR B 1 148 ? -13.031 18.672 6.277 1 95.81 148 TYR B N 1
ATOM 2863 C CA . TYR B 1 148 ? -12.891 18.281 7.676 1 95.81 148 TYR B CA 1
ATOM 2864 C C . TYR B 1 148 ? -14.102 18.719 8.492 1 95.81 148 TYR B C 1
ATOM 2866 O O . TYR B 1 148 ? -14.227 18.375 9.664 1 95.81 148 TYR B O 1
ATOM 2874 N N . LEU B 1 149 ? -14.969 19.438 7.867 1 93.56 149 LEU B N 1
ATOM 2875 C CA . LEU B 1 149 ? -16.172 19.906 8.547 1 93.56 149 LEU B CA 1
ATOM 2876 C C . LEU B 1 149 ? -17.344 18.984 8.266 1 93.56 149 LEU B C 1
ATOM 2878 O O . LEU B 1 149 ? -18.406 19.094 8.898 1 93.56 149 LEU B O 1
ATOM 2882 N N . GLY B 1 150 ? -17.188 18.078 7.375 1 88.75 150 GLY B N 1
ATOM 2883 C CA . GLY B 1 150 ? -18.234 17.141 7.016 1 88.75 150 GLY B CA 1
ATOM 2884 C C . GLY B 1 150 ? -18.375 15.992 8 1 88.75 150 GLY B C 1
ATOM 2885 O O . GLY B 1 150 ? -17.797 16.031 9.094 1 88.75 150 GLY B O 1
ATOM 2886 N N . PRO B 1 151 ? -19.156 15 7.625 1 90.94 151 PRO B N 1
ATOM 2887 C CA . PRO B 1 151 ? -19.359 13.836 8.492 1 90.94 151 PRO B CA 1
ATOM 2888 C C . PRO B 1 151 ? -18.078 13.023 8.688 1 90.94 151 PRO B C 1
ATOM 2890 O O . PRO B 1 151 ? -17.172 13.07 7.852 1 90.94 151 PRO B O 1
ATOM 2893 N N . SER B 1 152 ? -18.078 12.297 9.812 1 93.38 152 SER B N 1
ATOM 2894 C CA . SER B 1 152 ? -16.938 11.422 10.094 1 93.38 152 SER B CA 1
ATOM 2895 C C . SER B 1 152 ? -16.812 10.328 9.031 1 93.38 152 SER B C 1
ATOM 2897 O O . SER B 1 152 ? -17.812 9.727 8.633 1 93.38 152 SER B O 1
ATOM 2899 N N . PRO B 1 153 ? -15.586 10.109 8.672 1 94.06 153 PRO B N 1
ATOM 2900 C CA . PRO B 1 153 ? -15.391 9.039 7.688 1 94.06 153 PRO B CA 1
ATOM 2901 C C . PRO B 1 153 ? -15.836 7.672 8.203 1 94.06 153 PRO B C 1
ATOM 2903 O O . PRO B 1 153 ? -15.57 7.332 9.359 1 94.06 153 PRO B O 1
ATOM 2906 N N . GLY B 1 154 ? -16.516 6.93 7.312 1 92.69 154 GLY B N 1
ATOM 2907 C CA . GLY B 1 154 ? -16.859 5.551 7.641 1 92.69 154 GLY B CA 1
ATOM 2908 C C . GLY B 1 154 ? -18.203 5.41 8.312 1 92.69 154 GLY B C 1
ATOM 2909 O O . GLY B 1 154 ? -18.672 4.297 8.539 1 92.69 154 GLY B O 1
ATOM 2910 N N . VAL B 1 155 ? -18.766 6.516 8.672 1 91.25 155 VAL B N 1
ATOM 2911 C CA . VAL B 1 155 ? -20.094 6.457 9.289 1 91.25 155 VAL B CA 1
ATOM 2912 C C . VAL B 1 155 ? -21.156 6.207 8.219 1 91.25 155 VAL B C 1
ATOM 2914 O O . VAL B 1 155 ? -21.078 6.773 7.129 1 91.25 155 VAL B O 1
ATOM 2917 N N . PRO B 1 156 ? -22.094 5.387 8.578 1 89.56 156 PRO B N 1
ATOM 2918 C CA . PRO B 1 156 ? -23.156 5.129 7.609 1 89.56 156 PRO B CA 1
ATOM 2919 C C . PRO B 1 156 ? -23.906 6.402 7.191 1 89.56 156 PRO B C 1
ATOM 2921 O O . PRO B 1 156 ? -24.125 7.285 8.023 1 89.56 156 PRO B O 1
ATOM 2924 N N . VAL B 1 157 ? -23.984 6.641 5.941 1 81.5 157 VAL B N 1
ATOM 2925 C CA . VAL B 1 157 ? -24.688 7.812 5.414 1 81.5 157 VAL B CA 1
ATOM 2926 C C . VAL B 1 157 ? -26.109 7.43 5.008 1 81.5 157 VAL B C 1
ATOM 2928 O O . VAL B 1 157 ? -26.312 6.406 4.352 1 81.5 157 VAL B O 1
ATOM 2931 N N . ALA B 1 158 ? -26.906 8.18 5.652 1 68.69 158 ALA B N 1
ATOM 2932 C CA . ALA B 1 158 ? -28.281 8.055 5.152 1 68.69 158 ALA B CA 1
ATOM 2933 C C . ALA B 1 158 ? -28.453 8.789 3.826 1 68.69 158 ALA B C 1
ATOM 2935 O O . ALA B 1 158 ? -27.656 9.672 3.49 1 68.69 158 ALA B O 1
ATOM 2936 N N . ASN B 1 159 ? -29.125 8.383 2.82 1 57.69 159 ASN B N 1
ATOM 2937 C CA . ASN B 1 159 ? -29.328 8.859 1.454 1 57.69 159 ASN B CA 1
ATOM 2938 C C . ASN B 1 159 ? -28.922 10.328 1.305 1 57.69 159 ASN B C 1
ATOM 2940 O O . ASN B 1 159 ? -28.297 10.703 0.316 1 57.69 159 ASN B O 1
ATOM 2944 N N . ASP B 1 160 ? -29.547 11.336 1.958 1 53.91 160 ASP B N 1
ATOM 2945 C CA . ASP B 1 160 ? -29.719 12.719 1.51 1 53.91 160 ASP B CA 1
ATOM 2946 C C . ASP B 1 160 ? -28.703 13.641 2.186 1 53.91 160 ASP B C 1
ATOM 2948 O O . ASP B 1 160 ? -28.812 14.859 2.088 1 53.91 160 ASP B O 1
ATOM 2952 N N . ASP B 1 161 ? -27.781 13.164 2.895 1 54.22 161 ASP B N 1
ATOM 2953 C CA . ASP B 1 161 ? -27.281 14.227 3.766 1 54.22 161 ASP B CA 1
ATOM 2954 C C . ASP B 1 161 ? -26.062 14.914 3.154 1 54.22 161 ASP B C 1
ATOM 2956 O O . ASP B 1 161 ? -24.938 14.43 3.299 1 54.22 161 ASP B O 1
ATOM 2960 N N . HIS B 1 162 ? -26.219 15.484 2.021 1 55.19 162 HIS B N 1
ATOM 2961 C CA . HIS B 1 162 ? -25.141 16.328 1.532 1 55.19 162 HIS B CA 1
ATOM 2962 C C . HIS B 1 162 ? -24.969 17.578 2.406 1 55.19 162 HIS B C 1
ATOM 2964 O O . HIS B 1 162 ? -25.953 18.266 2.695 1 55.19 162 HIS B O 1
ATOM 2970 N N . VAL B 1 163 ? -24.078 17.516 3.232 1 55.88 163 VAL B N 1
ATOM 2971 C CA . VAL B 1 163 ? -23.781 18.734 3.98 1 55.88 163 VAL B CA 1
ATOM 2972 C C . VAL B 1 163 ? -23.484 19.875 3.012 1 55.88 163 VAL B C 1
ATOM 2974 O O . VAL B 1 163 ? -22.5 19.828 2.262 1 55.88 163 VAL B O 1
ATOM 2977 N N . THR B 1 164 ? -24.453 20.578 2.402 1 61.47 164 THR B N 1
ATOM 2978 C CA . THR B 1 164 ? -24.359 21.625 1.396 1 61.47 164 THR B CA 1
ATOM 2979 C C . THR B 1 164 ? -23.75 22.891 1.987 1 61.47 164 THR B C 1
ATOM 2981 O O . THR B 1 164 ? -23 23.594 1.312 1 61.47 164 THR B O 1
ATOM 2984 N N . ASP B 1 165 ? -24.203 23.359 3.146 1 66 165 ASP B N 1
ATOM 2985 C CA . ASP B 1 165 ? -24 24.781 3.402 1 66 165 ASP B CA 1
ATOM 2986 C C . ASP B 1 165 ? -22.953 25.016 4.492 1 66 165 ASP B C 1
ATOM 2988 O O . ASP B 1 165 ? -23.25 25.594 5.531 1 66 165 ASP B O 1
ATOM 2992 N N . VAL B 1 166 ? -21.719 24.422 4.203 1 77.81 166 VAL B N 1
ATOM 2993 C CA . VAL B 1 166 ? -20.719 24.641 5.238 1 77.81 166 VAL B CA 1
ATOM 2994 C C . VAL B 1 166 ? -19.781 25.781 4.828 1 77.81 166 VAL B C 1
ATOM 2996 O O . VAL B 1 166 ? -19.406 25.891 3.662 1 77.81 166 VAL B O 1
ATOM 2999 N N . HIS B 1 167 ? -19.609 26.797 5.738 1 87.06 167 HIS B N 1
ATOM 3000 C CA . HIS B 1 167 ? -18.719 27.922 5.531 1 87.06 167 HIS B CA 1
ATOM 3001 C C . HIS B 1 167 ? -17.516 27.859 6.465 1 87.06 167 HIS B C 1
ATOM 3003 O O . HIS B 1 167 ? -17.641 27.469 7.629 1 87.06 167 HIS B O 1
ATOM 3009 N N . LEU B 1 168 ? -16.328 28.156 5.898 1 90.94 168 LEU B N 1
ATOM 3010 C CA . LEU B 1 168 ? -15.094 28.219 6.672 1 90.94 168 LEU B CA 1
ATOM 3011 C C . LEU B 1 168 ? -14.383 29.547 6.469 1 90.94 168 LEU B C 1
ATOM 3013 O O . LEU B 1 168 ? -14.164 29.969 5.336 1 90.94 168 LEU B O 1
ATOM 3017 N N . ASP B 1 169 ? -14.125 30.25 7.594 1 94.06 169 ASP B N 1
ATOM 3018 C CA . ASP B 1 169 ? -13.281 31.438 7.551 1 94.06 169 ASP B CA 1
ATOM 3019 C C . ASP B 1 169 ? -11.859 31.094 7.113 1 94.06 169 ASP B C 1
ATOM 3021 O O . ASP B 1 169 ? -11.188 30.281 7.762 1 94.06 169 ASP B O 1
ATOM 3025 N N . PRO B 1 170 ? -11.414 31.656 6.051 1 94.12 170 PRO B N 1
ATOM 3026 C CA . PRO B 1 170 ? -10.078 31.328 5.535 1 94.12 170 PRO B CA 1
ATOM 3027 C C . PRO B 1 170 ? -8.977 31.578 6.559 1 94.12 170 PRO B C 1
ATOM 3029 O O . PRO B 1 170 ? -7.898 30.984 6.469 1 94.12 170 PRO B O 1
ATOM 3032 N N . SER B 1 171 ? -9.188 32.375 7.508 1 96.12 171 SER B N 1
ATOM 3033 C CA . SER B 1 171 ? -8.156 32.688 8.492 1 96.12 171 SER B CA 1
ATOM 3034 C C . SER B 1 171 ? -8.266 31.797 9.727 1 96.12 171 SER B C 1
ATOM 3036 O O . SER B 1 171 ? -7.395 31.828 10.594 1 96.12 171 SER B O 1
ATOM 3038 N N . ALA B 1 172 ? -9.266 31.016 9.734 1 96.38 172 ALA B N 1
ATOM 3039 C CA . ALA B 1 172 ? -9.461 30.156 10.898 1 96.38 172 ALA B CA 1
ATOM 3040 C C . ALA B 1 172 ? -8.422 29.031 10.938 1 96.38 172 ALA B C 1
ATOM 3042 O O . ALA B 1 172 ? -8.094 28.453 9.906 1 96.38 172 ALA B O 1
ATOM 3043 N N . GLY B 1 173 ? -7.953 28.766 12.094 1 97.44 173 GLY B N 1
ATOM 3044 C CA . GLY B 1 173 ? -6.996 27.688 12.297 1 97.44 173 GLY B CA 1
ATOM 3045 C C . GLY B 1 173 ? -7.613 26.297 12.141 1 97.44 173 GLY B C 1
ATOM 3046 O O . GLY B 1 173 ? -8.789 26.172 11.789 1 97.44 173 GLY B O 1
ATOM 3047 N N . PRO B 1 174 ? -6.766 25.266 12.391 1 98.38 174 PRO B N 1
ATOM 3048 C CA . PRO B 1 174 ? -7.227 23.891 12.18 1 98.38 174 PRO B CA 1
ATOM 3049 C C . PRO B 1 174 ? -8.406 23.516 13.078 1 98.38 174 PRO B C 1
ATOM 3051 O O . PRO B 1 174 ? -8.414 23.859 14.266 1 98.38 174 PRO B O 1
ATOM 3054 N N . VAL B 1 175 ? -9.344 22.859 12.461 1 97.69 175 VAL B N 1
ATOM 3055 C CA . VAL B 1 175 ? -10.477 22.344 13.219 1 97.69 175 VAL B CA 1
ATOM 3056 C C . VAL B 1 175 ? -10.078 21.047 13.93 1 97.69 175 VAL B C 1
ATOM 3058 O O . VAL B 1 175 ? -9.023 20.484 13.641 1 97.69 175 VAL B O 1
ATOM 3061 N N . ASP B 1 176 ? -10.859 20.516 14.852 1 97.19 176 ASP B N 1
ATOM 3062 C CA . ASP B 1 176 ? -10.539 19.359 15.68 1 97.19 176 ASP B CA 1
ATOM 3063 C C . ASP B 1 176 ? -10.328 18.125 14.82 1 97.19 176 ASP B C 1
ATOM 3065 O O . ASP B 1 176 ? -9.445 17.312 15.102 1 97.19 176 ASP B O 1
ATOM 3069 N N . ALA B 1 177 ? -11.055 18.016 13.758 1 97.69 177 ALA B N 1
ATOM 3070 C CA . ALA B 1 177 ? -11.031 16.812 12.922 1 97.69 177 ALA B CA 1
ATOM 3071 C C . ALA B 1 177 ? -9.734 16.734 12.109 1 97.69 177 ALA B C 1
ATOM 3073 O O . ALA B 1 177 ? -9.359 15.664 11.633 1 97.69 177 ALA B O 1
ATOM 3074 N N . TYR B 1 178 ? -9.156 17.859 11.969 1 98.56 178 TYR B N 1
ATOM 3075 C CA . TYR B 1 178 ? -7.934 17.891 11.172 1 98.56 178 TYR B CA 1
ATOM 3076 C C . TYR B 1 178 ? -6.758 17.328 11.961 1 98.56 178 TYR B C 1
ATOM 3078 O O . TYR B 1 178 ? -6.535 17.703 13.117 1 98.56 178 TYR B O 1
ATOM 3086 N N . CYS B 1 179 ? -5.977 16.484 11.312 1 98.5 179 CYS B N 1
ATOM 3087 C CA . CYS B 1 179 ? -4.812 15.828 11.898 1 98.5 179 CYS B CA 1
ATOM 3088 C C . CYS B 1 179 ? -3.65 15.797 10.906 1 98.5 179 CYS B C 1
ATOM 3090 O O . CYS B 1 179 ? -3.846 15.531 9.719 1 98.5 179 CYS B O 1
ATOM 3092 N N . LEU B 1 180 ? -2.492 16.141 11.375 1 98.56 180 LEU B N 1
ATOM 3093 C CA . LEU B 1 180 ? -1.264 16 10.602 1 98.56 180 LEU B CA 1
ATOM 3094 C C . LEU B 1 180 ? -0.504 14.75 11.008 1 98.56 180 LEU B C 1
ATOM 3096 O O . LEU B 1 180 ? -0.233 14.531 12.188 1 98.56 180 LEU B O 1
ATOM 3100 N N . LEU B 1 181 ? -0.18 13.938 10.039 1 98.62 181 LEU B N 1
ATOM 3101 C CA . LEU B 1 181 ? 0.708 12.805 10.258 1 98.62 181 LEU B CA 1
ATOM 3102 C C . LEU B 1 181 ? 2.113 13.109 9.742 1 98.62 181 LEU B C 1
ATOM 3104 O O . LEU B 1 181 ? 2.275 13.719 8.688 1 98.62 181 LEU B O 1
ATOM 3108 N N . THR B 1 182 ? 3.043 12.664 10.484 1 97.62 182 THR B N 1
ATOM 3109 C CA . THR B 1 182 ? 4.422 12.695 10.008 1 97.62 182 THR B CA 1
ATOM 3110 C C . THR B 1 182 ? 5.055 11.305 10.109 1 97.62 182 THR B C 1
ATOM 3112 O O . THR B 1 182 ? 4.898 10.625 11.125 1 97.62 182 THR B O 1
ATOM 3115 N N . LEU B 1 183 ? 5.699 10.914 9.094 1 97 183 LEU B N 1
ATOM 3116 C CA . LEU B 1 183 ? 6.457 9.664 9.109 1 97 183 LEU B CA 1
ATOM 3117 C C . LEU B 1 183 ? 7.957 9.938 9.148 1 97 183 LEU B C 1
ATOM 3119 O O . LEU B 1 183 ? 8.492 10.617 8.266 1 97 183 LEU B O 1
ATOM 3123 N N . ASP B 1 184 ? 8.555 9.453 10.148 1 94.88 184 ASP B N 1
ATOM 3124 C CA . ASP B 1 184 ? 10.008 9.523 10.305 1 94.88 184 ASP B CA 1
ATOM 3125 C C . ASP B 1 184 ? 10.68 8.281 9.719 1 94.88 184 ASP B C 1
ATOM 3127 O O . ASP B 1 184 ? 10.609 7.195 10.305 1 94.88 184 ASP B O 1
ATOM 3131 N N . PRO B 1 185 ? 11.406 8.461 8.578 1 93.88 185 PRO B N 1
ATOM 3132 C CA . PRO B 1 185 ? 11.93 7.285 7.879 1 93.88 185 PRO B CA 1
ATOM 3133 C C . PRO B 1 185 ? 13.031 6.574 8.664 1 93.88 185 PRO B C 1
ATOM 3135 O O . PRO B 1 185 ? 13.898 7.227 9.25 1 93.88 185 PRO B O 1
ATOM 3138 N N . GLU B 1 186 ? 13.008 5.266 8.648 1 93.44 186 GLU B N 1
ATOM 3139 C CA . GLU B 1 186 ? 14.047 4.41 9.219 1 93.44 186 GLU B CA 1
ATOM 3140 C C . GLU B 1 186 ? 14.727 3.568 8.148 1 93.44 186 GLU B C 1
ATOM 3142 O O . GLU B 1 186 ? 15.914 3.25 8.258 1 93.44 186 GLU B O 1
ATOM 3147 N N . LYS B 1 187 ? 13.953 3.16 7.188 1 94.25 187 LYS B N 1
ATOM 3148 C CA . LYS B 1 187 ? 14.445 2.346 6.078 1 94.25 187 LYS B CA 1
ATOM 3149 C C . LYS B 1 187 ? 13.859 2.822 4.75 1 94.25 187 LYS B C 1
ATOM 3151 O O . LYS B 1 187 ? 12.695 3.205 4.68 1 94.25 187 LYS B O 1
ATOM 3156 N N . VAL B 1 188 ? 14.711 2.779 3.75 1 94.38 188 VAL B N 1
ATOM 3157 C CA . VAL B 1 188 ? 14.289 3.07 2.385 1 94.38 188 VAL B CA 1
ATOM 3158 C C . VAL B 1 188 ? 14.719 1.933 1.459 1 94.38 188 VAL B C 1
ATOM 3160 O O . VAL B 1 188 ? 15.891 1.544 1.441 1 94.38 188 VAL B O 1
ATOM 3163 N N . ASP B 1 189 ? 13.766 1.343 0.777 1 96.5 189 ASP B N 1
ATOM 3164 C CA . ASP B 1 189 ? 13.977 0.292 -0.213 1 96.5 189 ASP B CA 1
ATOM 3165 C C . ASP B 1 189 ? 13.68 0.797 -1.623 1 96.5 189 ASP B C 1
ATOM 3167 O O . ASP B 1 189 ? 12.539 1.109 -1.948 1 96.5 189 ASP B O 1
ATOM 3171 N N . TYR B 1 190 ? 14.742 0.91 -2.414 1 95.5 190 TYR B N 1
ATOM 3172 C CA . TYR B 1 190 ? 14.633 1.408 -3.779 1 95.5 190 TYR B CA 1
ATOM 3173 C C . TYR B 1 190 ? 14.914 0.302 -4.789 1 95.5 190 TYR B C 1
ATOM 3175 O O . TYR B 1 190 ? 15.945 -0.371 -4.711 1 95.5 190 TYR B O 1
ATOM 3183 N N . VAL B 1 191 ? 13.953 0.14 -5.719 1 96.06 191 VAL B N 1
ATOM 3184 C CA . VAL B 1 191 ? 14.148 -0.836 -6.785 1 96.06 191 VAL B CA 1
ATOM 3185 C C . VAL B 1 191 ? 13.945 -0.165 -8.141 1 96.06 191 VAL B C 1
ATOM 3187 O O . VAL B 1 191 ? 13.023 0.628 -8.32 1 96.06 191 VAL B O 1
ATOM 3190 N N . ASN B 1 192 ? 14.883 -0.381 -9.016 1 94.06 192 ASN B N 1
ATOM 3191 C CA . ASN B 1 192 ? 14.758 -0.045 -10.43 1 94.06 192 ASN B CA 1
ATOM 3192 C C . ASN B 1 192 ? 14.719 -1.297 -11.305 1 94.06 192 ASN B C 1
ATOM 3194 O O . ASN B 1 192 ? 15.734 -1.965 -11.484 1 94.06 192 ASN B O 1
ATOM 3198 N N . LEU B 1 193 ? 13.57 -1.556 -11.891 1 91.19 193 LEU B N 1
ATOM 3199 C CA . LEU B 1 193 ? 13.367 -2.805 -12.617 1 91.19 193 LEU B CA 1
ATOM 3200 C C . LEU B 1 193 ? 13.945 -2.711 -14.023 1 91.19 193 LEU B C 1
ATOM 3202 O O . LEU B 1 193 ? 14.203 -3.732 -14.664 1 91.19 193 LEU B O 1
ATOM 3206 N N . LYS B 1 194 ? 14.062 -1.511 -14.523 1 90.38 194 LYS B N 1
ATOM 3207 C CA . LYS B 1 194 ? 14.688 -1.356 -15.836 1 90.38 194 LYS B CA 1
ATOM 3208 C C . LYS B 1 194 ? 16.172 -1.703 -15.781 1 90.38 194 LYS B C 1
ATOM 3210 O O . LYS B 1 194 ? 16.672 -2.439 -16.641 1 90.38 194 LYS B O 1
ATOM 3215 N N . SER B 1 195 ? 16.828 -1.235 -14.828 1 90.25 195 SER B N 1
ATOM 3216 C CA . SER B 1 195 ? 18.25 -1.509 -14.672 1 90.25 195 SER B CA 1
ATOM 3217 C C . SER B 1 195 ? 18.5 -2.701 -13.75 1 90.25 195 SER B C 1
ATOM 3219 O O . SER B 1 195 ? 19.641 -3.064 -13.477 1 90.25 195 SER B O 1
ATOM 3221 N N . ASN B 1 196 ? 17.453 -3.254 -13.234 1 89.62 196 ASN B N 1
ATOM 3222 C CA . ASN B 1 196 ? 17.5 -4.402 -12.336 1 89.62 196 ASN B CA 1
ATOM 3223 C C . ASN B 1 196 ? 18.406 -4.125 -11.133 1 89.62 196 ASN B C 1
ATOM 3225 O O . ASN B 1 196 ? 19.297 -4.914 -10.828 1 89.62 196 ASN B O 1
ATOM 3229 N N . GLN B 1 197 ? 18.219 -3.053 -10.461 1 91.88 197 GLN B N 1
ATOM 3230 C CA . GLN B 1 197 ? 18.969 -2.639 -9.281 1 91.88 197 GLN B CA 1
ATOM 3231 C C . GLN B 1 197 ? 18.047 -2.471 -8.078 1 91.88 197 GLN B C 1
ATOM 3233 O O . GLN B 1 197 ? 16.906 -2.055 -8.211 1 91.88 197 GLN B O 1
ATOM 3238 N N . ARG B 1 198 ? 18.641 -2.766 -6.953 1 94.44 198 ARG B N 1
ATOM 3239 C CA . ARG B 1 198 ? 17.938 -2.564 -5.691 1 94.44 198 ARG B CA 1
ATOM 3240 C C . ARG B 1 198 ? 18.891 -2.076 -4.602 1 94.44 198 ARG B C 1
ATOM 3242 O O . ARG B 1 198 ? 19.938 -2.682 -4.367 1 94.44 198 ARG B O 1
ATOM 3249 N N . LEU B 1 199 ? 18.531 -0.995 -4.012 1 92.75 199 LEU B N 1
ATOM 3250 C CA . LEU B 1 199 ? 19.312 -0.389 -2.939 1 92.75 199 LEU B CA 1
ATOM 3251 C C . LEU B 1 199 ? 18.5 -0.308 -1.652 1 92.75 199 LEU B C 1
ATOM 3253 O O . LEU B 1 199 ? 17.344 0.143 -1.666 1 92.75 199 LEU B O 1
ATOM 3257 N N . MET B 1 200 ? 19.109 -0.716 -0.607 1 93.5 200 MET B N 1
ATOM 3258 C CA . MET B 1 200 ? 18.5 -0.624 0.715 1 93.5 200 MET B CA 1
ATOM 3259 C C . MET B 1 200 ? 19.25 0.375 1.593 1 93.5 200 MET B C 1
ATOM 3261 O O . MET B 1 200 ? 20.469 0.269 1.767 1 93.5 200 MET B O 1
ATOM 3265 N N . PHE B 1 201 ? 18.484 1.337 2.098 1 91.38 201 PHE B N 1
ATOM 3266 C CA . PHE B 1 201 ? 19.047 2.324 3.008 1 91.38 201 PHE B CA 1
ATOM 3267 C C . PHE B 1 201 ? 18.5 2.137 4.418 1 91.38 201 PHE B C 1
ATOM 3269 O O . PHE B 1 201 ? 17.297 1.94 4.605 1 91.38 201 PHE B O 1
ATOM 3276 N N . THR B 1 202 ? 19.391 2.148 5.383 1 91.56 202 THR B N 1
ATOM 3277 C CA . THR B 1 202 ? 19 2.078 6.785 1 91.56 202 THR B CA 1
ATOM 3278 C C . THR B 1 202 ? 19.609 3.229 7.578 1 91.56 202 THR B C 1
ATOM 3280 O O . THR B 1 202 ? 20.797 3.531 7.43 1 91.56 202 THR B O 1
ATOM 3283 N N . ARG B 1 203 ? 18.75 3.779 8.352 1 88.69 203 ARG B N 1
ATOM 3284 C CA . ARG B 1 203 ? 19.234 4.875 9.18 1 88.69 203 ARG B CA 1
ATOM 3285 C C . ARG B 1 203 ? 20.125 4.359 10.305 1 88.69 203 ARG B C 1
ATOM 3287 O O . ARG B 1 203 ? 19.781 3.383 10.977 1 88.69 203 ARG B O 1
ATOM 3294 N N . THR B 1 204 ? 21.359 4.855 10.516 1 81.38 204 THR B N 1
ATOM 3295 C CA . THR B 1 204 ? 22.328 4.383 11.508 1 81.38 204 THR B CA 1
ATOM 3296 C C . THR B 1 204 ? 22.188 5.172 12.805 1 81.38 204 THR B C 1
ATOM 3298 O O . THR B 1 204 ? 22.516 4.668 13.883 1 81.38 204 THR B O 1
ATOM 3301 N N . GLN B 1 205 ? 22.094 6.434 12.828 1 67.44 205 GLN B N 1
ATOM 3302 C CA . GLN B 1 205 ? 22.016 7.184 14.078 1 67.44 205 GLN B CA 1
ATOM 3303 C C . GLN B 1 205 ? 20.656 7.848 14.234 1 67.44 205 GLN B C 1
ATOM 3305 O O . GLN B 1 205 ? 20.031 8.25 13.242 1 67.44 205 GLN B O 1
ATOM 3310 N N . GLU B 1 206 ? 20.172 7.523 15.492 1 57.88 206 GLU B N 1
ATOM 3311 C CA . GLU B 1 206 ? 18.938 8.18 15.922 1 57.88 206 GLU B CA 1
ATOM 3312 C C . GLU B 1 206 ? 19.188 9.641 16.297 1 57.88 206 GLU B C 1
ATOM 3314 O O . GLU B 1 206 ? 20.25 9.977 16.828 1 57.88 206 GLU B O 1
ATOM 3319 N N . GLY B 1 207 ? 18.75 10.758 15.523 1 53.25 207 GLY B N 1
ATOM 3320 C CA . GLY B 1 207 ? 18.797 12.148 15.961 1 53.25 207 GLY B CA 1
ATOM 3321 C C . GLY B 1 207 ? 18.281 13.117 14.914 1 53.25 207 GLY B C 1
ATOM 3322 O O . GLY B 1 207 ? 18 12.727 13.781 1 53.25 207 GLY B O 1
ATOM 3323 N N . ASP B 1 208 ? 17.766 14.211 15.367 1 52.47 208 ASP B N 1
ATOM 3324 C CA . ASP B 1 208 ? 17.078 15.297 14.68 1 52.47 208 ASP B CA 1
ATOM 3325 C C . ASP B 1 208 ? 17.875 15.773 13.469 1 52.47 208 ASP B C 1
ATOM 3327 O O . ASP B 1 208 ? 17.312 16.375 12.547 1 52.47 208 ASP B O 1
ATOM 3331 N N . GLU B 1 209 ? 19.234 15.805 13.602 1 50.41 209 GLU B N 1
ATOM 3332 C CA . GLU B 1 209 ? 20.016 16.469 12.555 1 50.41 209 GLU B CA 1
ATOM 3333 C C . GLU B 1 209 ? 20.219 15.555 11.352 1 50.41 209 GLU B C 1
ATOM 3335 O O . GLU B 1 209 ? 19.594 14.492 11.258 1 50.41 209 GLU B O 1
ATOM 3340 N N . SER B 1 210 ? 21.422 15.531 10.695 1 53.88 210 SER B N 1
ATOM 3341 C CA . SER B 1 210 ? 21.828 14.82 9.492 1 53.88 210 SER B CA 1
ATOM 3342 C C . SER B 1 210 ? 21.859 13.312 9.727 1 53.88 210 SER B C 1
ATOM 3344 O O . SER B 1 210 ? 22.609 12.828 10.562 1 53.88 210 SER B O 1
ATOM 3346 N N . SER B 1 211 ? 20.656 12.664 9.477 1 60.53 211 SER B N 1
ATOM 3347 C CA . SER B 1 211 ? 20.641 11.219 9.633 1 60.53 211 SER B CA 1
ATOM 3348 C C . SER B 1 211 ? 21.703 10.555 8.75 1 60.53 211 SER B C 1
ATOM 3350 O O . SER B 1 211 ? 21.875 10.93 7.59 1 60.53 211 SER B O 1
ATOM 3352 N N . ASP B 1 212 ? 22.5 9.844 9.406 1 76.38 212 ASP B N 1
ATOM 3353 C CA . ASP B 1 212 ? 23.438 8.992 8.672 1 76.38 212 ASP B CA 1
ATOM 3354 C C . ASP B 1 212 ? 22.766 7.711 8.203 1 76.38 212 ASP B C 1
ATOM 3356 O O . ASP B 1 212 ? 21.969 7.117 8.93 1 76.38 212 ASP B O 1
ATOM 3360 N N . TRP B 1 213 ? 22.844 7.531 6.926 1 83.81 213 TRP B N 1
ATOM 3361 C CA . TRP B 1 213 ? 22.25 6.359 6.293 1 83.81 213 TRP B CA 1
ATOM 3362 C C . TRP B 1 213 ? 23.328 5.406 5.785 1 83.81 213 TRP B C 1
ATOM 3364 O O . TRP B 1 213 ? 24.375 5.844 5.305 1 83.81 213 TRP B O 1
ATOM 3374 N N . MET B 1 214 ? 23.125 4.18 5.98 1 85.81 214 MET B N 1
ATOM 3375 C CA . MET B 1 214 ? 23.906 3.135 5.344 1 85.81 214 MET B CA 1
ATOM 3376 C C . MET B 1 214 ? 23.156 2.52 4.168 1 85.81 214 MET B C 1
ATOM 3378 O O . MET B 1 214 ? 21.969 2.221 4.277 1 85.81 214 MET B O 1
ATOM 3382 N N . ALA B 1 215 ? 23.922 2.357 3.035 1 87.5 215 ALA B N 1
ATOM 3383 C CA . ALA B 1 215 ? 23.312 1.79 1.834 1 87.5 215 ALA B CA 1
ATOM 3384 C C . ALA B 1 215 ? 23.906 0.424 1.51 1 87.5 215 ALA B C 1
ATOM 3386 O O . ALA B 1 215 ? 25.109 0.212 1.674 1 87.5 215 ALA B O 1
ATOM 3387 N N . LYS B 1 216 ? 23.078 -0.437 1.086 1 90.19 216 LYS B N 1
ATOM 3388 C CA . LYS B 1 216 ? 23.484 -1.753 0.609 1 90.19 216 LYS B CA 1
ATOM 3389 C C . LYS B 1 216 ? 22.812 -2.094 -0.719 1 90.19 216 LYS B C 1
ATOM 3391 O O . LYS B 1 216 ? 21.625 -1.853 -0.897 1 90.19 216 LYS B O 1
ATOM 3396 N N . LYS B 1 217 ? 23.672 -2.635 -1.607 1 92.19 217 LYS B N 1
ATOM 3397 C CA . LYS B 1 217 ? 23.125 -3.17 -2.854 1 92.19 217 LYS B CA 1
ATOM 3398 C C . LYS B 1 217 ? 22.703 -4.625 -2.688 1 92.19 217 LYS B C 1
ATOM 3400 O O . LYS B 1 217 ? 23.484 -5.457 -2.221 1 92.19 217 LYS B O 1
ATOM 3405 N N . VAL B 1 218 ? 21.5 -4.879 -3.113 1 94.12 218 VAL B N 1
ATOM 3406 C CA . VAL B 1 218 ? 20.984 -6.238 -2.965 1 94.12 218 VAL B CA 1
ATOM 3407 C C . VAL B 1 218 ? 20.328 -6.688 -4.266 1 94.12 218 VAL B C 1
ATOM 3409 O O . VAL B 1 218 ? 20.062 -5.867 -5.148 1 94.12 218 VAL B O 1
ATOM 3412 N N . SER B 1 219 ? 20.109 -7.992 -4.352 1 93.31 219 SER B N 1
ATOM 3413 C CA . SER B 1 219 ? 19.422 -8.523 -5.52 1 93.31 219 SER B CA 1
ATOM 3414 C C . SER B 1 219 ? 17.969 -8.102 -5.547 1 93.31 219 SER B C 1
ATOM 3416 O O . SER B 1 219 ? 17.281 -8.148 -4.52 1 93.31 219 SER B O 1
ATOM 3418 N N . PRO B 1 220 ? 17.484 -7.699 -6.695 1 92 220 PRO B N 1
ATOM 3419 C CA . PRO B 1 220 ? 16.078 -7.297 -6.793 1 92 220 PRO B CA 1
ATOM 3420 C C . PRO B 1 220 ? 15.125 -8.469 -6.605 1 92 220 PRO B C 1
ATOM 3422 O O . PRO B 1 220 ? 15.492 -9.625 -6.844 1 92 220 PRO B O 1
#

Secondary structure (DSSP, 8-state):
----------------------TT---SS--B-THHHHHHHHHTTTTSEEEEEEE-GGG-EEEEEEE---BPTTS--EEEEEETTSHHHHHHHH--EEEEEEEETTTTEEEEEEEEEEEE-TT---HHHHHHHHHHHHHS-HHHHHGGGSPPTTPBPPTT---------TT----TTEEEEEEEEEEEEEEETTTTEEEEEEE-S-SSSS--EEEEEE--/----------------------TT---SS--B-THHHHHHHHHTTTTSEEEEEEE-GGG-EEEEEEE---BPTTS--EEEEEETTSHHHHHHHH--EEEEEEEETTTTEEEEEEEEEEEE-TT---HHHHHHHHHHHHHS-HHHHHGGGSPPTTPBPPTT---------TT----TTEEEEEEEEEEEEEEETTTTEEEEEEE-S-SSSS--EEEEEE--

Foldseek 3Di:
DDPPPPPPPDPPPDPPDPPCPDPPPPDAQPQPLVLVVVQVVCQVQAQHWKKKWFAAPPRDIDIDIFGFHHADPQASKTKTKDFCLDRVVVRCVVPQKMKIWDADPVQRKIKIFIAGKDKQFPPDPDVVSVVVQQVVLLVDDPVVLVVNVDDRPPDDDDPDDDVPDDDDDSPDTHDRRMIMMIGDTAKMWMAGVVVQWIKIWGFDDDDDHSTGIGIDTDGD/DPDPPPPPPDPPPDPPDPPCPDPPPPDDQPQPLVLVPVQVVCQVQAQHWKKKWFAAPPRHIDIDIFGFNHADPQASKTKTKDFCLDRVVVRCVVPQKMKIWDADPVQRKIKIFIAGKDKQFPPDPDVVSVVVQQVVLLVDDPVVLQVNVDDRPPDDDDDDDDVPDDDDDSPDTHDRRMIMMIGDTAKMWMAGVVVQWIKIWGFDDDDDHSTGIGIDTDGD

InterPro domains:
  IPR000659 Pyridoxamine 5'-phosphate oxidase [PTHR10851] (10-220)
  IPR012349 FMN-binding split barrel [G3DSA:2.30.110.10] (9-220)
  IPR024624 Pyridoxamine 5'-phosphate oxidase, Alr4036 family, FMN-binding domain [PF12766] (53-120)

Sequence (440 aa):
MEVAAAASAGHQRAPQALHLLPARTLPSPVPLPIPFFWGEKLDTLTDGPSFQATVGGGGRPANRTVVFRGFQEHCDKIQINTDARSNKIGEIKEWPLGEICWYFTDSWEQFRISGIIDVIDGSCPDPAKLQQREKAWFASSVKSRLQYLGPSPGVPVANDDHVTDVHLDPSAGPVDAYCLLTLDPEKVDYVNLKSNQRLMFTRTQEGDESSDWMAKKVSPMEVAAAASAGHQRAPQALHLLPARTLPSPVPLPIPFFWGEKLDTLTDGPSFQATVGGGGRPANRTVVFRGFQEHCDKIQINTDARSNKIGEIKEWPLGEICWYFTDSWEQFRISGIIDVIDGSCPDPAKLQQREKAWFASSVKSRLQYLGPSPGVPVANDDHVTDVHLDPSAGPVDAYCLLTLDPEKVDYVNLKSNQRLMFTRTQEGDESSDWMAKKVSP

Radius of gyration: 25.43 Å; Cα contacts (8 Å, |Δi|>4): 839; chains: 2; bounding box: 67×91×76 Å

Solvent-accessible surface area (backbone atoms only — not comparable to full-atom values): 24905 Å² total; per-residue (Å²): 136,82,81,79,81,79,80,78,78,77,76,73,73,68,80,75,73,85,63,83,68,61,82,69,68,68,69,65,69,50,68,34,78,48,70,54,65,59,44,58,62,51,51,75,43,47,74,30,82,31,35,39,14,30,32,38,82,95,65,36,29,38,37,40,78,43,50,31,66,34,61,41,87,94,47,79,27,36,33,33,78,47,55,53,66,30,70,64,46,62,21,34,73,74,38,40,39,29,14,35,28,46,74,40,81,90,66,40,31,35,45,28,41,27,31,42,45,45,82,39,40,78,80,52,83,48,65,70,56,48,50,51,38,43,54,54,48,70,71,43,54,67,72,66,55,53,59,56,73,51,74,56,41,66,39,76,51,67,75,76,73,67,85,75,87,79,84,77,66,88,83,57,74,73,54,73,36,40,22,34,36,36,34,43,68,42,36,38,44,38,37,30,65,76,78,62,38,22,40,40,36,36,56,72,49,94,61,85,65,88,48,34,27,34,60,43,54,25,33,88,134,82,78,78,79,75,79,77,76,75,74,75,72,70,79,74,74,85,66,82,68,62,81,68,70,69,69,65,70,50,66,32,78,48,68,52,65,60,46,57,60,50,51,75,44,46,74,30,80,31,36,40,13,30,31,37,81,96,66,36,28,38,39,41,78,43,50,32,66,33,63,41,87,92,47,78,28,36,32,31,77,46,55,54,65,31,70,64,46,61,21,33,74,74,38,40,39,30,13,35,28,45,74,40,83,90,66,42,31,36,44,29,41,27,31,41,46,44,82,39,41,79,80,51,85,50,66,69,57,47,49,51,38,42,52,56,50,69,73,44,54,68,74,64,55,53,60,56,73,53,74,57,42,65,40,74,51,66,77,78,74,67,84,74,89,79,85,76,66,89,83,57,74,72,56,74,37,39,22,33,35,36,35,42,67,42,37,37,44,38,37,31,65,76,77,61,41,24,40,40,35,37,56,72,50,93,64,87,64,88,49,35,27,35,61,43,54,26,33,89

Nearest PDB structures (foldseek):
  2i51-assembly1_A  TM=8.652E-01  e=1.791E-18  Nostoc punctiforme PCC 73102
  2i51-assembly1_B  TM=8.627E-01  e=8.620E-18  Nostoc punctiforme PCC 73102
  2ou5-assembly1_B  TM=7.419E-01  e=5.750E-11  Jannaschia sp. CCS1
  2i02-assembly1_B  TM=7.388E-01  e=2.912E-07  Nostoc punctiforme PCC 73102
  2re7-assembly1_A-2  TM=7.685E-01  e=6.734E-05  Psychrobacter arcticus 273-4

pLDDT: mean 81.3, std 23.27, range [21.38, 98.69]